Protein AF-A0A7V2DZT6-F1 (afdb_monomer)

Mean predicted aligned error: 17.49 Å

Structure (mmCIF, N/CA/C/O backbone):
data_AF-A0A7V2DZT6-F1
#
_entry.id   AF-A0A7V2DZT6-F1
#
loop_
_atom_site.group_PDB
_atom_site.id
_atom_site.type_symbol
_atom_site.label_atom_id
_atom_site.label_alt_id
_atom_site.label_comp_id
_atom_site.label_asym_id
_atom_site.label_entity_id
_atom_site.label_seq_id
_atom_site.pdbx_PDB_ins_code
_atom_site.Cartn_x
_atom_site.Cartn_y
_atom_site.Cartn_z
_atom_site.occupancy
_atom_site.B_iso_or_equiv
_atom_site.auth_seq_id
_atom_site.auth_comp_id
_atom_site.auth_asym_id
_atom_site.auth_atom_id
_atom_site.pdbx_PDB_model_num
ATOM 1 N N . MET A 1 1 ? -32.098 41.592 30.647 1.00 35.25 1 MET A N 1
ATOM 2 C CA . MET A 1 1 ? -31.919 41.337 29.199 1.00 35.25 1 MET A CA 1
ATOM 3 C C . MET A 1 1 ? -30.893 40.223 29.035 1.00 35.25 1 MET A C 1
ATOM 5 O O . MET A 1 1 ? -29.754 40.396 29.444 1.00 35.25 1 MET A O 1
ATOM 9 N N . ARG A 1 2 ? -31.327 39.039 28.581 1.00 32.22 2 ARG A N 1
ATOM 10 C CA . ARG A 1 2 ? -30.473 37.857 28.376 1.00 32.22 2 ARG A CA 1
ATOM 11 C C . ARG A 1 2 ? -29.749 37.991 27.032 1.00 32.22 2 ARG A C 1
ATOM 13 O O . ARG A 1 2 ? -30.412 38.160 26.015 1.00 32.22 2 ARG A O 1
ATOM 20 N N . ASN A 1 3 ? -28.420 37.895 27.037 1.00 30.06 3 ASN A N 1
ATOM 21 C CA . ASN A 1 3 ? -27.615 37.771 25.822 1.00 30.06 3 ASN A CA 1
ATOM 22 C C . ASN A 1 3 ? -27.869 36.398 25.183 1.00 30.06 3 ASN A C 1
ATOM 24 O O . ASN A 1 3 ? -27.522 35.364 25.753 1.00 30.06 3 ASN A O 1
ATOM 28 N N . LEU A 1 4 ? -28.495 36.400 24.008 1.00 32.88 4 LEU A N 1
ATOM 29 C CA . LEU A 1 4 ? -28.584 35.246 23.115 1.00 32.88 4 LEU A CA 1
ATOM 30 C C . LEU A 1 4 ? -27.186 34.953 22.535 1.00 32.88 4 LEU A C 1
ATOM 32 O O . LEU A 1 4 ? -26.515 35.890 22.099 1.00 32.88 4 LEU A O 1
ATOM 36 N N . PRO A 1 5 ? -26.723 33.690 22.496 1.00 42.56 5 PRO A N 1
ATOM 37 C CA . PRO A 1 5 ? -25.468 33.354 21.837 1.00 42.56 5 PRO A CA 1
ATOM 38 C C . PRO A 1 5 ? -25.594 33.595 20.328 1.00 42.56 5 PRO A C 1
ATOM 40 O O . PRO A 1 5 ? -26.540 33.138 19.684 1.00 42.56 5 PRO A O 1
ATOM 43 N N . GLY A 1 6 ? -24.630 34.340 19.785 1.00 35.12 6 GLY A N 1
ATOM 44 C CA . GLY A 1 6 ? -24.565 34.724 18.381 1.00 35.12 6 GLY A CA 1
ATOM 45 C C . GLY A 1 6 ? -24.689 33.529 17.438 1.00 35.12 6 GLY A C 1
ATOM 46 O O . GLY A 1 6 ? -24.006 32.515 17.589 1.00 35.12 6 GLY A O 1
ATOM 47 N N . ARG A 1 7 ? -25.566 33.677 16.441 1.00 35.94 7 ARG A N 1
ATOM 48 C CA . ARG A 1 7 ? -25.635 32.804 15.268 1.00 35.94 7 ARG A CA 1
ATOM 49 C C . ARG A 1 7 ? -24.252 32.752 14.611 1.00 35.94 7 ARG A C 1
ATOM 51 O O . ARG A 1 7 ? -23.782 33.751 14.076 1.00 35.94 7 ARG A O 1
ATOM 58 N N . VAL A 1 8 ? -23.612 31.586 14.650 1.00 41.28 8 VAL A N 1
ATOM 59 C CA . VAL A 1 8 ? -22.439 31.275 13.828 1.00 41.28 8 VAL A CA 1
ATOM 60 C C . VAL A 1 8 ? -22.921 31.273 12.376 1.00 41.28 8 VAL A C 1
ATOM 62 O O . VAL A 1 8 ? -23.753 30.443 12.014 1.00 41.28 8 VAL A O 1
ATOM 65 N N . GLY A 1 9 ? -22.477 32.239 11.566 1.00 41.50 9 GLY A N 1
ATOM 66 C CA . GLY A 1 9 ? -22.752 32.246 10.124 1.00 41.50 9 GLY A CA 1
ATOM 67 C C . GLY A 1 9 ? -22.253 30.954 9.456 1.00 41.50 9 GLY A C 1
ATOM 68 O O . GLY A 1 9 ? -21.399 30.273 10.031 1.00 41.50 9 GLY A O 1
ATOM 69 N N . PRO A 1 10 ? -22.767 30.578 8.269 1.00 52.12 10 PRO A N 1
ATOM 70 C CA . PRO A 1 10 ? -22.355 29.344 7.607 1.00 52.12 10 PRO A CA 1
ATOM 71 C C . PRO A 1 10 ? -20.834 29.347 7.413 1.00 52.12 10 PRO A C 1
ATOM 73 O O . PRO A 1 10 ? -20.263 30.285 6.856 1.00 52.12 10 PRO A O 1
ATOM 76 N N . ALA A 1 11 ? -20.167 28.323 7.947 1.00 64.69 11 ALA A N 1
ATOM 77 C CA . ALA A 1 11 ? -18.718 28.203 7.880 1.00 64.69 11 ALA A CA 1
ATOM 78 C C . ALA A 1 11 ? -18.260 28.198 6.413 1.00 64.69 11 ALA A C 1
ATOM 80 O O . ALA A 1 11 ? -18.837 27.495 5.586 1.00 64.69 11 ALA A O 1
ATOM 81 N N . ARG A 1 12 ? -17.205 28.960 6.102 1.00 74.50 12 ARG A N 1
ATOM 82 C CA . ARG A 1 12 ? -16.624 29.045 4.754 1.00 74.50 12 ARG A CA 1
ATOM 83 C C . ARG A 1 12 ? -16.331 27.632 4.204 1.00 74.50 12 ARG A C 1
ATOM 85 O O . ARG A 1 12 ? -15.829 26.799 4.978 1.00 74.50 12 ARG A O 1
ATOM 92 N N . PRO A 1 13 ? -16.633 27.349 2.920 1.00 84.31 13 PRO A N 1
ATOM 93 C CA . PRO A 1 13 ? -16.321 26.057 2.315 1.00 84.31 13 PRO A CA 1
ATOM 94 C C . PRO A 1 13 ? -14.814 25.803 2.371 1.00 84.31 13 PRO A C 1
ATOM 96 O O . PRO A 1 13 ? -14.012 26.728 2.218 1.00 84.31 13 PRO A O 1
ATOM 99 N N . LEU A 1 14 ? -14.440 24.555 2.648 1.00 92.69 14 LEU A N 1
ATOM 100 C CA . LEU A 1 14 ? -13.037 24.143 2.676 1.00 92.69 14 LEU A CA 1
ATOM 101 C C . LEU A 1 14 ? -12.533 23.906 1.251 1.00 92.69 14 LEU A C 1
ATOM 103 O O . LEU A 1 14 ? -13.301 23.522 0.373 1.00 92.69 14 LEU A O 1
ATOM 107 N N . SER A 1 15 ? -11.231 24.071 1.041 1.00 94.44 15 SER A N 1
ATOM 108 C CA . SER A 1 15 ? -10.534 23.560 -0.139 1.00 94.44 15 SER A CA 1
ATOM 109 C C . SER A 1 15 ? -9.587 22.429 0.263 1.00 94.44 15 SER A C 1
ATOM 111 O O . SER A 1 15 ? -9.257 22.251 1.436 1.00 94.44 15 SER A O 1
ATOM 113 N N . LEU A 1 16 ? -9.076 21.690 -0.723 1.00 94.62 16 LEU A N 1
ATOM 114 C CA . LEU A 1 16 ? -8.031 20.687 -0.499 1.00 94.62 16 LEU A CA 1
ATOM 115 C C . LEU A 1 16 ? -6.750 21.278 0.118 1.00 94.62 16 LEU A C 1
ATOM 117 O O . LEU A 1 16 ? -6.036 20.575 0.827 1.00 94.62 16 LEU A O 1
ATOM 121 N N . SER A 1 17 ? -6.462 22.559 -0.129 1.00 95.94 17 SER A N 1
ATOM 122 C CA . SER A 1 17 ? -5.308 23.266 0.438 1.00 95.94 17 SER A CA 1
ATOM 123 C C . SER A 1 17 ? -5.577 23.890 1.809 1.00 95.94 17 SER A C 1
ATOM 125 O O . SER A 1 17 ? -4.629 24.349 2.450 1.00 95.94 17 SER A O 1
ATOM 127 N N . SER A 1 18 ? -6.829 23.899 2.287 1.00 95.75 18 SER A N 1
ATOM 128 C CA . SER A 1 18 ? -7.156 24.398 3.624 1.00 95.75 18 SER A CA 1
ATOM 129 C C . SER A 1 18 ? -6.367 23.625 4.689 1.00 95.75 18 SER A C 1
ATOM 131 O O . SER A 1 18 ? -6.291 22.394 4.629 1.00 95.75 18 SER A O 1
ATOM 133 N N . PRO A 1 19 ? -5.777 24.304 5.685 1.00 95.38 1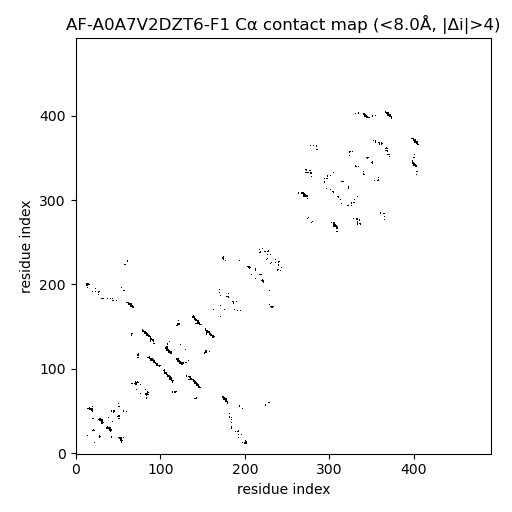9 PRO A N 1
ATOM 134 C CA . PRO A 1 19 ? -5.062 23.638 6.763 1.00 95.38 19 PRO A CA 1
ATOM 135 C C . PRO A 1 19 ? -6.026 22.884 7.688 1.00 95.38 19 PRO A C 1
ATOM 137 O O . PRO A 1 19 ? -7.154 23.317 7.927 1.00 95.38 19 PRO A O 1
ATOM 140 N N . VAL A 1 20 ? -5.559 21.792 8.302 1.00 93.19 20 VAL A N 1
ATOM 141 C CA . VAL A 1 20 ? -6.380 20.930 9.184 1.00 93.19 20 VAL A CA 1
ATOM 142 C C . VAL A 1 20 ? -7.059 21.708 10.320 1.00 93.19 20 VAL A C 1
ATOM 144 O O . VAL A 1 20 ? -8.188 21.403 10.703 1.00 93.19 20 VAL A O 1
ATOM 147 N N . ARG A 1 21 ? -6.406 22.756 10.838 1.00 92.19 21 ARG A N 1
ATOM 148 C CA . ARG A 1 21 ? -6.951 23.619 11.902 1.00 92.19 21 ARG A CA 1
ATOM 149 C C . ARG A 1 21 ? -8.262 24.325 11.532 1.00 92.19 21 ARG A C 1
ATOM 151 O O . ARG A 1 21 ? -9.014 24.696 12.427 1.00 92.19 21 ARG A O 1
ATOM 158 N N . GLU A 1 22 ? -8.539 24.498 10.240 1.00 92.00 22 GLU A N 1
ATOM 159 C CA . GLU A 1 22 ? -9.755 25.152 9.742 1.00 92.00 22 GLU A CA 1
ATOM 160 C C . GLU A 1 22 ? -10.944 24.192 9.611 1.00 92.00 22 GLU A C 1
ATOM 162 O O . GLU A 1 22 ? -12.074 24.659 9.458 1.00 92.00 22 GLU A O 1
ATOM 167 N N . ILE A 1 23 ? -10.730 22.871 9.708 1.00 91.19 23 ILE A N 1
ATOM 168 C CA . ILE A 1 23 ? -11.783 21.848 9.572 1.00 91.19 23 ILE A CA 1
ATOM 169 C C . ILE A 1 23 ? -12.781 21.917 10.727 1.00 91.19 23 ILE A C 1
ATOM 171 O O . ILE A 1 23 ? -13.993 21.914 10.519 1.00 91.19 23 ILE A O 1
ATOM 175 N N . ASP A 1 24 ? -12.275 21.961 11.953 1.00 89.62 24 ASP A N 1
ATOM 176 C CA . ASP A 1 24 ? -13.069 22.201 13.149 1.00 89.62 24 ASP A CA 1
ATOM 177 C C . ASP A 1 24 ? -12.129 22.631 14.283 1.00 89.62 24 ASP A C 1
ATOM 179 O O . ASP A 1 24 ? -11.341 21.806 14.760 1.00 89.62 24 ASP A O 1
ATOM 183 N N . PRO A 1 25 ? -12.210 23.887 14.755 1.00 84.56 25 PRO A N 1
ATOM 184 C CA . PRO A 1 25 ? -11.313 24.388 15.790 1.00 84.56 25 PRO A CA 1
ATOM 185 C C . PRO A 1 25 ? -11.366 23.589 17.095 1.00 84.56 25 PRO A C 1
ATOM 187 O O . PRO A 1 25 ? -10.340 23.454 17.760 1.00 84.56 25 PRO A O 1
ATOM 190 N N . ARG A 1 26 ? -12.529 23.032 17.466 1.00 85.94 26 ARG A N 1
ATOM 191 C CA . ARG A 1 26 ? -12.693 22.275 18.716 1.00 85.94 26 ARG A CA 1
ATOM 192 C C . ARG A 1 26 ? -11.971 20.940 18.643 1.00 85.94 26 ARG A C 1
ATOM 194 O O . ARG A 1 26 ? -11.323 20.563 19.612 1.00 85.94 26 ARG A O 1
ATOM 201 N N . VAL A 1 27 ? -12.069 20.229 17.519 1.00 84.56 27 VAL A N 1
ATOM 202 C CA . VAL A 1 27 ? -11.408 18.921 17.362 1.00 84.56 27 VAL A CA 1
ATOM 203 C C . VAL A 1 27 ? -9.941 19.065 17.010 1.00 84.56 27 VAL A C 1
ATOM 205 O O . VAL A 1 27 ? -9.112 18.390 17.618 1.00 84.56 27 VAL A O 1
ATOM 208 N N . ALA A 1 28 ? -9.604 19.980 16.104 1.00 82.06 28 ALA A N 1
ATOM 209 C CA . ALA A 1 28 ? -8.223 20.233 15.720 1.00 82.06 28 ALA A CA 1
ATOM 210 C C . ALA A 1 28 ? -7.375 20.737 16.901 1.00 82.06 28 ALA A C 1
ATOM 212 O O . ALA A 1 28 ? -6.187 20.430 16.969 1.00 82.06 28 ALA A O 1
ATOM 213 N N . SER A 1 29 ? -7.976 21.467 17.848 1.00 84.19 29 SER A N 1
ATOM 214 C CA . SER A 1 29 ? -7.279 22.001 19.028 1.00 84.19 29 SER A CA 1
ATOM 215 C C . SER A 1 29 ? -7.355 21.103 20.264 1.00 84.19 29 SER A C 1
ATOM 217 O O . SER A 1 29 ? -6.893 21.517 21.330 1.00 84.19 29 SER A O 1
ATOM 219 N N . ARG A 1 30 ? -7.913 19.883 20.163 1.00 83.94 30 ARG A N 1
ATOM 220 C CA . ARG A 1 30 ? -7.866 18.919 21.275 1.00 83.94 30 ARG A CA 1
ATOM 221 C C . ARG A 1 30 ? -6.407 18.686 21.651 1.00 83.94 30 ARG A C 1
ATOM 223 O O . ARG A 1 30 ? -5.610 18.280 20.808 1.00 83.94 30 ARG A O 1
ATOM 230 N N . ARG A 1 31 ? -6.068 18.984 22.905 1.00 76.44 31 ARG A N 1
ATOM 231 C CA . ARG A 1 31 ? -4.710 18.813 23.423 1.00 76.44 31 ARG A CA 1
ATOM 232 C C . ARG A 1 31 ? -4.418 17.343 23.655 1.00 76.44 31 ARG A C 1
ATOM 234 O O . ARG A 1 31 ? -5.279 16.590 24.109 1.00 76.44 31 ARG A O 1
ATOM 241 N N . THR A 1 32 ? -3.193 16.962 23.338 1.00 63.06 32 THR A N 1
ATOM 242 C CA . THR A 1 32 ? -2.763 15.573 23.328 1.00 63.06 32 THR A CA 1
ATOM 243 C C . THR A 1 32 ? -1.981 15.232 24.598 1.00 63.06 32 THR A C 1
ATOM 245 O O . THR A 1 32 ? -0.811 15.569 24.712 1.00 63.06 32 THR A O 1
ATOM 248 N N . GLY A 1 33 ? -2.603 14.589 25.585 1.00 51.94 33 GLY A N 1
ATOM 249 C CA . GLY A 1 33 ? -1.926 14.198 26.830 1.00 51.94 33 GLY A CA 1
ATOM 250 C C . GLY A 1 33 ? -2.912 13.929 27.963 1.00 51.94 33 GLY A C 1
ATOM 251 O O . GLY A 1 33 ? -4.004 14.489 27.971 1.00 51.94 33 GLY A O 1
ATOM 252 N N . LEU A 1 34 ? -2.544 13.048 28.897 1.00 49.88 34 LEU A N 1
ATOM 253 C CA . LEU A 1 34 ? -3.400 12.655 30.025 1.00 49.88 34 LEU A CA 1
ATOM 254 C C . LEU A 1 34 ? -3.397 13.675 31.182 1.00 49.88 34 LEU A C 1
ATOM 256 O O . LEU A 1 34 ? -4.315 13.626 31.991 1.00 49.88 34 LEU A O 1
ATOM 260 N N . GLU A 1 35 ? -2.425 14.596 31.254 1.00 48.50 35 GLU A N 1
ATOM 261 C CA . GLU A 1 35 ? -2.184 15.420 32.460 1.00 48.50 35 GLU A CA 1
ATOM 262 C C . GLU A 1 35 ? -1.777 16.887 32.171 1.00 48.50 35 GLU A C 1
ATOM 264 O O . GLU A 1 35 ? -1.054 17.492 32.941 1.00 48.50 35 GLU A O 1
ATOM 269 N N . GLU A 1 36 ? -2.310 17.493 31.100 1.00 47.28 36 GLU A N 1
ATOM 270 C CA . GLU A 1 36 ? -2.180 18.925 30.722 1.00 47.28 36 GLU A CA 1
ATOM 271 C C . GLU A 1 36 ? -1.036 19.329 29.752 1.00 47.28 36 GLU A C 1
ATOM 273 O O . GLU A 1 36 ? 0.103 18.888 29.823 1.00 47.28 36 GLU A O 1
ATOM 278 N N . LYS A 1 37 ? -1.390 20.243 28.825 1.00 58.94 37 LYS A N 1
ATOM 279 C CA . LYS A 1 37 ? -0.533 21.009 27.881 1.00 58.94 37 LYS A CA 1
ATOM 280 C C . LYS A 1 37 ? 0.272 20.246 26.812 1.00 58.94 37 LYS A C 1
ATOM 282 O O . LYS A 1 37 ? 1.329 20.708 26.395 1.00 58.94 37 LYS A O 1
ATOM 287 N N . GLY A 1 38 ? -0.275 19.174 26.247 1.00 66.56 38 GLY A N 1
ATOM 288 C CA . GLY A 1 38 ? 0.215 18.694 24.950 1.00 66.56 38 GLY A CA 1
ATOM 289 C C . GLY A 1 38 ? -0.107 19.646 23.787 1.00 66.56 38 GLY A C 1
ATOM 290 O O . GLY A 1 38 ? -1.074 20.419 23.892 1.00 66.56 38 GLY A O 1
ATOM 291 N N . PRO A 1 39 ? 0.657 19.589 22.679 1.00 81.62 39 PRO A N 1
ATOM 292 C CA . PRO A 1 39 ? 0.343 20.330 21.461 1.00 81.62 39 PRO A CA 1
ATOM 293 C C . PRO A 1 39 ? -1.077 20.005 20.957 1.00 81.62 39 PRO A C 1
ATOM 295 O O . PRO A 1 39 ? -1.646 18.957 21.281 1.00 81.62 39 PRO A O 1
ATOM 298 N N . PRO A 1 40 ? -1.716 20.915 20.207 1.00 87.50 40 PRO A N 1
ATOM 299 C CA . PRO A 1 40 ? -3.012 20.642 19.602 1.00 87.50 40 PRO A CA 1
ATOM 300 C C . PRO A 1 40 ? -2.902 19.522 18.559 1.00 87.50 40 PRO A C 1
ATOM 302 O O . PRO A 1 40 ? -1.881 19.386 17.884 1.00 87.50 40 PRO A O 1
ATOM 305 N N . ALA A 1 41 ? -3.977 18.751 18.377 1.00 87.44 41 ALA A N 1
ATOM 306 C CA . ALA A 1 41 ? -4.012 17.623 17.448 1.00 87.44 41 ALA A CA 1
ATOM 307 C C . ALA A 1 41 ? -3.528 17.974 16.028 1.00 87.44 41 ALA A C 1
ATOM 309 O O . ALA A 1 41 ? -2.795 17.188 15.439 1.00 87.44 41 ALA A O 1
ATOM 310 N N . TRP A 1 42 ? -3.867 19.150 15.484 1.00 90.50 42 TRP A N 1
ATOM 311 C CA . TRP A 1 42 ? -3.390 19.560 14.151 1.00 90.50 42 TRP A CA 1
ATOM 312 C C . TRP A 1 42 ? -1.861 19.689 14.063 1.00 90.50 42 TRP A C 1
ATOM 314 O O . TRP A 1 42 ? -1.293 19.407 13.013 1.00 90.50 42 TRP A O 1
ATOM 324 N N . GLN A 1 43 ? -1.193 20.085 15.151 1.00 91.88 43 GLN A N 1
ATOM 325 C CA . GLN A 1 43 ? 0.265 20.197 15.195 1.00 91.88 43 GLN A CA 1
ATOM 326 C C . GLN A 1 43 ? 0.905 18.807 15.254 1.00 91.88 43 GLN A C 1
ATOM 328 O O . GLN A 1 43 ? 1.824 18.521 14.494 1.00 91.88 43 GLN A O 1
ATOM 333 N N . VAL A 1 44 ? 0.354 17.911 16.076 1.00 90.75 44 VAL A N 1
ATOM 334 C CA . VAL A 1 44 ? 0.808 16.513 16.148 1.00 90.75 44 VAL A CA 1
ATOM 335 C C . VAL A 1 44 ? 0.613 15.789 14.815 1.00 90.75 44 VAL A C 1
ATOM 337 O O . VAL A 1 44 ? 1.475 15.024 14.397 1.00 90.75 44 VAL A O 1
ATOM 340 N N . LEU A 1 45 ? -0.495 16.047 14.116 1.00 92.19 45 LEU A N 1
ATOM 341 C CA . LEU A 1 45 ? -0.734 15.517 12.773 1.00 92.19 45 LEU A CA 1
ATOM 342 C C . LEU A 1 45 ? 0.306 16.026 11.766 1.00 92.19 45 LEU A C 1
ATOM 344 O O . LEU A 1 45 ? 0.848 15.233 10.996 1.00 92.19 45 LEU A O 1
ATOM 348 N N . ALA A 1 46 ? 0.626 17.319 11.810 1.00 93.00 46 ALA A N 1
ATOM 349 C CA . ALA A 1 46 ? 1.598 17.935 10.915 1.00 93.00 46 ALA A CA 1
ATOM 350 C C . ALA A 1 46 ? 3.035 17.442 11.153 1.00 93.00 46 ALA A C 1
ATOM 352 O O . ALA A 1 46 ? 3.761 17.208 10.188 1.00 93.00 46 ALA A O 1
ATOM 353 N N . GLU A 1 47 ? 3.452 17.304 12.413 1.00 91.25 47 GLU A N 1
ATOM 354 C CA . GLU A 1 47 ? 4.814 16.901 12.793 1.00 91.25 47 GLU A CA 1
ATOM 355 C C . GLU A 1 47 ? 4.997 15.378 12.773 1.00 91.25 47 GLU A C 1
ATOM 357 O O . GLU A 1 47 ? 6.015 14.884 12.296 1.00 91.25 47 GLU A O 1
ATOM 362 N N . GLY A 1 48 ? 4.006 14.630 13.265 1.00 88.50 48 GLY A N 1
ATOM 363 C CA . GLY A 1 48 ? 4.091 13.180 13.437 1.00 88.50 48 GLY A CA 1
ATOM 364 C C . GLY A 1 48 ? 3.677 12.366 12.212 1.00 88.50 48 GLY A C 1
ATOM 365 O O . GLY A 1 48 ? 4.206 11.276 12.015 1.00 88.50 48 GLY A O 1
ATOM 366 N N . LEU A 1 49 ? 2.737 12.863 11.399 1.00 90.56 49 LEU A N 1
ATOM 367 C CA . LEU A 1 49 ? 2.217 12.153 10.218 1.00 90.56 49 LEU A CA 1
ATOM 368 C C . LEU A 1 49 ? 2.383 12.939 8.908 1.00 90.56 49 LEU A C 1
ATOM 370 O O . LEU A 1 49 ? 2.016 12.436 7.852 1.00 90.56 49 LEU A O 1
ATOM 374 N N . GLY A 1 50 ? 2.913 14.166 8.952 1.00 94.62 50 GLY A N 1
ATOM 375 C CA . GLY A 1 50 ? 3.017 15.027 7.770 1.00 94.62 50 GLY A CA 1
ATOM 376 C C . GLY A 1 50 ? 1.675 15.573 7.269 1.00 94.62 50 GLY A C 1
ATOM 377 O O . GLY A 1 50 ? 1.627 16.166 6.196 1.00 94.62 50 GLY A O 1
ATOM 378 N N . ILE A 1 51 ? 0.592 15.414 8.035 1.00 96.69 51 ILE A N 1
ATOM 379 C CA . ILE A 1 51 ? -0.767 15.799 7.639 1.00 96.69 51 ILE A CA 1
ATOM 380 C C . ILE A 1 51 ? -0.990 17.273 7.988 1.00 96.69 51 ILE A C 1
ATOM 382 O O . ILE A 1 51 ? -1.226 17.617 9.149 1.00 96.69 51 ILE A O 1
ATOM 386 N N . ARG A 1 52 ? -0.906 18.159 6.989 1.00 96.31 52 ARG A N 1
ATOM 387 C CA . ARG A 1 52 ? -1.007 19.620 7.179 1.00 96.31 52 ARG A CA 1
ATOM 388 C C . ARG A 1 52 ? -2.294 20.202 6.613 1.00 96.31 52 ARG A C 1
ATOM 390 O O . ARG A 1 52 ? -2.845 21.147 7.185 1.00 96.31 52 ARG A O 1
ATOM 397 N N . THR A 1 53 ? -2.776 19.635 5.516 1.00 97.81 53 THR A N 1
ATOM 398 C CA . THR A 1 53 ? -3.923 20.118 4.743 1.00 97.81 53 THR A CA 1
ATOM 399 C C . THR A 1 53 ? -5.083 19.125 4.746 1.00 97.81 53 THR A C 1
ATOM 401 O O . THR A 1 53 ? -4.936 17.967 5.145 1.00 97.81 53 THR A O 1
ATOM 404 N N . VAL A 1 54 ? -6.255 19.572 4.285 1.00 97.12 54 VAL A N 1
ATOM 405 C CA . VAL A 1 54 ? -7.409 18.697 4.033 1.00 97.12 54 VAL A CA 1
ATOM 406 C C . VAL A 1 54 ? -7.048 17.608 3.023 1.00 97.12 54 VAL A C 1
ATOM 408 O O . VAL A 1 54 ? -7.411 16.458 3.245 1.00 97.12 54 VAL A O 1
ATOM 411 N N . ARG A 1 55 ? -6.284 17.923 1.966 1.00 96.81 55 ARG A N 1
ATOM 412 C CA . ARG A 1 55 ? -5.781 16.922 1.012 1.00 96.81 55 ARG A CA 1
ATOM 413 C C . ARG A 1 55 ? -5.021 15.814 1.727 1.00 96.81 55 ARG A C 1
ATOM 415 O O . ARG A 1 55 ? -5.366 14.653 1.536 1.00 96.81 55 ARG A O 1
ATOM 422 N N . ASP A 1 56 ? -4.041 16.174 2.553 1.00 97.44 56 ASP A N 1
ATOM 423 C CA . ASP A 1 56 ? -3.214 15.194 3.270 1.00 97.44 56 ASP A CA 1
ATOM 424 C C . ASP A 1 56 ? -4.078 14.318 4.183 1.00 97.44 56 ASP A C 1
ATOM 426 O O . ASP A 1 56 ? -3.880 13.111 4.270 1.00 97.44 56 ASP A O 1
ATOM 430 N N . LEU A 1 57 ? -5.079 14.919 4.833 1.00 97.50 57 LEU A N 1
ATOM 431 C CA . LEU A 1 57 ? -5.992 14.206 5.718 1.00 97.50 57 LEU A CA 1
ATOM 432 C C . LEU A 1 57 ? -6.895 13.223 4.954 1.00 97.50 57 LEU A C 1
ATOM 434 O O . LEU A 1 57 ? -7.109 12.114 5.434 1.00 97.50 57 LEU A O 1
ATOM 438 N N . LEU A 1 58 ? -7.414 13.613 3.785 1.00 97.12 58 LEU A N 1
ATOM 439 C CA . LEU A 1 58 ? -8.248 12.750 2.939 1.00 97.12 58 LEU A CA 1
ATOM 440 C C . LEU A 1 58 ? -7.440 11.664 2.208 1.00 97.12 58 LEU A C 1
ATOM 442 O O . LEU A 1 58 ? -8.005 10.667 1.782 1.00 97.12 58 LEU A O 1
ATOM 446 N N . HIS A 1 59 ? -6.123 11.835 2.068 1.00 96.44 59 HIS A N 1
ATOM 447 C CA . HIS A 1 59 ? -5.224 10.798 1.539 1.00 96.44 59 HIS A CA 1
ATOM 448 C C . HIS A 1 59 ? -4.598 9.942 2.651 1.00 96.44 59 HIS A C 1
ATOM 450 O O . HIS A 1 59 ? -3.866 8.991 2.384 1.00 96.44 59 HIS A O 1
ATOM 456 N N . HIS A 1 60 ? -4.917 10.231 3.916 1.00 97.00 60 HIS A N 1
ATOM 457 C CA . HIS A 1 60 ? -4.561 9.388 5.051 1.00 97.00 60 HIS A CA 1
ATOM 458 C C . HIS A 1 60 ? -5.601 8.280 5.220 1.00 97.00 60 HIS A C 1
ATOM 460 O O . HIS A 1 60 ? -6.506 8.364 6.053 1.00 97.00 60 HIS A O 1
ATOM 466 N N . TYR A 1 61 ? -5.520 7.255 4.376 1.00 96.44 61 TYR A N 1
ATOM 467 C CA . TYR A 1 61 ? -6.560 6.231 4.279 1.00 96.44 61 TYR A CA 1
ATOM 468 C C . TYR A 1 61 ? -6.662 5.327 5.525 1.00 96.44 61 TYR A C 1
ATOM 470 O O . TYR A 1 61 ? -5.673 5.106 6.234 1.00 96.44 61 TYR A O 1
ATOM 478 N N . PRO A 1 62 ? -7.851 4.758 5.812 1.00 95.19 62 PRO A N 1
ATOM 479 C CA . PRO A 1 62 ? -8.000 3.757 6.861 1.00 95.19 62 PRO A CA 1
ATOM 480 C C . PRO A 1 62 ? -7.169 2.505 6.560 1.00 95.19 62 PRO A C 1
ATOM 482 O O . PRO A 1 62 ? -7.172 2.001 5.440 1.00 95.19 62 PRO A O 1
ATOM 485 N N . ARG A 1 63 ? -6.496 1.954 7.579 1.00 93.44 63 ARG A N 1
ATOM 486 C CA . ARG A 1 63 ? -5.753 0.683 7.462 1.00 93.44 63 ARG A CA 1
ATOM 487 C C . ARG A 1 63 ? -6.646 -0.549 7.603 1.00 93.44 63 ARG A C 1
ATOM 489 O O . ARG A 1 63 ? -6.257 -1.642 7.206 1.00 93.44 63 ARG A O 1
ATOM 496 N N . ALA A 1 64 ? -7.802 -0.385 8.239 1.00 90.69 64 ALA A N 1
ATOM 497 C CA . ALA A 1 64 ? -8.750 -1.451 8.520 1.00 90.69 64 ALA A CA 1
ATOM 498 C C . ALA A 1 64 ? -10.162 -0.881 8.683 1.00 90.69 64 ALA A C 1
ATOM 500 O O . ALA A 1 64 ? -10.340 0.322 8.883 1.00 90.69 64 ALA A O 1
ATOM 501 N N . TYR A 1 65 ? -11.154 -1.767 8.643 1.00 90.75 65 TYR A N 1
ATOM 502 C CA . TYR A 1 65 ? -12.561 -1.440 8.841 1.00 90.75 65 TYR A CA 1
ATOM 503 C C . TYR A 1 65 ? -13.158 -2.419 9.850 1.00 90.75 65 TYR A C 1
ATOM 505 O O . TYR A 1 65 ? -12.990 -3.632 9.715 1.00 90.75 65 TYR A O 1
ATOM 513 N N . ILE A 1 66 ? -13.836 -1.897 10.868 1.00 89.94 66 ILE A N 1
ATOM 514 C CA . ILE A 1 66 ? -14.615 -2.698 11.814 1.00 89.94 66 ILE A CA 1
ATOM 515 C C . ILE A 1 66 ? -16.048 -2.723 11.295 1.00 89.94 66 ILE A C 1
ATOM 517 O O . ILE A 1 66 ? -16.774 -1.735 11.403 1.00 89.94 66 ILE A O 1
ATOM 521 N N . ASP A 1 67 ? -16.449 -3.850 10.715 1.00 88.62 67 ASP A N 1
ATOM 522 C CA . ASP A 1 67 ? -17.818 -4.048 10.250 1.00 88.62 67 ASP A CA 1
ATOM 523 C C . ASP A 1 67 ? -18.717 -4.498 11.409 1.00 88.62 67 ASP A C 1
ATOM 525 O O . ASP A 1 67 ? -18.564 -5.600 11.941 1.00 88.62 67 ASP A O 1
ATOM 529 N N . ARG A 1 68 ? -19.643 -3.626 11.811 1.00 86.38 68 ARG A N 1
ATOM 530 C CA . ARG A 1 68 ? -20.654 -3.869 12.850 1.00 86.38 68 ARG A CA 1
ATOM 531 C C . ARG A 1 68 ? -22.017 -4.238 12.267 1.00 86.38 68 ARG A C 1
ATOM 533 O O . ARG A 1 68 ? -22.951 -4.453 13.033 1.00 86.38 68 ARG A O 1
ATOM 540 N N . SER A 1 69 ? -22.147 -4.341 10.941 1.00 82.19 69 SER A N 1
ATOM 541 C CA . SER A 1 69 ? -23.351 -4.882 10.299 1.00 82.19 69 SER A CA 1
ATOM 542 C C . SER A 1 69 ? -23.608 -6.339 10.668 1.00 82.19 69 SER A C 1
ATOM 544 O O . SER A 1 69 ? -24.759 -6.766 10.709 1.00 82.19 69 SER A O 1
ATOM 546 N N . GLN A 1 70 ? -22.530 -7.085 10.911 1.00 82.56 70 GLN A N 1
ATOM 547 C CA . GLN A 1 70 ? -22.523 -8.530 11.095 1.00 82.56 70 GLN A CA 1
ATOM 548 C C . GLN A 1 70 ? -21.778 -8.883 12.384 1.00 82.56 70 GLN A C 1
ATOM 550 O O . GLN A 1 70 ? -20.656 -9.394 12.383 1.00 82.56 70 GLN A O 1
ATOM 555 N N . VAL A 1 71 ? -22.411 -8.587 13.520 1.00 89.69 71 VAL A N 1
ATOM 556 C CA . VAL A 1 71 ? -21.880 -8.969 14.833 1.00 89.69 71 VAL A CA 1
ATOM 557 C C . VAL A 1 71 ? -22.097 -10.464 15.046 1.00 89.69 71 VAL A C 1
ATOM 559 O O . VAL A 1 71 ? -23.225 -10.953 15.026 1.00 89.69 71 VAL A O 1
ATOM 562 N N . THR A 1 72 ? -21.012 -11.198 15.275 1.00 93.06 72 THR A N 1
ATOM 563 C CA . THR A 1 72 ? -21.062 -12.632 15.571 1.00 93.06 72 THR A CA 1
ATOM 564 C C . THR A 1 72 ? -21.079 -12.846 17.087 1.00 93.06 72 THR A C 1
ATOM 566 O O . THR A 1 72 ? -20.169 -12.367 17.764 1.00 93.06 72 THR A O 1
ATOM 569 N N . PRO A 1 73 ? -22.052 -13.587 17.649 1.00 95.00 73 PRO A N 1
ATOM 570 C CA . PRO A 1 73 ? -22.017 -13.970 19.059 1.00 95.00 73 PRO A CA 1
ATOM 571 C C . PRO A 1 73 ? -20.760 -14.781 19.386 1.00 95.00 73 PRO A C 1
ATOM 573 O O . PRO A 1 73 ? -20.362 -15.648 18.603 1.00 95.00 73 PRO A O 1
ATOM 576 N N . ILE A 1 74 ? -20.166 -14.567 20.562 1.00 95.06 74 ILE A N 1
ATOM 577 C CA . ILE A 1 74 ? -18.913 -15.217 20.978 1.00 95.06 74 ILE A CA 1
ATOM 578 C C . ILE A 1 74 ? -19.037 -16.746 20.933 1.00 95.06 74 ILE A C 1
ATOM 580 O O . ILE A 1 74 ? -18.119 -17.422 20.468 1.00 95.06 74 ILE A O 1
ATOM 584 N N . ARG A 1 75 ? -20.182 -17.305 21.347 1.00 95.38 75 ARG A N 1
ATOM 585 C CA . ARG A 1 75 ? -20.435 -18.760 21.289 1.00 95.38 75 ARG A CA 1
ATOM 586 C C . ARG A 1 75 ? -20.399 -19.354 19.875 1.00 95.38 75 ARG A C 1
ATOM 588 O O . ARG A 1 75 ? -20.189 -20.552 19.730 1.00 95.38 75 ARG A O 1
ATOM 595 N N . SER A 1 76 ? -20.636 -18.533 18.853 1.00 94.81 76 SER A N 1
ATOM 596 C CA . SER A 1 76 ? -20.745 -18.951 17.450 1.00 94.81 76 SER A CA 1
ATOM 597 C C . SER A 1 76 ? -19.445 -18.739 16.669 1.00 94.81 76 SER A C 1
ATOM 599 O O . SER A 1 76 ? -19.401 -18.984 15.462 1.00 94.81 76 SER A O 1
ATOM 601 N N . LEU A 1 77 ? -18.384 -18.265 17.327 1.00 95.12 77 LEU A N 1
ATOM 602 C CA . LEU A 1 77 ? -17.104 -18.014 16.679 1.00 95.12 77 LEU A CA 1
ATOM 603 C C . LEU A 1 77 ? -16.435 -19.319 16.238 1.00 95.12 77 LEU A C 1
ATOM 605 O O . LEU A 1 77 ? -16.268 -20.252 17.023 1.00 95.12 77 LEU A O 1
ATOM 609 N N . ARG A 1 78 ? -15.973 -19.351 14.986 1.00 94.44 78 ARG A N 1
ATOM 610 C CA . ARG A 1 78 ? -15.197 -20.460 14.417 1.00 94.44 78 ARG A CA 1
ATOM 611 C C . ARG A 1 78 ? -13.744 -20.043 14.246 1.00 94.44 78 ARG A C 1
ATOM 613 O O . ARG A 1 78 ? -13.459 -18.968 13.731 1.00 94.44 78 ARG A O 1
ATOM 620 N N . ILE A 1 79 ? -12.816 -20.895 14.672 1.00 95.19 79 ILE A N 1
ATOM 621 C CA . ILE A 1 79 ? -11.376 -20.630 14.550 1.00 95.19 79 ILE A CA 1
ATOM 622 C C . ILE A 1 79 ? -11.007 -20.453 13.070 1.00 95.19 79 ILE A C 1
ATOM 624 O O . ILE A 1 79 ? -11.449 -21.221 12.222 1.00 95.19 79 ILE A O 1
ATOM 628 N N . GLY A 1 80 ? -10.181 -19.450 12.774 1.00 94.06 80 GLY A N 1
ATOM 629 C CA . GLY A 1 80 ? -9.717 -19.121 11.426 1.00 94.06 80 GLY A CA 1
ATOM 630 C C . GLY A 1 80 ? -10.611 -18.138 10.670 1.00 94.06 80 GLY A C 1
ATOM 631 O O . GLY A 1 80 ? -10.140 -17.529 9.714 1.00 94.06 80 GLY A O 1
ATOM 632 N N . GLN A 1 81 ? -11.855 -17.916 11.108 1.00 93.88 81 GLN A N 1
ATOM 633 C CA . GLN A 1 81 ? -12.740 -16.940 10.470 1.00 93.88 81 GLN A CA 1
ATOM 634 C C . GLN A 1 81 ? -12.419 -15.513 10.932 1.00 93.88 81 GLN A C 1
ATOM 636 O O . GLN A 1 81 ? -11.999 -15.300 12.073 1.00 93.88 81 GLN A O 1
ATOM 641 N N . ARG A 1 82 ? -12.656 -14.518 10.074 1.00 92.94 82 ARG A N 1
ATOM 642 C CA . ARG A 1 82 ? -12.710 -13.116 10.502 1.00 92.94 82 ARG A CA 1
ATOM 643 C C . ARG A 1 82 ? -14.094 -12.838 11.086 1.00 92.94 82 ARG A C 1
ATOM 645 O O . ARG A 1 82 ? -15.090 -13.239 10.496 1.00 92.94 82 ARG A O 1
ATOM 652 N N . ALA A 1 83 ? -14.151 -12.197 12.248 1.00 93.62 83 ALA A N 1
ATOM 653 C CA . ALA A 1 83 ? -15.406 -11.892 12.926 1.00 93.62 83 ALA A CA 1
ATOM 654 C C . ALA A 1 83 ? -15.307 -10.579 13.701 1.00 93.62 83 ALA A C 1
ATOM 656 O O . ALA A 1 83 ? -14.251 -10.261 14.255 1.00 93.62 83 ALA A O 1
ATOM 657 N N . THR A 1 84 ? -16.432 -9.870 13.780 1.00 94.00 84 THR A N 1
ATOM 658 C CA . THR A 1 84 ? -16.632 -8.745 14.693 1.00 94.00 84 THR A CA 1
ATOM 659 C C . THR A 1 84 ? -17.505 -9.190 15.858 1.00 94.00 84 THR A C 1
ATOM 661 O O . THR A 1 84 ? -18.557 -9.795 15.658 1.00 94.00 84 THR A O 1
ATOM 664 N N . VAL A 1 85 ? -17.085 -8.868 17.077 1.00 93.81 85 VAL A N 1
ATOM 665 C CA . VAL A 1 85 ? -17.836 -9.112 18.311 1.00 93.81 85 VAL A CA 1
ATOM 666 C C . VAL A 1 85 ? -18.075 -7.795 19.034 1.00 93.81 85 VAL A C 1
ATOM 668 O O . VAL A 1 85 ? -17.208 -6.921 19.033 1.00 93.81 85 VAL A O 1
ATOM 671 N N . ILE A 1 86 ? -19.230 -7.665 19.679 1.00 93.88 86 ILE A N 1
ATOM 672 C CA . ILE A 1 86 ? -19.506 -6.579 20.620 1.00 93.88 86 ILE A CA 1
ATOM 673 C C . ILE A 1 86 ? -19.677 -7.204 21.997 1.00 93.88 86 ILE A C 1
ATOM 675 O O . ILE A 1 86 ? -20.446 -8.150 22.162 1.00 93.88 86 ILE A O 1
ATOM 679 N N . GLY A 1 87 ? -18.932 -6.708 22.978 1.00 93.19 87 GLY A N 1
ATOM 680 C CA . GLY A 1 87 ? -18.970 -7.256 24.326 1.00 93.19 87 GLY A CA 1
ATOM 681 C C . GLY A 1 87 ? -18.529 -6.260 25.383 1.00 93.19 87 GLY A C 1
ATOM 682 O O . GLY A 1 87 ? -17.821 -5.288 25.114 1.00 93.19 87 GLY A O 1
ATOM 683 N N . ARG A 1 88 ? -18.931 -6.535 26.622 1.00 95.88 88 ARG A N 1
ATOM 684 C CA . ARG A 1 88 ? -18.527 -5.774 27.799 1.00 95.88 88 ARG A CA 1
ATOM 685 C C . ARG A 1 88 ? -17.216 -6.322 28.350 1.00 95.88 88 ARG A C 1
ATOM 687 O O . ARG A 1 88 ? -17.051 -7.533 28.493 1.00 95.88 88 ARG A O 1
ATOM 694 N N . VAL A 1 89 ? -16.297 -5.431 28.699 1.00 96.44 89 VAL A N 1
ATOM 695 C CA . VAL A 1 89 ? -15.059 -5.772 29.399 1.00 96.44 89 VAL A CA 1
ATOM 696 C C . VAL A 1 89 ? -15.411 -6.276 30.790 1.00 96.44 89 VAL A C 1
ATOM 698 O O . VAL A 1 89 ? -15.962 -5.535 31.604 1.00 96.44 89 VAL A O 1
ATOM 701 N N . THR A 1 90 ? -15.074 -7.527 31.076 1.00 96.44 90 THR A N 1
ATOM 702 C CA . THR A 1 90 ? -15.260 -8.120 32.404 1.00 96.44 90 THR A CA 1
ATOM 703 C C . THR A 1 90 ? -14.000 -8.018 33.247 1.00 96.44 90 THR A C 1
ATOM 705 O O . THR A 1 90 ? -14.084 -7.907 34.462 1.00 96.44 90 THR A O 1
ATOM 708 N N . GLU A 1 91 ? -12.823 -8.075 32.619 1.00 95.69 91 GLU A N 1
ATOM 709 C CA . GLU A 1 91 ? -11.551 -8.158 33.336 1.00 95.69 91 GLU A CA 1
ATOM 710 C C . GLU A 1 91 ? -10.400 -7.609 32.483 1.00 95.69 91 GLU A C 1
ATOM 712 O O . GLU A 1 91 ? -10.365 -7.827 31.270 1.00 95.69 91 GLU A O 1
ATOM 717 N N . VAL A 1 92 ? -9.441 -6.932 33.121 1.00 95.69 92 VAL A N 1
ATOM 718 C CA . VAL A 1 92 ? -8.179 -6.497 32.504 1.00 95.69 92 VAL A CA 1
ATOM 719 C C . VAL A 1 92 ? -7.027 -7.024 33.356 1.00 95.69 92 VAL A C 1
ATOM 721 O O . VAL A 1 92 ? -6.948 -6.714 34.541 1.00 95.69 92 VAL A O 1
ATOM 724 N N . LYS A 1 93 ? -6.136 -7.829 32.769 1.00 94.00 93 LYS A N 1
ATOM 725 C CA . LYS A 1 93 ? -4.935 -8.362 33.431 1.00 94.00 93 LYS A CA 1
ATOM 726 C C . LYS A 1 93 ? -3.680 -7.836 32.770 1.00 94.00 93 LYS A C 1
ATOM 728 O O . LYS A 1 93 ? -3.599 -7.774 31.547 1.00 94.00 93 LYS A O 1
ATOM 733 N N . VAL A 1 94 ? -2.674 -7.554 33.584 1.00 92.38 94 VAL A N 1
ATOM 734 C CA . VAL A 1 94 ? -1.312 -7.285 33.127 1.00 92.38 94 VAL A CA 1
ATOM 735 C C . VAL A 1 94 ? -0.433 -8.413 33.637 1.00 92.38 94 VAL A C 1
ATOM 737 O O . VAL A 1 94 ? -0.485 -8.758 34.815 1.00 92.38 94 VAL A O 1
ATOM 740 N N . ARG A 1 95 ? 0.342 -9.019 32.743 1.00 91.06 95 ARG A N 1
ATOM 741 C CA . ARG A 1 95 ? 1.336 -10.036 33.089 1.00 91.06 95 ARG A CA 1
ATOM 742 C C . ARG A 1 95 ? 2.611 -9.799 32.296 1.00 91.06 95 ARG A C 1
ATOM 744 O O . ARG A 1 95 ? 2.570 -9.174 31.241 1.00 91.06 95 ARG A O 1
ATOM 751 N N . GLU A 1 96 ? 3.726 -10.334 32.760 1.00 88.12 96 GLU A N 1
ATOM 752 C CA . GLU A 1 96 ? 4.972 -10.324 31.996 1.00 88.12 96 GLU A CA 1
ATOM 753 C C . GLU A 1 96 ? 5.149 -11.640 31.238 1.00 88.12 96 GLU A C 1
ATOM 755 O O . GLU A 1 96 ? 4.712 -12.708 31.679 1.00 88.12 96 GLU A O 1
ATOM 760 N N . SER A 1 97 ? 5.768 -11.576 30.060 1.00 83.19 97 SER A N 1
ATOM 761 C CA . SER A 1 97 ? 6.162 -12.778 29.332 1.00 83.19 97 SER A CA 1
ATOM 762 C C . SER A 1 97 ? 7.234 -13.545 30.104 1.00 83.19 97 SER A C 1
ATOM 764 O O . SER A 1 97 ? 8.119 -12.930 30.695 1.00 83.19 97 SER A O 1
ATOM 766 N N . LEU A 1 98 ? 7.238 -14.874 29.990 1.00 80.25 98 LEU A N 1
ATOM 767 C CA . LEU A 1 98 ? 8.297 -15.705 30.566 1.00 80.25 98 LEU A CA 1
ATOM 768 C C . LEU A 1 98 ? 9.698 -15.228 30.125 1.00 80.25 98 LEU A C 1
ATOM 770 O O . LEU A 1 98 ? 9.879 -14.914 28.940 1.00 80.25 98 LEU A O 1
ATOM 774 N N . PRO A 1 99 ? 10.694 -15.212 31.031 1.00 73.12 99 PRO A N 1
ATOM 775 C CA . PRO A 1 99 ? 12.066 -14.871 30.682 1.00 73.12 99 PRO A CA 1
ATOM 776 C C . PRO A 1 99 ? 12.582 -15.814 29.590 1.00 73.12 99 PRO A C 1
ATOM 778 O O . PRO A 1 99 ? 12.562 -17.036 29.746 1.00 73.12 99 PRO A O 1
ATOM 781 N N . ARG A 1 100 ? 13.054 -15.263 28.468 1.00 75.81 100 ARG A N 1
ATOM 782 C CA . ARG A 1 100 ? 13.758 -16.026 27.426 1.00 75.81 100 ARG A CA 1
ATOM 783 C C . ARG A 1 100 ? 15.217 -15.600 27.406 1.00 75.81 100 ARG A C 1
ATOM 785 O O . ARG A 1 100 ? 15.517 -14.415 27.520 1.00 75.81 100 ARG A O 1
ATOM 792 N N . ARG A 1 101 ? 16.127 -16.564 27.243 1.00 66.88 101 ARG A N 1
ATOM 793 C CA . ARG A 1 101 ? 17.579 -16.326 27.250 1.00 66.88 101 ARG A CA 1
ATOM 794 C C . ARG A 1 101 ? 17.931 -15.210 26.251 1.00 66.88 101 ARG A C 1
ATOM 796 O O . ARG A 1 101 ? 17.676 -15.350 25.059 1.00 66.88 101 ARG A O 1
ATOM 803 N N . GLY A 1 102 ? 18.458 -14.091 26.755 1.00 74.25 102 GLY A N 1
ATOM 804 C CA . GLY A 1 102 ? 18.854 -12.928 25.950 1.00 74.25 102 GLY A CA 1
ATOM 805 C C . GLY A 1 102 ? 17.743 -11.932 25.577 1.00 74.25 102 GLY A C 1
ATOM 806 O O . GLY A 1 102 ? 18.018 -11.002 24.824 1.00 74.25 102 GLY A O 1
ATOM 807 N N . ARG A 1 103 ? 16.504 -12.074 26.076 1.00 75.88 103 ARG A N 1
ATOM 808 C CA . ARG A 1 103 ? 15.421 -11.091 25.864 1.00 75.88 103 ARG A CA 1
ATOM 809 C C . ARG A 1 103 ? 14.784 -10.666 27.184 1.00 75.88 103 ARG A C 1
ATOM 811 O O . ARG A 1 103 ? 14.453 -11.510 28.012 1.00 75.88 103 ARG A O 1
ATOM 818 N N . ARG A 1 104 ? 14.585 -9.354 27.354 1.00 79.62 104 ARG A N 1
ATOM 819 C CA . ARG A 1 104 ? 13.847 -8.804 28.500 1.00 79.62 104 ARG A CA 1
ATOM 820 C C . ARG A 1 104 ? 12.389 -9.295 28.474 1.00 79.62 104 ARG A C 1
ATOM 822 O O . ARG A 1 104 ? 11.828 -9.403 27.378 1.00 79.62 104 ARG A O 1
ATOM 829 N N . PRO A 1 105 ? 11.781 -9.581 29.640 1.00 82.25 105 PRO A N 1
ATOM 830 C CA . PRO A 1 105 ? 10.344 -9.802 29.742 1.00 82.25 105 PRO A CA 1
ATOM 831 C C . PRO A 1 105 ? 9.584 -8.630 29.118 1.00 82.25 105 PRO A C 1
ATOM 833 O O . PRO A 1 105 ? 9.962 -7.473 29.297 1.00 82.25 105 PRO A O 1
ATOM 836 N N . MET A 1 106 ? 8.539 -8.930 28.354 1.00 87.00 106 MET A N 1
ATOM 837 C CA . MET A 1 106 ? 7.674 -7.917 27.755 1.00 87.00 106 MET A CA 1
ATOM 838 C C . MET A 1 106 ? 6.314 -7.922 28.453 1.00 87.00 106 MET A C 1
ATOM 840 O O . MET A 1 106 ? 5.805 -9.004 28.768 1.00 87.00 106 MET A O 1
ATOM 844 N N . PRO A 1 107 ? 5.689 -6.751 28.653 1.00 89.69 107 PRO A N 1
ATOM 845 C CA . PRO A 1 107 ? 4.353 -6.679 29.219 1.00 89.69 107 PRO A CA 1
ATOM 846 C C . PRO A 1 107 ? 3.328 -7.245 28.230 1.00 89.69 107 PRO A C 1
ATOM 848 O O . PRO A 1 107 ? 3.356 -6.957 27.032 1.00 89.69 107 PRO A O 1
ATOM 851 N N . ILE A 1 108 ? 2.401 -8.043 28.744 1.00 91.94 108 ILE A N 1
ATOM 852 C CA . ILE A 1 108 ? 1.257 -8.600 28.030 1.00 91.94 108 ILE A CA 1
ATOM 853 C C . ILE A 1 108 ? 0.009 -8.133 28.769 1.00 91.94 108 ILE A C 1
ATOM 855 O O . ILE A 1 108 ? -0.235 -8.527 29.913 1.00 91.94 108 ILE A O 1
ATOM 859 N N . VAL A 1 109 ? -0.788 -7.299 28.106 1.00 94.12 109 VAL A N 1
ATOM 860 C CA . VAL A 1 109 ? -2.092 -6.879 28.618 1.00 94.12 109 VAL A CA 1
ATOM 861 C C . VAL A 1 109 ? -3.164 -7.766 28.007 1.00 94.12 109 VAL A C 1
ATOM 863 O O . VAL A 1 109 ? -3.161 -8.063 26.815 1.00 94.12 109 VAL A O 1
ATOM 866 N N . THR A 1 110 ? -4.086 -8.210 28.841 1.00 94.44 110 THR A N 1
ATOM 867 C CA . THR A 1 110 ? -5.172 -9.105 28.487 1.00 94.44 110 THR A CA 1
ATOM 868 C C . THR A 1 110 ? -6.494 -8.449 28.861 1.00 94.44 110 THR A C 1
ATOM 870 O O . THR A 1 110 ? -6.704 -8.151 30.032 1.00 94.44 110 THR A O 1
ATOM 873 N N . VAL A 1 111 ? -7.388 -8.248 27.896 1.00 96.12 111 VAL A N 1
ATOM 874 C CA . VAL A 1 111 ? -8.728 -7.682 28.114 1.00 96.12 111 VAL A CA 1
ATOM 875 C C . VAL A 1 111 ? -9.760 -8.754 27.791 1.00 96.12 111 VAL A C 1
ATOM 877 O O . VAL A 1 111 ? -9.871 -9.189 26.646 1.00 96.12 111 VAL A O 1
ATOM 880 N N . ARG A 1 112 ? -10.510 -9.202 28.797 1.00 96.06 112 ARG A N 1
ATOM 881 C CA . ARG A 1 112 ? -11.554 -10.217 28.640 1.00 96.06 112 ARG A CA 1
ATOM 882 C C . ARG A 1 112 ? -12.894 -9.546 28.362 1.00 96.06 112 ARG A C 1
ATOM 884 O O . ARG A 1 112 ? -13.344 -8.705 29.139 1.00 96.06 112 ARG A O 1
ATOM 891 N N . LEU A 1 113 ? -13.519 -9.947 27.265 1.00 96.19 113 LEU A N 1
ATOM 892 C CA . LEU A 1 113 ? -14.835 -9.525 26.811 1.00 96.19 113 LEU A CA 1
ATOM 893 C C . LEU A 1 113 ? -15.876 -10.609 27.078 1.00 96.19 113 LEU A C 1
ATOM 895 O O . LEU A 1 113 ? -15.583 -11.800 26.969 1.00 96.19 113 LEU A O 1
ATOM 899 N N . SER A 1 114 ? -17.102 -10.185 27.375 1.00 95.62 114 SER A N 1
ATOM 900 C CA . SER A 1 114 ? -18.285 -11.041 27.397 1.00 95.62 114 SER A CA 1
ATOM 901 C C . SER A 1 114 ? -19.461 -10.369 26.702 1.00 95.62 114 SER A C 1
ATOM 903 O O . SER A 1 114 ? -19.737 -9.193 26.927 1.00 95.62 114 SER A O 1
ATOM 905 N N . ASP A 1 115 ? -20.181 -11.134 25.892 1.00 94.12 115 ASP A N 1
ATOM 906 C CA . ASP A 1 115 ? -21.409 -10.728 25.200 1.00 94.12 115 ASP A CA 1
ATOM 907 C C . ASP A 1 115 ? -22.660 -11.410 25.793 1.00 94.12 115 ASP A C 1
ATOM 909 O O . ASP A 1 115 ? -23.719 -11.426 25.168 1.00 94.12 115 ASP A O 1
ATOM 913 N N . ARG A 1 116 ? -22.537 -11.993 26.998 1.00 92.50 116 ARG A N 1
ATOM 914 C CA . ARG A 1 116 ? -23.498 -12.905 27.661 1.00 92.50 116 ARG A CA 1
ATOM 915 C C . ARG A 1 116 ? -23.591 -14.312 27.062 1.00 92.50 116 ARG A C 1
ATOM 917 O O . ARG A 1 116 ? -24.138 -15.191 27.719 1.00 92.50 116 ARG A O 1
ATOM 924 N N . THR A 1 117 ? -23.058 -14.558 25.867 1.00 93.69 117 THR A N 1
ATOM 925 C CA . THR A 1 117 ? -23.053 -15.891 25.240 1.00 93.69 117 THR A CA 1
ATOM 926 C C . THR A 1 117 ? -21.747 -16.646 25.464 1.00 93.69 117 THR A C 1
ATOM 928 O O . THR A 1 117 ? -21.737 -17.875 25.453 1.00 93.69 117 THR A O 1
ATOM 931 N N . GLY A 1 118 ? -20.653 -15.928 25.709 1.00 93.50 118 GLY A N 1
ATOM 932 C CA . GLY A 1 118 ? -19.365 -16.519 26.036 1.00 93.50 118 GLY A CA 1
ATOM 933 C C . GLY A 1 118 ? -18.344 -15.497 26.519 1.00 93.50 118 GLY A C 1
ATOM 934 O O . GLY A 1 118 ? -18.679 -14.374 26.911 1.00 93.50 118 GLY A O 1
ATOM 935 N N . TYR A 1 119 ? -17.079 -15.916 26.488 1.00 95.25 119 TYR A N 1
ATOM 936 C CA . TYR A 1 119 ? -15.933 -15.070 26.794 1.00 95.25 119 TYR A CA 1
ATOM 937 C C . TYR A 1 119 ? -14.904 -15.133 25.671 1.00 95.25 119 TYR A C 1
ATOM 939 O O . TYR A 1 119 ? -14.642 -16.199 25.111 1.00 95.25 119 TYR A O 1
ATOM 947 N N . LEU A 1 120 ? -14.314 -13.983 25.370 1.00 95.75 120 LEU A N 1
ATOM 948 C CA . LEU A 1 120 ? -13.230 -13.837 24.410 1.00 95.75 120 LEU A CA 1
ATOM 949 C C . LEU A 1 120 ? -12.158 -12.927 25.000 1.00 95.75 120 LEU A C 1
ATOM 951 O O . LEU A 1 120 ? -12.452 -12.006 25.756 1.00 95.75 120 LEU A O 1
ATOM 955 N N . GLU A 1 121 ? -10.905 -13.184 24.663 1.00 95.62 121 GLU A N 1
ATOM 956 C CA . GLU A 1 121 ? -9.761 -12.460 25.184 1.00 95.62 121 GLU A CA 1
ATOM 957 C C . GLU A 1 121 ? -9.057 -11.666 24.074 1.00 95.62 121 GLU A C 1
ATOM 959 O O . GLU A 1 121 ? -8.711 -12.194 23.018 1.00 95.62 121 GLU A O 1
ATOM 964 N N . LEU A 1 122 ? -8.831 -10.379 24.318 1.00 95.75 122 LEU A N 1
ATOM 965 C CA . LEU A 1 122 ? -7.990 -9.525 23.488 1.00 95.75 122 LEU A CA 1
ATOM 966 C C . LEU A 1 122 ? -6.614 -9.419 24.143 1.00 95.75 122 LEU A C 1
ATOM 968 O O . LEU A 1 122 ? -6.501 -9.019 25.305 1.00 95.75 122 LEU A O 1
ATOM 972 N N . THR A 1 123 ? -5.565 -9.773 23.405 1.00 92.94 123 THR A N 1
ATOM 973 C CA . THR A 1 123 ? -4.196 -9.819 23.932 1.00 92.94 123 THR A CA 1
ATOM 974 C C . THR A 1 123 ? -3.322 -8.772 23.251 1.00 92.94 123 THR A C 1
ATOM 976 O O . THR A 1 123 ? -3.129 -8.798 22.038 1.00 92.94 123 THR A O 1
ATOM 979 N N . PHE A 1 124 ? -2.756 -7.867 24.043 1.00 92.00 124 PHE A N 1
ATOM 980 C CA . PHE A 1 124 ? -1.918 -6.759 23.599 1.00 92.00 124 PHE A CA 1
ATOM 981 C C . PHE A 1 124 ? -0.477 -7.007 24.061 1.00 92.00 124 PHE A C 1
ATOM 983 O O . PHE A 1 124 ? -0.161 -6.931 25.253 1.00 92.00 124 PHE A O 1
ATOM 990 N N . PHE A 1 125 ? 0.404 -7.351 23.121 1.00 89.44 125 PHE A N 1
ATOM 991 C CA . PHE A 1 125 ? 1.811 -7.645 23.399 1.00 89.44 125 PHE A CA 1
ATOM 992 C C . PHE A 1 125 ? 2.649 -6.370 23.341 1.00 89.44 125 PHE A C 1
ATOM 994 O O . PHE A 1 125 ? 2.562 -5.622 22.372 1.00 89.44 125 PHE A O 1
ATOM 1001 N N . ASN A 1 126 ? 3.488 -6.144 24.353 1.00 87.94 126 ASN A N 1
ATOM 1002 C CA . ASN A 1 126 ? 4.353 -4.967 24.467 1.00 87.94 126 ASN A CA 1
ATOM 1003 C C . ASN A 1 126 ? 3.590 -3.627 24.367 1.00 87.94 126 ASN A C 1
ATOM 1005 O O . ASN A 1 126 ? 4.097 -2.633 23.856 1.00 87.94 126 ASN A O 1
ATOM 1009 N N . GLN A 1 127 ? 2.340 -3.613 24.832 1.00 85.75 127 GLN A N 1
ATOM 1010 C CA . GLN A 1 127 ? 1.415 -2.482 24.722 1.00 85.75 127 GLN A CA 1
ATOM 1011 C C . GLN A 1 127 ? 0.810 -2.162 26.099 1.00 85.75 127 GLN A C 1
ATOM 1013 O O . GLN A 1 127 ? -0.377 -2.391 26.339 1.00 85.75 127 GLN A O 1
ATOM 1018 N N . PRO A 1 128 ? 1.618 -1.641 27.042 1.00 85.06 128 PRO A N 1
ATOM 1019 C CA . PRO A 1 128 ? 1.175 -1.393 28.417 1.00 85.06 128 PRO A CA 1
ATOM 1020 C C . PRO A 1 128 ? 0.076 -0.323 28.514 1.00 85.06 128 PRO A C 1
ATOM 1022 O O . PRO A 1 128 ? -0.702 -0.324 29.467 1.00 85.06 128 PRO A O 1
ATOM 1025 N N . TRP A 1 129 ? -0.035 0.564 27.517 1.00 83.38 129 TRP A N 1
ATOM 1026 C CA . TRP A 1 129 ? -1.089 1.579 27.439 1.00 83.38 129 TRP A CA 1
ATOM 1027 C C . TRP A 1 129 ? -2.499 0.969 27.441 1.00 83.38 129 TRP A C 1
ATOM 1029 O O . TRP A 1 129 ? -3.412 1.577 27.996 1.00 83.38 129 TRP A O 1
ATOM 1039 N N . ALA A 1 130 ? -2.677 -0.251 26.914 1.00 86.12 130 ALA A N 1
ATOM 1040 C CA . ALA A 1 130 ? -3.981 -0.910 26.836 1.00 86.12 130 ALA A CA 1
ATOM 1041 C C . ALA A 1 130 ? -4.620 -1.091 28.224 1.00 86.12 130 ALA A C 1
ATOM 1043 O O . ALA A 1 130 ? -5.832 -0.950 28.371 1.00 86.12 130 ALA A O 1
ATOM 1044 N N . ALA A 1 131 ? -3.805 -1.310 29.261 1.00 87.56 131 ALA A N 1
ATOM 1045 C CA . ALA A 1 131 ? -4.283 -1.447 30.636 1.00 87.56 131 ALA A CA 1
ATOM 1046 C C . ALA A 1 131 ? -4.826 -0.130 31.215 1.00 87.56 131 ALA A C 1
ATOM 1048 O O . ALA A 1 131 ? -5.651 -0.145 32.123 1.00 87.56 131 ALA A O 1
ATOM 1049 N N . ARG A 1 132 ? -4.370 1.016 30.693 1.00 85.44 132 ARG A N 1
ATOM 1050 C CA . ARG A 1 132 ? -4.850 2.351 31.086 1.00 85.44 132 ARG A CA 1
ATOM 1051 C C . ARG A 1 132 ? -6.090 2.758 30.288 1.00 85.44 132 ARG A C 1
ATOM 1053 O O . ARG A 1 132 ? -6.937 3.487 30.805 1.00 85.44 132 ARG A O 1
ATOM 1060 N N . THR A 1 133 ? -6.187 2.290 29.043 1.00 85.06 133 THR A N 1
ATOM 1061 C CA . THR A 1 133 ? -7.274 2.607 28.108 1.00 85.06 133 THR A CA 1
ATOM 1062 C C . THR A 1 133 ? -8.550 1.821 28.394 1.00 85.06 133 THR A C 1
ATOM 1064 O O . THR A 1 133 ? -9.629 2.413 28.406 1.00 85.06 133 THR A O 1
ATOM 1067 N N . TYR A 1 134 ? -8.448 0.510 28.625 1.00 90.12 134 TYR A N 1
ATOM 1068 C CA . TYR A 1 134 ? -9.607 -0.360 28.832 1.00 90.12 134 TYR A CA 1
ATOM 1069 C C . TYR A 1 134 ? -9.872 -0.578 30.321 1.00 90.12 134 TYR A C 1
ATOM 1071 O O . TYR A 1 134 ? -8.949 -0.815 31.097 1.00 90.12 134 TYR A O 1
ATOM 1079 N N . ARG A 1 135 ? -11.144 -0.523 30.726 1.00 90.69 135 ARG A N 1
ATOM 1080 C CA . ARG A 1 135 ? -11.584 -0.761 32.108 1.00 90.69 135 ARG A CA 1
ATOM 1081 C C . ARG A 1 135 ? -12.799 -1.678 32.128 1.00 90.69 135 ARG A C 1
ATOM 1083 O O . ARG A 1 135 ? -13.583 -1.685 31.178 1.00 90.69 135 ARG A O 1
ATOM 1090 N N . ALA A 1 136 ? -12.958 -2.426 33.218 1.00 92.94 136 ALA A N 1
ATOM 1091 C CA . ALA A 1 136 ? -14.142 -3.249 33.434 1.00 92.94 136 ALA A CA 1
ATOM 1092 C C . ALA A 1 136 ? -15.424 -2.406 33.319 1.00 92.94 136 ALA A C 1
ATOM 1094 O O . ALA A 1 136 ? -15.459 -1.242 33.719 1.00 92.94 136 ALA A O 1
ATOM 1095 N N . GLY A 1 137 ? -16.458 -2.990 32.722 1.00 91.31 137 GLY A N 1
ATOM 1096 C CA . GLY A 1 137 ? -17.733 -2.331 32.459 1.00 91.31 137 GLY A CA 1
ATOM 1097 C C . GLY A 1 137 ? -17.820 -1.597 31.118 1.00 91.31 137 GLY A C 1
ATOM 1098 O O . GLY A 1 137 ? -18.941 -1.364 30.671 1.00 91.31 137 GLY A O 1
ATOM 1099 N N . MET A 1 138 ? -16.701 -1.285 30.450 1.00 92.00 138 MET A N 1
ATOM 1100 C CA . MET A 1 138 ? -16.712 -0.666 29.114 1.00 92.00 138 MET A CA 1
ATOM 1101 C C . MET A 1 138 ? -17.264 -1.620 28.055 1.00 92.00 138 MET A C 1
ATOM 1103 O O . MET A 1 138 ? -17.043 -2.824 28.138 1.00 92.00 138 MET A O 1
ATOM 1107 N N . GLU A 1 139 ? -17.933 -1.089 27.038 1.00 92.12 139 GLU A N 1
ATOM 1108 C CA . GLU A 1 139 ? -18.411 -1.864 25.893 1.00 92.12 139 GLU A CA 1
ATOM 1109 C C . GLU A 1 139 ? -17.494 -1.635 24.690 1.00 92.12 139 GLU A C 1
ATOM 1111 O O . GLU A 1 139 ? -17.182 -0.493 24.349 1.00 92.12 139 GLU A O 1
ATOM 1116 N N . LEU A 1 140 ? -17.010 -2.718 24.081 1.00 92.12 140 LEU A N 1
ATOM 1117 C CA . LEU A 1 140 ? -16.065 -2.675 22.968 1.00 92.12 140 LEU A CA 1
ATOM 1118 C C . LEU A 1 140 ? -16.633 -3.422 21.761 1.00 92.12 140 LEU A C 1
ATOM 1120 O O . LEU A 1 140 ? -17.183 -4.513 21.912 1.00 92.12 140 LEU A O 1
ATOM 1124 N N . ALA A 1 141 ? -16.411 -2.872 20.570 1.00 92.06 141 ALA A N 1
ATOM 1125 C CA . ALA A 1 141 ? -16.453 -3.618 19.321 1.00 92.06 141 ALA A CA 1
ATOM 1126 C C . ALA A 1 141 ? -15.029 -4.066 18.979 1.00 92.06 141 ALA A C 1
ATOM 1128 O O . ALA A 1 141 ? -14.116 -3.242 18.914 1.00 92.06 141 ALA A O 1
ATOM 1129 N N . ALA A 1 142 ? -14.825 -5.362 18.772 1.00 93.25 142 ALA A N 1
ATOM 1130 C CA . ALA A 1 142 ? -13.533 -5.914 18.393 1.00 93.25 142 ALA A CA 1
ATOM 1131 C C . ALA A 1 142 ? -13.678 -6.760 17.132 1.00 93.25 142 ALA A C 1
ATOM 1133 O O . ALA A 1 142 ? -14.550 -7.624 17.065 1.00 93.25 142 ALA A O 1
ATOM 1134 N N . SER A 1 143 ? -12.817 -6.527 16.146 1.00 93.44 143 SER A N 1
ATOM 1135 C CA . SER A 1 143 ? -12.799 -7.287 14.896 1.00 93.44 143 SER A CA 1
ATOM 1136 C C . SER A 1 143 ? -11.416 -7.858 14.637 1.00 93.44 143 SER A C 1
ATOM 1138 O O . SER A 1 143 ? -10.408 -7.200 14.885 1.00 93.44 143 SER A O 1
ATOM 1140 N N . GLY A 1 144 ? -11.348 -9.098 14.167 1.00 93.25 144 GLY A N 1
ATOM 1141 C CA . GLY A 1 144 ? -10.081 -9.774 13.903 1.00 93.25 144 GLY A CA 1
ATOM 1142 C C . GLY A 1 144 ? -10.278 -11.213 13.451 1.00 93.25 144 GLY A C 1
ATOM 1143 O O . GLY A 1 144 ? -11.401 -11.654 13.206 1.00 93.25 144 GLY A O 1
ATOM 1144 N N . VAL A 1 145 ? -9.179 -11.956 13.329 1.00 95.25 145 VAL A N 1
ATOM 1145 C CA . VAL A 1 145 ? -9.233 -13.386 12.987 1.00 95.25 145 VAL A CA 1
ATOM 1146 C C . VAL A 1 145 ? -9.338 -14.202 14.267 1.00 95.25 145 VAL A C 1
ATOM 1148 O O . VAL A 1 145 ? -8.471 -14.105 15.139 1.00 95.25 145 VAL A O 1
ATOM 1151 N N . VAL A 1 146 ? -10.380 -15.022 14.376 1.00 96.00 146 VAL A N 1
ATOM 1152 C CA . VAL A 1 146 ? -10.624 -15.867 15.545 1.00 96.00 146 VAL A CA 1
ATOM 1153 C C . VAL A 1 146 ? -9.498 -16.886 15.680 1.00 96.00 146 VAL A C 1
ATOM 1155 O O . VAL A 1 146 ? -9.256 -17.720 14.808 1.00 96.00 146 VAL A O 1
ATOM 1158 N N . GLY A 1 147 ? -8.813 -16.831 16.810 1.00 94.94 147 GLY A N 1
ATOM 1159 C CA . GLY A 1 147 ? -7.829 -17.804 17.242 1.00 94.94 147 GLY A CA 1
ATOM 1160 C C . GLY A 1 147 ? -8.231 -18.436 18.568 1.00 94.94 147 GLY A C 1
ATOM 1161 O O . GLY A 1 147 ? -9.252 -18.111 19.174 1.00 94.94 147 GLY A O 1
ATOM 1162 N N . ARG A 1 148 ? -7.380 -19.341 19.042 1.00 92.88 148 ARG A N 1
ATOM 1163 C CA . ARG A 1 148 ? -7.511 -19.955 20.360 1.00 92.88 148 ARG A CA 1
ATOM 1164 C C . ARG A 1 148 ? -6.139 -20.044 21.013 1.00 92.88 148 ARG A C 1
ATOM 1166 O O . ARG A 1 148 ? -5.175 -20.437 20.353 1.00 92.88 148 ARG A O 1
ATOM 1173 N N . TYR A 1 149 ? -6.064 -19.706 22.294 1.00 87.81 149 TYR A N 1
ATOM 1174 C CA . TYR A 1 149 ? -4.882 -19.914 23.124 1.00 87.81 149 TYR A CA 1
ATOM 1175 C C . TYR A 1 149 ? -5.292 -20.674 24.386 1.00 87.81 149 TYR A C 1
ATOM 1177 O O . TYR A 1 149 ? -6.113 -20.209 25.179 1.00 87.81 149 TYR A O 1
ATOM 1185 N N . GLY A 1 150 ? -4.768 -21.891 24.545 1.00 86.50 150 GLY A N 1
ATOM 1186 C CA . GLY A 1 150 ? -5.273 -22.825 25.551 1.00 86.50 150 GLY A CA 1
ATOM 1187 C C . GLY A 1 150 ? -6.771 -23.090 25.355 1.00 86.50 150 GLY A C 1
ATOM 1188 O O . GLY A 1 150 ? -7.189 -23.557 24.295 1.00 86.50 150 GLY A O 1
ATOM 1189 N N . ARG A 1 151 ? -7.578 -22.772 26.374 1.00 85.69 151 ARG A N 1
ATOM 1190 C CA . ARG A 1 151 ? -9.047 -22.914 26.348 1.00 85.69 151 ARG A CA 1
ATOM 1191 C C . ARG A 1 151 ? -9.797 -21.626 25.982 1.00 85.69 151 ARG A C 1
ATOM 1193 O O . ARG A 1 151 ? -11.015 -21.670 25.868 1.00 85.69 151 ARG A O 1
ATOM 1200 N N . MET A 1 152 ? -9.102 -20.501 25.806 1.00 89.81 152 MET A N 1
ATOM 1201 C CA . MET A 1 152 ? -9.731 -19.194 25.592 1.00 89.81 152 MET A CA 1
ATOM 1202 C C . MET A 1 152 ? -9.731 -18.812 24.108 1.00 89.81 152 MET A C 1
ATOM 1204 O O . MET A 1 152 ? -8.714 -18.963 23.421 1.00 89.81 152 MET A O 1
ATOM 1208 N N . LEU A 1 153 ? -10.867 -18.312 23.615 1.00 95.31 153 LEU A N 1
ATOM 1209 C CA . LEU A 1 153 ? -10.958 -17.701 22.288 1.00 95.31 153 LEU A CA 1
ATOM 1210 C C . LEU A 1 153 ? -10.272 -16.338 22.293 1.00 95.31 153 LEU A C 1
ATOM 1212 O O . LEU A 1 153 ? -10.348 -15.603 23.276 1.00 95.31 153 LEU A O 1
ATOM 1216 N N . GLN A 1 154 ? -9.617 -16.000 21.189 1.00 95.06 154 GLN A N 1
ATOM 1217 C CA . GLN A 1 154 ? -8.926 -14.726 21.013 1.00 95.06 154 GLN A CA 1
ATOM 1218 C C . GLN A 1 154 ? -9.179 -14.166 19.618 1.00 95.06 154 GLN A C 1
ATOM 1220 O O . GLN A 1 154 ? -9.518 -14.910 18.700 1.00 95.06 154 GLN A O 1
ATOM 1225 N N . LEU A 1 155 ? -8.957 -12.867 19.438 1.00 94.56 155 LEU A N 1
ATOM 1226 C CA . LEU A 1 155 ? -8.843 -12.261 18.113 1.00 94.56 155 LEU A CA 1
ATOM 1227 C C . LEU A 1 155 ? -7.374 -11.935 17.849 1.00 94.56 155 LEU A C 1
ATOM 1229 O O . LEU A 1 155 ? -6.739 -11.244 18.640 1.00 94.56 155 LEU A O 1
ATOM 1233 N N . ARG A 1 156 ? -6.832 -12.458 16.748 1.00 90.06 156 ARG A N 1
ATOM 1234 C CA . ARG A 1 156 ? -5.512 -12.086 16.223 1.00 90.06 156 ARG A CA 1
ATOM 1235 C C . ARG A 1 156 ? -5.654 -10.890 15.293 1.00 90.06 156 ARG A C 1
ATOM 1237 O O . ARG A 1 156 ? -6.654 -10.797 14.577 1.00 90.06 156 ARG A O 1
ATOM 1244 N N . ASN A 1 157 ? -4.619 -10.048 15.252 1.00 84.31 157 ASN A N 1
ATOM 1245 C CA . ASN A 1 157 ? -4.599 -8.804 14.474 1.00 84.31 157 ASN A CA 1
ATOM 1246 C C . ASN A 1 157 ? -5.865 -7.979 14.735 1.00 84.31 157 ASN A C 1
ATOM 1248 O O . ASN A 1 157 ? -6.545 -7.554 13.804 1.00 84.31 157 ASN A O 1
ATOM 1252 N N . GLN A 1 158 ? -6.224 -7.877 16.014 1.00 88.38 158 GLN A N 1
ATOM 1253 C CA . GLN A 1 158 ? -7.479 -7.293 16.433 1.00 88.38 158 GLN A CA 1
ATOM 1254 C C . GLN A 1 158 ? -7.459 -5.772 16.287 1.00 88.38 158 GLN A C 1
ATOM 1256 O O . GLN A 1 158 ? -6.512 -5.111 16.711 1.00 88.38 158 GLN A O 1
ATOM 1261 N N . GLU A 1 159 ? -8.546 -5.229 15.755 1.00 90.50 159 GLU A N 1
ATOM 1262 C CA . GLU A 1 159 ? -8.881 -3.811 15.827 1.00 90.50 159 GLU A CA 1
ATOM 1263 C C . GLU A 1 159 ? -10.008 -3.637 16.841 1.00 90.50 159 GLU A C 1
ATOM 1265 O O . GLU A 1 159 ? -10.943 -4.440 16.892 1.00 90.50 159 GLU A O 1
ATOM 1270 N N . VAL A 1 160 ? -9.893 -2.615 17.687 1.00 89.19 160 VAL A N 1
ATOM 1271 C CA . VAL A 1 160 ? -10.770 -2.438 18.848 1.00 89.19 160 VAL A CA 1
ATOM 1272 C C . VAL A 1 160 ? -11.275 -1.009 18.895 1.00 89.19 160 VAL A C 1
ATOM 1274 O O . VAL A 1 160 ? -10.496 -0.057 18.931 1.00 89.19 160 VAL A O 1
ATOM 1277 N N . GLU A 1 161 ? -12.590 -0.868 18.963 1.00 88.00 161 GLU A N 1
ATOM 1278 C CA . GLU A 1 161 ? -13.289 0.397 19.114 1.00 88.00 161 GLU A CA 1
ATOM 1279 C C . GLU A 1 161 ? -14.065 0.412 20.433 1.00 88.00 161 GLU A C 1
ATOM 1281 O O . GLU A 1 161 ? -14.775 -0.534 20.770 1.00 88.00 161 GLU A O 1
ATOM 1286 N N . ILE A 1 162 ? -13.924 1.499 21.194 1.00 87.62 162 ILE A N 1
ATOM 1287 C CA . ILE A 1 162 ? -14.697 1.714 22.420 1.00 87.62 162 ILE A CA 1
ATOM 1288 C C . ILE A 1 162 ? -16.060 2.276 22.023 1.00 87.62 162 ILE A C 1
ATOM 1290 O O . ILE A 1 162 ? -16.131 3.364 21.448 1.00 87.62 162 ILE A O 1
ATOM 1294 N N . LEU A 1 163 ? -17.129 1.573 22.385 1.00 83.88 163 LEU A N 1
ATOM 1295 C CA . LEU A 1 163 ? -18.496 2.041 22.213 1.00 83.88 163 LEU A CA 1
ATOM 1296 C C . LEU A 1 163 ? -18.852 2.921 23.421 1.00 83.88 163 LEU A C 1
ATOM 1298 O O . LEU A 1 163 ? -18.881 2.468 24.565 1.00 83.88 163 LEU A O 1
ATOM 1302 N N . ARG A 1 164 ? -19.046 4.219 23.180 1.00 70.81 164 ARG A N 1
ATOM 1303 C CA . ARG A 1 164 ? -19.619 5.166 24.151 1.00 70.81 164 ARG A CA 1
ATOM 1304 C C . ARG A 1 164 ? -21.031 5.500 23.670 1.00 70.81 164 ARG A C 1
ATOM 1306 O O . ARG A 1 164 ? -21.236 5.494 22.462 1.00 70.81 164 ARG A O 1
ATOM 1313 N N . GLY A 1 165 ? -21.968 5.717 24.601 1.00 54.91 165 GLY A N 1
ATOM 1314 C CA . GLY A 1 165 ? -23.412 5.844 24.334 1.00 54.91 165 GLY A CA 1
ATOM 1315 C C . GLY A 1 165 ? -23.795 6.766 23.164 1.00 54.91 165 GLY A C 1
ATOM 1316 O O . GLY A 1 165 ? -22.984 7.570 22.719 1.00 54.91 165 GLY A O 1
ATOM 1317 N N . GLU A 1 166 ? -25.047 6.638 22.712 1.00 43.19 166 GLU A N 1
ATOM 1318 C CA . GLU A 1 166 ? -25.671 7.044 21.427 1.00 43.19 166 GLU A CA 1
ATOM 1319 C C . GLU A 1 166 ? -25.367 8.442 20.825 1.00 43.19 166 GLU A C 1
ATOM 1321 O O . GLU A 1 166 ? -25.793 8.729 19.711 1.00 43.19 166 GLU A O 1
ATOM 1326 N N . ALA A 1 167 ? -24.602 9.316 21.477 1.00 41.66 167 ALA A N 1
ATOM 1327 C CA . ALA A 1 167 ? -24.394 10.709 21.073 1.00 41.66 167 ALA A CA 1
ATOM 1328 C C . ALA A 1 167 ? -23.370 10.945 19.935 1.00 41.66 167 ALA A C 1
ATOM 1330 O O . ALA A 1 167 ? -23.052 12.095 19.640 1.00 41.66 167 ALA A O 1
ATOM 1331 N N . ASP A 1 168 ? -22.843 9.907 19.277 1.00 50.47 168 ASP A N 1
ATOM 1332 C CA . ASP A 1 168 ? -21.793 10.049 18.258 1.00 50.47 168 ASP A CA 1
ATOM 1333 C C . ASP A 1 168 ? -22.092 9.274 16.961 1.00 50.47 168 ASP A C 1
ATOM 1335 O O . ASP A 1 168 ? -21.611 8.158 16.741 1.00 50.47 168 ASP A O 1
ATOM 1339 N N . ALA A 1 169 ? -22.834 9.906 16.047 1.00 53.62 169 ALA A N 1
ATOM 1340 C CA . ALA A 1 169 ? -23.184 9.365 14.724 1.00 53.62 169 ALA A CA 1
ATOM 1341 C C . ALA A 1 169 ? -21.958 8.908 13.891 1.00 53.62 169 ALA A C 1
ATOM 1343 O O . ALA A 1 169 ? -21.996 7.901 13.190 1.00 53.62 169 ALA A O 1
ATOM 1344 N N . VAL A 1 170 ? -20.822 9.609 14.011 1.00 56.56 170 VAL A N 1
ATOM 1345 C CA . VAL A 1 170 ? -19.586 9.329 13.242 1.00 56.56 170 VAL A CA 1
ATOM 1346 C C . VAL A 1 170 ? -18.865 8.062 13.719 1.00 56.56 170 VAL A C 1
ATOM 1348 O O . VAL A 1 170 ? -18.108 7.446 12.972 1.00 56.56 170 VAL A O 1
ATOM 1351 N N . HIS A 1 171 ? -19.102 7.657 14.969 1.00 56.84 171 HIS A N 1
ATOM 1352 C CA . HIS A 1 171 ? -18.505 6.465 15.591 1.00 56.84 171 HIS A CA 1
ATOM 1353 C C . HIS A 1 171 ? -19.507 5.321 15.715 1.00 56.84 171 HIS A C 1
ATOM 1355 O O . HIS A 1 171 ? -19.188 4.268 16.262 1.00 56.84 171 HIS A O 1
ATOM 1361 N N . THR A 1 172 ? -20.713 5.503 15.180 1.00 57.12 172 THR A N 1
ATOM 1362 C CA . THR A 1 172 ? -21.803 4.518 15.118 1.00 57.12 172 THR A CA 1
ATOM 1363 C C . THR A 1 172 ? -22.100 4.071 13.678 1.00 57.12 172 THR A C 1
ATOM 1365 O O . THR A 1 172 ? -23.051 3.329 13.454 1.00 57.12 172 THR A O 1
ATOM 1368 N N . THR A 1 173 ? -21.246 4.426 12.704 1.00 64.88 173 THR A N 1
ATOM 1369 C CA . THR A 1 173 ? -21.359 3.919 11.331 1.00 64.88 173 THR A CA 1
ATOM 1370 C C . THR A 1 173 ? -21.307 2.396 11.274 1.00 64.88 173 THR A C 1
ATOM 1372 O O . THR A 1 173 ? -20.512 1.741 11.949 1.00 64.88 173 THR A O 1
ATOM 1375 N N . ARG A 1 174 ? -22.147 1.813 10.417 1.00 79.06 174 ARG A N 1
ATOM 1376 C CA . ARG A 1 174 ? -22.237 0.360 10.218 1.00 79.06 174 ARG A CA 1
ATOM 1377 C C . ARG A 1 174 ? -20.868 -0.265 9.922 1.00 79.06 174 ARG A C 1
ATOM 1379 O O . ARG A 1 174 ? -20.558 -1.328 10.450 1.00 79.06 174 ARG A O 1
ATOM 1386 N N . ILE A 1 175 ? -20.036 0.454 9.172 1.00 87.62 175 ILE A N 1
ATOM 1387 C CA . ILE A 1 175 ? -18.629 0.142 8.946 1.00 87.62 175 ILE A CA 1
ATOM 1388 C C . ILE A 1 175 ? -17.795 1.282 9.518 1.00 87.62 175 ILE A C 1
ATOM 1390 O O . ILE A 1 175 ? -17.907 2.435 9.095 1.00 87.62 175 ILE A O 1
ATOM 1394 N N . THR A 1 176 ? -16.967 0.974 10.508 1.00 89.75 176 THR A N 1
ATOM 1395 C CA . THR A 1 176 ? -16.118 1.964 11.158 1.00 89.75 176 THR A CA 1
ATOM 1396 C C . THR A 1 176 ? -14.709 1.947 10.552 1.00 89.75 176 THR A C 1
ATOM 1398 O O . THR A 1 176 ? -14.001 0.949 10.713 1.00 89.75 176 THR A O 1
ATOM 1401 N N . PRO A 1 177 ? -14.225 3.044 9.941 1.00 92.12 177 PRO A N 1
ATOM 1402 C CA . PRO A 1 177 ? -12.845 3.132 9.468 1.00 92.12 177 PRO A CA 1
ATOM 1403 C C . PRO A 1 177 ? -11.848 3.241 10.631 1.00 92.12 177 PRO A C 1
ATOM 1405 O O . PRO A 1 177 ? -12.051 3.989 11.596 1.00 92.12 177 PRO A O 1
ATOM 1408 N N . VAL A 1 178 ? -10.726 2.539 10.524 1.00 91.69 178 VAL A N 1
ATOM 1409 C CA . VAL A 1 178 ? -9.610 2.601 11.471 1.00 91.69 178 VAL A CA 1
ATOM 1410 C C . VAL A 1 178 ? -8.412 3.251 10.790 1.00 91.69 178 VAL A C 1
ATOM 1412 O O . VAL A 1 178 ? -7.649 2.605 10.076 1.00 91.69 178 VAL A O 1
ATOM 1415 N N . HIS A 1 179 ? -8.238 4.550 11.011 1.00 93.50 179 HIS A N 1
ATOM 1416 C CA . HIS A 1 179 ? -7.088 5.317 10.532 1.00 93.50 179 HIS A CA 1
ATOM 1417 C C . HIS A 1 179 ? -5.819 5.020 11.342 1.00 93.50 179 HIS A C 1
ATOM 1419 O O . HIS A 1 179 ? -5.903 4.908 12.576 1.00 93.50 179 HIS A O 1
ATOM 1425 N N . PRO A 1 180 ? -4.640 4.948 10.691 1.00 91.06 180 PRO A N 1
ATOM 1426 C CA . PRO A 1 180 ? -3.364 4.938 11.393 1.00 91.06 180 PRO A CA 1
ATOM 1427 C C . PRO A 1 180 ? -3.251 6.158 12.312 1.00 91.06 180 PRO A C 1
ATOM 1429 O O . PRO A 1 180 ? -3.435 7.292 11.882 1.00 91.06 180 PRO A O 1
ATOM 1432 N N . ALA A 1 181 ? -2.975 5.922 13.587 1.00 88.56 181 ALA A N 1
ATOM 1433 C CA . ALA A 1 181 ? -2.847 6.956 14.606 1.00 88.56 181 ALA A CA 1
ATOM 1434 C C . ALA A 1 181 ? -1.379 7.128 15.015 1.00 88.56 181 ALA A C 1
ATOM 1436 O O . ALA A 1 181 ? -0.568 6.223 14.819 1.00 88.56 181 ALA A O 1
ATOM 1437 N N . THR A 1 182 ? -1.063 8.268 15.623 1.00 85.50 182 THR A N 1
ATOM 1438 C CA . THR A 1 182 ? 0.245 8.547 16.230 1.00 85.50 182 THR A CA 1
ATOM 1439 C C . THR A 1 182 ? 0.064 8.935 17.696 1.00 85.50 182 THR A C 1
ATOM 1441 O O . THR A 1 182 ? -1.056 9.223 18.131 1.00 85.50 182 THR A O 1
ATOM 1444 N N . GLU A 1 183 ? 1.142 8.917 18.478 1.00 79.44 183 GLU A N 1
ATOM 1445 C CA . GLU A 1 183 ? 1.089 9.339 19.875 1.00 79.44 183 GLU A CA 1
ATOM 1446 C C . GLU A 1 183 ? 0.487 10.743 19.978 1.00 79.44 183 GLU A C 1
ATOM 1448 O O . GLU A 1 183 ? 0.837 11.657 19.239 1.00 79.44 183 GLU A O 1
ATOM 1453 N N . GLY A 1 184 ? -0.495 10.888 20.863 1.00 77.94 184 GLY A N 1
ATOM 1454 C CA . GLY A 1 184 ? -1.225 12.130 21.049 1.00 77.94 184 GLY A CA 1
ATOM 1455 C C . GLY A 1 184 ? -2.488 12.291 20.197 1.00 77.94 184 GLY A C 1
ATOM 1456 O O . GLY A 1 184 ? -3.438 12.909 20.672 1.00 77.94 184 GLY A O 1
ATOM 1457 N N . VAL A 1 185 ? -2.599 11.678 19.015 1.00 85.56 185 VAL A N 1
ATOM 1458 C CA . VAL A 1 185 ? -3.813 11.780 18.180 1.00 85.56 185 VAL A CA 1
ATOM 1459 C C . VAL A 1 185 ? -4.460 10.420 17.983 1.00 85.56 185 VAL A C 1
ATOM 1461 O O . VAL A 1 185 ? -3.932 9.541 17.314 1.00 85.56 185 VAL A O 1
ATOM 1464 N N . THR A 1 186 ? -5.660 10.261 18.540 1.00 86.12 186 THR A N 1
ATOM 1465 C CA . THR A 1 186 ? -6.419 9.010 18.427 1.00 86.12 186 THR A CA 1
ATOM 1466 C C . THR A 1 186 ? -7.022 8.823 17.032 1.00 86.12 186 THR A C 1
ATOM 1468 O O . THR A 1 186 ? -7.403 9.795 16.374 1.00 86.12 186 THR A O 1
ATOM 1471 N N . THR A 1 187 ? -7.227 7.565 16.622 1.00 88.56 187 THR A N 1
ATOM 1472 C CA . THR A 1 187 ? -8.000 7.208 15.416 1.00 88.56 187 THR A CA 1
ATOM 1473 C C . THR A 1 187 ? -9.379 7.871 15.398 1.00 88.56 187 THR A C 1
ATOM 1475 O O . THR A 1 187 ? -9.856 8.301 14.353 1.00 88.56 187 THR A O 1
ATOM 1478 N N . ARG A 1 188 ? -10.002 8.023 16.572 1.00 86.31 188 ARG A N 1
ATOM 1479 C CA . ARG A 1 188 ? -11.290 8.697 16.733 1.00 86.31 188 ARG A CA 1
ATOM 1480 C C . ARG A 1 188 ? -11.219 10.175 16.327 1.00 86.31 188 ARG A C 1
ATOM 1482 O O . ARG A 1 188 ? -12.076 10.647 15.589 1.00 86.31 188 ARG A O 1
ATOM 1489 N N . THR A 1 189 ? -10.191 10.892 16.786 1.00 88.94 189 THR A N 1
ATOM 1490 C CA . THR A 1 189 ? -9.952 12.298 16.418 1.00 88.94 189 THR A CA 1
ATOM 1491 C C . THR A 1 189 ? -9.734 12.443 14.913 1.00 88.94 189 THR A C 1
ATOM 1493 O O . THR A 1 189 ? -10.350 13.310 14.300 1.00 88.94 189 THR A O 1
ATOM 1496 N N . LEU A 1 190 ? -8.910 11.576 14.311 1.00 92.75 190 LEU A N 1
ATOM 1497 C CA . LEU A 1 190 ? -8.690 11.544 12.860 1.00 92.75 190 LEU A CA 1
ATOM 1498 C C . LEU A 1 190 ? -10.002 11.353 12.097 1.00 92.75 190 LEU A C 1
ATOM 1500 O O . LEU A 1 190 ? -10.326 12.151 11.225 1.00 92.75 190 LEU A O 1
ATOM 1504 N N . ARG A 1 191 ? -10.798 10.352 12.479 1.00 92.06 191 ARG A N 1
ATOM 1505 C CA . ARG A 1 191 ? -12.094 10.071 11.855 1.00 92.06 191 ARG A CA 1
ATOM 1506 C C . ARG A 1 191 ? -13.064 11.249 11.949 1.00 92.06 191 ARG A C 1
ATOM 1508 O O . ARG A 1 191 ? -13.719 11.570 10.965 1.00 92.06 191 ARG A O 1
ATOM 1515 N N . GLU A 1 192 ? -13.143 11.916 13.103 1.00 91.69 192 GLU A N 1
ATOM 1516 C CA . GLU A 1 192 ? -13.977 13.117 13.267 1.00 91.69 192 GLU A CA 1
ATOM 1517 C C . GLU A 1 192 ? -13.528 14.261 12.353 1.00 91.69 192 GLU A C 1
ATOM 1519 O O . GLU A 1 192 ? -14.373 14.936 11.765 1.00 91.69 192 GLU A O 1
ATOM 1524 N N . LEU A 1 193 ? -12.215 14.477 12.219 1.00 94.31 193 LEU A N 1
ATOM 1525 C CA . LEU A 1 193 ? -11.675 15.482 11.304 1.00 94.31 193 LEU A CA 1
ATOM 1526 C C . LEU A 1 193 ? -12.004 15.133 9.850 1.00 94.31 193 LEU A C 1
ATOM 1528 O O . LEU A 1 193 ? -12.500 15.993 9.132 1.00 94.31 193 LEU A O 1
ATOM 1532 N N . VAL A 1 194 ? -11.800 13.881 9.432 1.00 96.19 194 VAL A N 1
ATOM 1533 C CA . VAL A 1 194 ? -12.115 13.423 8.067 1.00 96.19 194 VAL A CA 1
ATOM 1534 C C . VAL A 1 194 ? -13.604 13.604 7.773 1.00 96.19 194 VAL A C 1
ATOM 1536 O O . VAL A 1 194 ? -13.959 14.190 6.755 1.00 96.19 194 VAL A O 1
ATOM 1539 N N . HIS A 1 195 ? -14.485 13.174 8.681 1.00 94.31 195 HIS A N 1
ATOM 1540 C CA . HIS A 1 195 ? -15.933 13.323 8.516 1.00 94.31 195 HIS A CA 1
ATOM 1541 C C . HIS A 1 195 ? -16.337 14.788 8.317 1.00 94.31 195 HIS A C 1
ATOM 1543 O O . HIS A 1 195 ? -17.083 15.119 7.398 1.00 94.31 195 HIS A O 1
ATOM 1549 N N . ARG A 1 196 ? -15.809 15.688 9.154 1.00 94.00 196 ARG A N 1
ATOM 1550 C CA . ARG A 1 196 ? -16.119 17.122 9.073 1.00 94.00 196 ARG A CA 1
ATOM 1551 C C . ARG A 1 196 ? -15.498 17.799 7.863 1.00 94.00 196 ARG A C 1
ATOM 1553 O O . ARG A 1 196 ? -16.087 18.743 7.346 1.00 94.00 196 ARG A O 1
ATOM 1560 N N . ALA A 1 197 ? -14.341 17.325 7.409 1.00 95.31 197 ALA A N 1
ATOM 1561 C CA . ALA A 1 197 ? -13.739 17.781 6.167 1.00 95.31 197 ALA A CA 1
ATOM 1562 C C . ALA A 1 197 ? -14.627 17.407 4.975 1.00 95.31 197 ALA A C 1
ATOM 1564 O O . ALA A 1 197 ? -15.020 18.294 4.224 1.00 95.31 197 ALA A O 1
ATOM 1565 N N . LEU A 1 198 ? -15.024 16.134 4.861 1.00 94.81 198 LEU A N 1
ATOM 1566 C CA . LEU A 1 198 ? -15.896 15.643 3.786 1.00 94.81 198 LEU A CA 1
ATOM 1567 C C . LEU A 1 198 ? -17.280 16.308 3.779 1.00 94.81 198 LEU A C 1
ATOM 1569 O O . LEU A 1 198 ? -17.860 16.493 2.713 1.00 94.81 198 LEU A O 1
ATOM 1573 N N . ALA A 1 199 ? -17.804 16.688 4.946 1.00 93.00 199 ALA A N 1
ATOM 1574 C CA . ALA A 1 199 ? -19.078 17.398 5.058 1.00 93.00 199 ALA A CA 1
ATOM 1575 C C . ALA A 1 199 ? -19.014 18.872 4.606 1.00 93.00 199 ALA A C 1
ATOM 1577 O O . ALA A 1 199 ? -20.052 19.474 4.346 1.00 93.00 199 ALA A O 1
ATOM 1578 N N . ARG A 1 200 ? -17.819 19.476 4.562 1.00 94.12 200 ARG A N 1
ATOM 1579 C CA . ARG A 1 200 ? -17.620 20.911 4.274 1.00 94.12 200 ARG A CA 1
ATOM 1580 C C . ARG A 1 200 ? -16.876 21.195 2.974 1.00 94.12 200 ARG A C 1
ATOM 1582 O O . ARG A 1 200 ? -16.872 22.345 2.530 1.00 94.12 200 ARG A O 1
ATOM 1589 N N . ILE A 1 201 ? -16.181 20.205 2.425 1.00 94.94 201 ILE A N 1
ATOM 1590 C CA . ILE A 1 201 ? -15.517 20.321 1.132 1.00 94.94 201 ILE A CA 1
ATOM 1591 C C . ILE A 1 201 ? -16.564 20.140 0.019 1.00 94.94 201 ILE A C 1
ATOM 1593 O O . ILE A 1 201 ? -17.395 19.230 0.126 1.00 94.94 201 ILE A O 1
ATOM 1597 N N . PRO A 1 202 ? -16.571 20.999 -1.018 1.00 94.56 202 PRO A N 1
ATOM 1598 C CA . PRO A 1 202 ? -17.389 20.766 -2.203 1.00 94.56 202 PRO A CA 1
ATOM 1599 C C . PRO A 1 202 ? -16.927 19.500 -2.936 1.00 94.56 202 PRO A C 1
ATOM 1601 O O . PRO A 1 202 ? -15.936 18.874 -2.553 1.00 94.56 202 PRO A O 1
ATOM 1604 N N . GLU A 1 203 ? -17.648 19.140 -3.995 1.00 95.12 203 GLU A N 1
ATOM 1605 C CA . GLU A 1 203 ? -17.256 18.049 -4.883 1.00 95.12 203 GLU A CA 1
ATOM 1606 C C . GLU A 1 203 ? -15.808 18.226 -5.359 1.00 95.12 203 GLU A C 1
ATOM 1608 O O . GLU A 1 203 ? -15.400 19.307 -5.796 1.00 95.12 203 GLU A O 1
ATOM 1613 N N . ILE A 1 204 ? -15.018 17.164 -5.207 1.00 95.56 204 ILE A N 1
ATOM 1614 C CA . ILE A 1 204 ? -13.613 17.141 -5.602 1.00 95.56 204 ILE A CA 1
ATOM 1615 C C . ILE A 1 204 ? -13.532 16.803 -7.098 1.00 95.56 204 ILE A C 1
ATOM 1617 O O . ILE A 1 204 ? -13.916 15.695 -7.474 1.00 95.56 204 ILE A O 1
ATOM 1621 N N . PRO A 1 205 ? -13.000 17.706 -7.947 1.00 93.75 205 PRO A N 1
ATOM 1622 C CA . PRO A 1 205 ? -12.869 17.439 -9.373 1.00 93.75 205 PRO A CA 1
ATOM 1623 C C . PRO A 1 205 ? -11.984 16.228 -9.642 1.00 93.75 205 PRO A C 1
ATOM 1625 O O . PRO A 1 205 ? -10.955 16.038 -8.984 1.00 93.75 205 PRO A O 1
ATOM 1628 N N . ASP A 1 206 ? -12.372 15.446 -10.641 1.00 94.94 206 ASP A N 1
ATOM 1629 C CA . ASP A 1 206 ? -11.589 14.308 -11.087 1.00 94.94 206 ASP A CA 1
ATOM 1630 C C . ASP A 1 206 ? -10.363 14.787 -11.889 1.00 94.94 206 ASP A C 1
ATOM 1632 O O . ASP A 1 206 ? -10.522 15.571 -12.829 1.00 94.94 206 ASP A O 1
ATOM 1636 N N . PRO A 1 207 ? -9.131 14.391 -11.518 1.00 92.75 207 PRO A N 1
ATOM 1637 C CA . PRO A 1 207 ? -7.941 14.732 -12.289 1.00 92.75 207 PRO A CA 1
ATOM 1638 C C . PRO A 1 207 ? -7.803 13.899 -13.569 1.00 92.75 207 PRO A C 1
ATOM 1640 O O . PRO A 1 207 ? -7.012 14.274 -14.436 1.00 92.75 207 PRO A O 1
ATOM 1643 N N . LEU A 1 208 ? -8.507 12.767 -13.677 1.00 93.94 208 LEU A N 1
ATOM 1644 C CA . LEU A 1 208 ? -8.482 11.930 -14.868 1.00 93.94 208 LEU A CA 1
ATOM 1645 C C . LEU A 1 208 ? -9.470 12.464 -15.915 1.00 93.94 208 LEU A C 1
ATOM 1647 O O . LEU A 1 208 ? -10.562 12.912 -15.555 1.00 93.94 208 LEU A O 1
ATOM 1651 N N . PRO A 1 209 ? -9.124 12.391 -17.213 1.00 94.44 209 PRO A N 1
ATOM 1652 C CA . PRO A 1 209 ? -10.076 12.676 -18.278 1.00 94.44 209 PRO A CA 1
ATOM 1653 C C . PRO A 1 209 ? -11.315 11.769 -18.167 1.00 94.44 209 PRO A C 1
ATOM 1655 O O . PRO A 1 209 ? -11.153 10.580 -17.862 1.00 94.44 209 PRO A O 1
ATOM 1658 N N . PRO A 1 210 ? -12.532 12.282 -18.435 1.00 94.44 210 PRO A N 1
ATOM 1659 C CA . PRO A 1 210 ? -13.761 11.491 -18.355 1.00 94.44 210 PRO A CA 1
ATOM 1660 C C . PRO A 1 210 ? -13.711 10.205 -19.186 1.00 94.44 210 PRO A C 1
ATOM 1662 O O . PRO A 1 210 ? -14.224 9.178 -18.754 1.00 94.44 210 PRO A O 1
ATOM 1665 N N . GLU A 1 211 ? -13.026 10.236 -20.330 1.00 96.19 211 GLU A N 1
ATOM 1666 C CA . GLU A 1 211 ? -12.891 9.093 -21.234 1.00 96.19 211 GLU A CA 1
ATOM 1667 C C . GLU A 1 211 ? -12.102 7.943 -20.593 1.00 96.19 211 GLU A C 1
ATOM 1669 O O . GLU A 1 211 ? -12.415 6.778 -20.820 1.00 96.19 211 GLU A O 1
ATOM 1674 N N . VAL A 1 212 ? -11.095 8.254 -19.765 1.00 94.31 212 VAL A N 1
ATOM 1675 C CA . VAL A 1 212 ? -10.316 7.244 -19.027 1.00 94.31 212 VAL A CA 1
ATOM 1676 C C . VAL A 1 212 ? -11.158 6.647 -17.906 1.00 94.31 212 VAL A C 1
ATOM 1678 O O . VAL A 1 212 ? -11.150 5.436 -17.709 1.00 94.31 212 VAL A O 1
ATOM 1681 N N . VAL A 1 213 ? -11.904 7.491 -17.186 1.00 95.62 213 VAL A N 1
ATOM 1682 C CA . VAL A 1 213 ? -12.794 7.044 -16.106 1.00 95.62 213 VAL A CA 1
ATOM 1683 C C . VAL A 1 213 ? -13.861 6.093 -16.652 1.00 95.62 213 VAL A C 1
ATOM 1685 O O . VAL A 1 213 ? -14.099 5.045 -16.056 1.00 95.62 213 VAL A O 1
ATOM 1688 N N . GLU A 1 214 ? -14.467 6.425 -17.794 1.00 95.31 214 GLU A N 1
ATOM 1689 C CA . GLU A 1 214 ? -15.494 5.602 -18.436 1.00 95.31 214 GLU A CA 1
ATOM 1690 C C . GLU A 1 214 ? -14.925 4.300 -19.016 1.00 95.31 214 GLU A C 1
ATOM 1692 O O . GLU A 1 214 ? -15.465 3.228 -18.739 1.00 95.31 214 GLU A O 1
ATOM 1697 N N . ALA A 1 215 ? -13.818 4.367 -19.766 1.00 96.06 215 ALA A N 1
ATOM 1698 C CA . ALA A 1 215 ? -13.215 3.193 -20.403 1.00 96.06 215 ALA A CA 1
ATOM 1699 C C . ALA A 1 215 ? -12.762 2.128 -19.391 1.00 96.06 215 ALA A C 1
ATOM 1701 O O . ALA A 1 215 ? -12.892 0.933 -19.654 1.00 96.06 215 ALA A O 1
ATOM 1702 N N . GLU A 1 216 ? -12.268 2.561 -18.230 1.00 95.62 216 GLU A N 1
ATOM 1703 C CA . GLU A 1 216 ? -11.787 1.682 -17.159 1.00 95.62 216 GLU A CA 1
ATOM 1704 C C . GLU A 1 216 ? -12.878 1.366 -16.112 1.00 95.62 216 GLU A C 1
ATOM 1706 O O . GLU A 1 216 ? -12.613 0.676 -15.128 1.00 95.62 216 GLU A O 1
ATOM 1711 N N . GLY A 1 217 ? -14.112 1.861 -16.290 1.00 95.75 217 GLY A N 1
ATOM 1712 C CA . GLY A 1 217 ? -15.232 1.604 -15.374 1.00 95.75 217 GLY A CA 1
ATOM 1713 C C . GLY A 1 217 ? -15.006 2.137 -13.953 1.00 95.75 217 GLY A C 1
ATOM 1714 O O . GLY A 1 217 ? -15.472 1.547 -12.974 1.00 95.75 217 GLY A O 1
ATOM 1715 N N . LEU A 1 218 ? -14.261 3.234 -13.825 1.00 96.81 218 LEU A N 1
ATOM 1716 C CA . LEU A 1 218 ? -13.791 3.757 -12.551 1.00 96.81 218 LEU A CA 1
ATOM 1717 C C . LEU A 1 218 ? -14.841 4.627 -11.853 1.00 96.81 218 LEU A C 1
ATOM 1719 O O . LEU A 1 218 ? -15.602 5.379 -12.455 1.00 96.81 218 LEU A O 1
ATOM 1723 N N . LEU A 1 219 ? -14.827 4.582 -10.524 1.00 96.88 219 LEU A N 1
ATOM 1724 C CA . LEU A 1 219 ? -15.618 5.481 -9.689 1.00 96.88 219 LEU A CA 1
ATOM 1725 C C . LEU A 1 219 ? -15.035 6.908 -9.732 1.00 96.88 219 LEU A C 1
ATOM 1727 O O . LEU A 1 219 ? -13.816 7.008 -9.631 1.00 96.88 219 LEU A O 1
ATOM 1731 N N . PRO A 1 220 ? -15.826 8.001 -9.778 1.00 96.75 220 PRO A N 1
ATOM 1732 C CA . PRO A 1 220 ? -15.292 9.365 -9.670 1.00 96.75 220 PRO A CA 1
ATOM 1733 C C . PRO A 1 220 ? -14.477 9.586 -8.386 1.00 96.75 220 PRO A C 1
ATOM 1735 O O . PRO A 1 220 ? -14.830 9.043 -7.329 1.00 96.75 220 PRO A O 1
ATOM 1738 N N . LEU A 1 221 ? -13.421 10.408 -8.448 1.00 97.12 221 LEU A N 1
ATOM 1739 C CA . LEU A 1 221 ? -12.491 10.607 -7.323 1.00 97.12 221 LEU A CA 1
ATOM 1740 C C . LEU A 1 221 ? -13.188 11.039 -6.021 1.00 97.12 221 LEU A C 1
ATOM 1742 O O . LEU A 1 221 ? -12.903 10.477 -4.961 1.00 97.12 221 LEU A O 1
ATOM 1746 N N . ASP A 1 222 ? -14.100 12.016 -6.077 1.00 97.25 222 ASP A N 1
ATOM 1747 C CA . ASP A 1 222 ? -14.837 12.494 -4.895 1.00 97.25 222 ASP A CA 1
ATOM 1748 C C . ASP A 1 222 ? -15.550 11.341 -4.173 1.00 97.25 222 ASP A C 1
ATOM 1750 O O . ASP A 1 222 ? -15.417 11.162 -2.958 1.00 97.25 222 ASP A O 1
ATOM 1754 N N . LEU A 1 223 ? -16.236 10.491 -4.938 1.00 96.94 223 LEU A N 1
ATOM 1755 C CA . LEU A 1 223 ? -16.986 9.366 -4.400 1.00 96.94 223 LEU A CA 1
ATOM 1756 C C . LEU A 1 223 ? -16.057 8.268 -3.865 1.00 96.94 223 LEU A C 1
ATOM 1758 O O . LEU A 1 223 ? -16.356 7.675 -2.826 1.00 96.94 223 LEU A O 1
ATOM 1762 N N . ALA A 1 224 ? -14.909 8.038 -4.509 1.00 97.75 224 ALA A N 1
ATOM 1763 C CA . ALA A 1 224 ? -13.882 7.129 -4.006 1.00 97.75 224 ALA A CA 1
ATOM 1764 C C . ALA A 1 224 ? -13.305 7.603 -2.662 1.00 97.75 224 ALA A C 1
ATOM 1766 O O . ALA A 1 224 ? -13.233 6.814 -1.719 1.00 97.75 224 ALA A O 1
ATOM 1767 N N . LEU A 1 225 ? -12.984 8.895 -2.521 1.00 97.44 225 LEU A N 1
ATOM 1768 C CA . LEU A 1 225 ? -12.496 9.483 -1.266 1.00 97.44 225 LEU A CA 1
ATOM 1769 C C . LEU A 1 225 ? -13.554 9.459 -0.151 1.00 97.44 225 LEU A C 1
ATOM 1771 O O . LEU A 1 225 ? -13.231 9.253 1.022 1.00 97.44 225 LEU A O 1
ATOM 1775 N N . ARG A 1 226 ? -14.836 9.627 -0.484 1.00 96.81 226 ARG A N 1
ATOM 1776 C CA . ARG A 1 226 ? -15.920 9.491 0.501 1.00 96.81 226 ARG A CA 1
ATOM 1777 C C . ARG A 1 226 ? -16.083 8.044 0.957 1.00 96.81 226 ARG A C 1
ATOM 1779 O O . ARG A 1 226 ? -16.130 7.797 2.162 1.00 96.81 226 ARG A O 1
ATOM 1786 N N . ARG A 1 227 ? -16.119 7.090 0.022 1.00 96.44 227 ARG A N 1
ATOM 1787 C CA . ARG A 1 227 ? -16.349 5.661 0.304 1.00 96.44 227 ARG A CA 1
ATOM 1788 C C . ARG A 1 227 ? -15.154 4.958 0.934 1.00 96.44 227 ARG A C 1
ATOM 1790 O O . ARG A 1 227 ? -15.365 4.075 1.754 1.00 96.44 227 ARG A O 1
ATOM 1797 N N . ILE A 1 228 ? -13.917 5.359 0.632 1.00 96.75 228 ILE A N 1
ATOM 1798 C CA . ILE A 1 228 ? -12.747 4.821 1.342 1.00 96.75 228 ILE A CA 1
ATOM 1799 C C . ILE A 1 228 ? -12.794 5.206 2.823 1.00 96.75 228 ILE A C 1
ATOM 1801 O O . ILE A 1 228 ? -12.385 4.440 3.681 1.00 96.75 228 ILE A O 1
ATOM 1805 N N . HIS A 1 229 ? -13.318 6.380 3.171 1.00 95.94 229 HIS A N 1
ATOM 1806 C CA . HIS A 1 229 ? -13.404 6.782 4.570 1.00 95.94 229 HIS A CA 1
ATOM 1807 C C . HIS A 1 229 ? -14.676 6.295 5.255 1.00 95.94 229 HIS A C 1
ATOM 1809 O O . HIS A 1 229 ? -14.603 5.838 6.391 1.00 95.94 229 HIS A O 1
ATOM 1815 N N . PHE A 1 230 ? -15.826 6.382 4.598 1.00 94.00 230 PHE A N 1
ATOM 1816 C CA . PHE A 1 230 ? -17.123 6.056 5.186 1.00 94.00 230 PHE A CA 1
ATOM 1817 C C . PHE A 1 230 ? -17.979 5.261 4.194 1.00 94.00 230 PHE A C 1
ATOM 1819 O O . PHE A 1 230 ? -18.942 5.803 3.652 1.00 94.00 230 PHE A O 1
ATOM 1826 N N . PRO A 1 231 ? -17.642 3.986 3.937 1.00 92.88 231 PRO A N 1
ATOM 1827 C CA . PRO A 1 231 ? -18.451 3.148 3.061 1.00 92.88 231 PRO A CA 1
ATOM 1828 C C . PRO A 1 231 ? -19.793 2.822 3.730 1.00 92.88 231 PRO A C 1
ATOM 1830 O O . PRO A 1 231 ? -19.837 2.524 4.930 1.00 92.88 231 PRO A O 1
ATOM 1833 N N . GLY A 1 232 ? -20.887 2.842 2.964 1.00 88.12 232 GLY A N 1
ATOM 1834 C CA . GLY A 1 232 ? -22.197 2.389 3.445 1.00 88.12 232 GLY A CA 1
ATOM 1835 C C . GLY A 1 232 ? -22.273 0.867 3.607 1.00 88.12 232 GLY A C 1
ATOM 1836 O O . GLY A 1 232 ? -23.003 0.356 4.463 1.00 88.12 232 GLY A O 1
ATOM 1837 N N . SER A 1 233 ? -21.477 0.149 2.815 1.00 88.50 233 SER A N 1
ATOM 1838 C CA . SER A 1 233 ? -21.459 -1.309 2.703 1.00 88.50 233 SER A CA 1
ATOM 1839 C C . SER A 1 233 ? -20.072 -1.820 2.269 1.00 88.50 233 SER A C 1
ATOM 1841 O O . SER A 1 233 ? -19.282 -1.047 1.716 1.00 88.50 233 SER A O 1
ATOM 1843 N N . PRO A 1 234 ? -19.723 -3.100 2.510 1.00 85.94 234 PRO A N 1
ATOM 1844 C CA . PRO A 1 234 ? -18.468 -3.663 2.005 1.00 85.94 234 PRO A CA 1
ATOM 1845 C C . PRO A 1 234 ? -18.369 -3.621 0.471 1.00 85.94 234 PRO A C 1
ATOM 1847 O O . PRO A 1 234 ? -17.275 -3.462 -0.070 1.00 85.94 234 PRO A O 1
ATOM 1850 N N . GLU A 1 235 ? -19.503 -3.709 -0.225 1.00 90.69 235 GLU A N 1
ATOM 1851 C CA . GLU A 1 235 ? -19.599 -3.674 -1.686 1.00 90.69 235 GLU A CA 1
ATOM 1852 C C . GLU A 1 235 ? -19.255 -2.289 -2.257 1.00 90.69 235 GLU A C 1
ATOM 1854 O O . GLU A 1 235 ? -18.668 -2.192 -3.331 1.00 90.69 235 GLU A O 1
ATOM 1859 N N . GLU A 1 236 ? -19.537 -1.207 -1.525 1.00 91.94 236 GLU A N 1
ATOM 1860 C CA . GLU A 1 236 ? -19.131 0.156 -1.902 1.00 91.94 236 GLU A CA 1
ATOM 1861 C C . GLU A 1 236 ? -17.630 0.416 -1.725 1.00 91.94 236 GLU A C 1
ATOM 1863 O O . GLU A 1 236 ? -17.065 1.279 -2.404 1.00 91.94 236 GLU A O 1
ATOM 1868 N N . LEU A 1 237 ? -16.983 -0.301 -0.802 1.00 91.88 237 LEU A N 1
ATOM 1869 C CA . LEU A 1 237 ? -15.575 -0.099 -0.469 1.00 91.88 237 LEU A CA 1
ATOM 1870 C C . LEU A 1 237 ? -14.642 -0.628 -1.566 1.00 91.88 237 LEU A C 1
ATOM 1872 O O . LEU A 1 237 ? -13.605 -0.018 -1.832 1.00 91.88 237 LEU A O 1
ATOM 1876 N N . ALA A 1 238 ? -14.985 -1.756 -2.193 1.00 92.44 238 ALA A N 1
ATOM 1877 C CA . ALA A 1 238 ? -14.115 -2.396 -3.178 1.00 92.44 238 ALA A CA 1
ATOM 1878 C C . ALA A 1 238 ? -13.835 -1.506 -4.413 1.00 92.44 238 ALA A C 1
ATOM 1880 O O . ALA A 1 238 ? -12.654 -1.280 -4.687 1.00 92.44 238 ALA A O 1
ATOM 1881 N N . PRO A 1 239 ? -14.840 -0.895 -5.077 1.00 96.38 239 PRO A N 1
ATOM 1882 C CA . PRO A 1 239 ? -14.599 0.021 -6.196 1.00 96.38 239 PRO A CA 1
ATOM 1883 C C . PRO A 1 239 ? -13.825 1.284 -5.798 1.00 96.38 239 PRO A C 1
ATOM 1885 O O . PRO A 1 239 ? -13.030 1.803 -6.575 1.00 96.38 239 PRO A O 1
ATOM 1888 N N . ALA A 1 240 ? -14.018 1.785 -4.572 1.00 97.00 240 ALA A N 1
ATOM 1889 C CA . ALA A 1 240 ? -13.266 2.935 -4.071 1.00 97.00 240 ALA A CA 1
ATOM 1890 C C . ALA A 1 240 ? -11.774 2.607 -3.896 1.00 97.00 240 ALA A C 1
ATOM 1892 O O . ALA A 1 240 ? -10.912 3.398 -4.270 1.00 97.00 240 ALA A O 1
ATOM 1893 N N . LEU A 1 241 ? -11.462 1.421 -3.362 1.00 95.75 241 LEU A N 1
ATOM 1894 C CA . LEU A 1 241 ? -10.087 0.927 -3.259 1.00 95.75 241 LEU A CA 1
ATOM 1895 C C . LEU A 1 241 ? -9.449 0.720 -4.632 1.00 95.75 241 LEU A C 1
ATOM 1897 O O . LEU A 1 241 ? -8.277 1.040 -4.806 1.00 95.75 241 LEU A O 1
ATOM 1901 N N . GLU A 1 242 ? -10.190 0.150 -5.578 1.00 96.44 242 GLU A N 1
ATOM 1902 C CA . GLU A 1 242 ? -9.724 -0.064 -6.947 1.00 96.44 242 GLU A CA 1
ATOM 1903 C C . GLU A 1 242 ? -9.397 1.259 -7.637 1.00 96.44 242 GLU A C 1
ATOM 1905 O O . GLU A 1 242 ? -8.281 1.422 -8.127 1.00 96.44 242 GLU A O 1
ATOM 1910 N N . ARG A 1 243 ? -10.299 2.244 -7.543 1.00 97.12 243 ARG A N 1
ATOM 1911 C CA . ARG A 1 243 ? -10.066 3.593 -8.061 1.00 97.12 243 ARG A CA 1
ATOM 1912 C C . ARG A 1 243 ? -8.788 4.223 -7.506 1.00 97.12 243 ARG A C 1
ATOM 1914 O O . ARG A 1 243 ? -7.972 4.729 -8.266 1.00 97.12 243 ARG A O 1
ATOM 1921 N N . LEU A 1 244 ? -8.590 4.188 -6.189 1.00 97.00 244 LEU A N 1
ATOM 1922 C CA . LEU A 1 244 ? -7.425 4.830 -5.568 1.00 97.00 244 LEU A CA 1
ATOM 1923 C C . LEU A 1 244 ? -6.108 4.101 -5.886 1.00 97.00 244 LEU A C 1
ATOM 1925 O O . LEU A 1 244 ? -5.067 4.743 -6.003 1.00 97.00 244 LEU A O 1
ATOM 1929 N N . LYS A 1 245 ? -6.145 2.774 -6.071 1.00 96.88 245 LYS A N 1
ATOM 1930 C CA . LYS A 1 245 ? -4.991 2.008 -6.575 1.00 96.88 245 LYS A CA 1
ATOM 1931 C C . LYS A 1 245 ? -4.673 2.357 -8.025 1.00 96.88 245 LYS A C 1
ATOM 1933 O O . LYS A 1 245 ? -3.498 2.459 -8.372 1.00 96.88 245 LYS A O 1
ATOM 1938 N N . PHE A 1 246 ? -5.705 2.522 -8.854 1.00 97.38 246 PHE A N 1
ATOM 1939 C CA . PHE A 1 246 ? -5.544 2.961 -10.233 1.00 97.38 246 PHE A CA 1
ATOM 1940 C C . PHE A 1 246 ? -4.871 4.332 -10.276 1.00 97.38 246 PHE A C 1
ATOM 1942 O O . PHE A 1 246 ? -3.859 4.470 -10.951 1.00 97.38 246 PHE A O 1
ATOM 1949 N N . ASP A 1 247 ? -5.356 5.308 -9.502 1.00 95.19 247 ASP A N 1
ATOM 1950 C CA . ASP A 1 247 ? -4.769 6.653 -9.441 1.00 95.19 247 ASP A CA 1
ATOM 1951 C C . ASP A 1 247 ? -3.273 6.613 -9.077 1.00 95.19 247 ASP A C 1
ATOM 1953 O O . ASP A 1 247 ? -2.460 7.304 -9.699 1.00 95.19 247 ASP A O 1
ATOM 1957 N N . GLU A 1 248 ? -2.887 5.785 -8.098 1.00 94.81 248 GLU A N 1
ATOM 1958 C CA . GLU A 1 248 ? -1.487 5.619 -7.691 1.00 94.81 248 GLU A CA 1
ATOM 1959 C C . GLU A 1 248 ? -0.633 5.026 -8.820 1.00 94.81 248 GLU A C 1
ATOM 1961 O O . GLU A 1 248 ? 0.402 5.596 -9.179 1.00 94.81 248 GLU A O 1
ATOM 1966 N N . LEU A 1 249 ? -1.076 3.916 -9.420 1.00 96.12 249 LEU A N 1
ATOM 1967 C CA . LEU A 1 249 ? -0.348 3.262 -10.508 1.00 96.12 249 LEU A CA 1
ATOM 1968 C C . LEU A 1 249 ? -0.265 4.159 -11.746 1.00 96.12 249 LEU A C 1
ATOM 1970 O O . LEU A 1 249 ? 0.814 4.338 -12.305 1.00 96.12 249 LEU A O 1
ATOM 1974 N N . PHE A 1 250 ? -1.377 4.773 -12.141 1.00 94.88 250 PHE A N 1
ATOM 1975 C CA . PHE A 1 250 ? -1.449 5.676 -13.282 1.00 94.88 250 PHE A CA 1
ATOM 1976 C C . PHE A 1 250 ? -0.516 6.873 -13.102 1.00 94.88 250 PHE A C 1
ATOM 1978 O O . PHE A 1 250 ? 0.215 7.227 -14.024 1.00 94.88 250 PHE A O 1
ATOM 1985 N N . THR A 1 251 ? -0.465 7.463 -11.904 1.00 92.88 251 THR A N 1
ATOM 1986 C CA . THR A 1 251 ? 0.455 8.572 -11.605 1.00 92.88 251 THR A CA 1
ATOM 1987 C C . THR A 1 251 ? 1.920 8.145 -11.734 1.00 92.88 251 THR A C 1
ATOM 1989 O O . THR A 1 251 ? 2.737 8.894 -12.282 1.00 92.88 251 THR A O 1
ATOM 1992 N N . LEU A 1 252 ? 2.269 6.943 -11.261 1.00 94.38 252 LEU A N 1
ATOM 1993 C CA . LEU A 1 252 ? 3.619 6.391 -11.399 1.00 94.38 252 LEU A CA 1
ATOM 1994 C C . LEU A 1 252 ? 3.981 6.150 -12.871 1.00 94.38 252 LEU A C 1
ATOM 1996 O O . LEU A 1 252 ? 5.035 6.608 -13.323 1.00 94.38 252 LEU A O 1
ATOM 2000 N N . GLU A 1 253 ? 3.099 5.496 -13.626 1.00 94.00 253 GLU A N 1
ATOM 2001 C CA . GLU A 1 253 ? 3.295 5.205 -15.050 1.00 94.00 253 GLU A CA 1
ATOM 2002 C C . GLU A 1 253 ? 3.371 6.482 -15.889 1.00 94.00 253 GLU A C 1
ATOM 2004 O O . GLU A 1 253 ? 4.246 6.617 -16.747 1.00 94.00 253 GLU A O 1
ATOM 2009 N N . LEU A 1 254 ? 2.539 7.480 -15.589 1.00 92.75 254 LEU A N 1
ATOM 2010 C CA . LEU A 1 254 ? 2.584 8.784 -16.239 1.00 92.75 254 LEU A CA 1
ATOM 2011 C C . LEU A 1 254 ? 3.934 9.474 -15.996 1.00 92.75 254 LEU A C 1
ATOM 2013 O O . LEU A 1 254 ? 4.526 10.031 -16.923 1.00 92.75 254 LEU A O 1
ATOM 2017 N N . GLY A 1 255 ? 4.477 9.380 -14.778 1.00 92.81 255 GLY A N 1
ATOM 2018 C CA . GLY A 1 255 ? 5.825 9.853 -14.463 1.00 92.81 255 GLY A CA 1
ATOM 2019 C C . GLY A 1 255 ? 6.914 9.164 -15.295 1.00 92.81 255 GLY A C 1
ATOM 2020 O O . GLY A 1 255 ? 7.824 9.830 -15.804 1.00 92.81 255 GLY A O 1
ATOM 2021 N N . VAL A 1 256 ? 6.816 7.844 -15.483 1.00 91.50 256 VAL A N 1
ATOM 2022 C CA . VAL A 1 256 ? 7.728 7.063 -16.340 1.00 91.50 256 VAL A CA 1
ATOM 2023 C C . VAL A 1 256 ? 7.576 7.459 -17.811 1.00 91.50 256 VAL A C 1
ATOM 2025 O O . VAL A 1 256 ? 8.584 7.678 -18.490 1.00 91.50 256 VAL A O 1
ATOM 2028 N N . ALA A 1 257 ? 6.347 7.621 -18.296 1.00 90.19 257 ALA A N 1
ATOM 2029 C CA . ALA A 1 257 ? 6.043 8.011 -19.667 1.00 90.19 257 ALA A CA 1
ATOM 2030 C C . ALA A 1 257 ? 6.573 9.414 -19.995 1.00 90.19 257 ALA A C 1
ATOM 2032 O O . ALA A 1 257 ? 7.303 9.574 -20.976 1.00 90.19 257 ALA A O 1
ATOM 2033 N N . PHE A 1 258 ? 6.313 10.415 -19.144 1.00 89.69 258 PHE A N 1
ATOM 2034 C CA . PHE A 1 258 ? 6.862 11.768 -19.303 1.00 89.69 258 PHE A CA 1
ATOM 2035 C C . PHE A 1 258 ? 8.384 11.759 -19.328 1.00 89.69 258 PHE A C 1
ATOM 2037 O O . PHE A 1 258 ? 9.019 12.448 -20.130 1.00 89.69 258 PHE A O 1
ATOM 2044 N N . ARG A 1 259 ? 8.992 10.960 -18.453 1.00 84.69 259 ARG A N 1
ATOM 2045 C CA . ARG A 1 259 ? 10.439 10.822 -18.396 1.00 84.69 259 ARG A CA 1
ATOM 2046 C C . ARG A 1 259 ? 11.001 10.199 -19.672 1.00 84.69 259 ARG A C 1
ATOM 2048 O O . ARG A 1 259 ? 11.991 10.716 -20.191 1.00 84.69 259 ARG A O 1
ATOM 2055 N N . LYS A 1 260 ? 10.391 9.118 -20.165 1.00 83.38 260 LYS A N 1
ATOM 2056 C CA . LYS A 1 260 ? 10.760 8.460 -21.424 1.00 83.38 260 LYS A CA 1
ATOM 2057 C C . LYS A 1 260 ? 10.642 9.438 -22.588 1.00 83.38 260 LYS A C 1
ATOM 2059 O O . LYS A 1 260 ? 11.615 9.630 -23.311 1.00 83.38 260 LYS A O 1
ATOM 2064 N N . HIS A 1 261 ? 9.506 10.126 -22.692 1.00 83.56 261 HIS A N 1
ATOM 2065 C CA . HIS A 1 261 ? 9.266 11.129 -23.722 1.00 83.56 261 HIS A CA 1
ATOM 2066 C C . HIS A 1 261 ? 10.317 12.243 -23.690 1.00 83.56 261 HIS A C 1
ATOM 2068 O O . HIS A 1 261 ? 10.882 12.580 -24.722 1.00 83.56 261 HIS A O 1
ATOM 2074 N N . ARG A 1 262 ? 10.660 12.763 -22.505 1.00 83.19 262 ARG A N 1
ATOM 2075 C CA . ARG A 1 262 ? 11.690 13.801 -22.368 1.00 83.19 262 ARG A CA 1
ATOM 2076 C C . ARG A 1 262 ? 13.071 13.329 -22.828 1.00 83.19 262 ARG A C 1
ATOM 2078 O O . ARG A 1 262 ? 13.796 14.111 -23.430 1.00 83.19 262 ARG A O 1
ATOM 2085 N N . VAL A 1 263 ? 13.449 12.081 -22.539 1.00 77.25 263 VAL A N 1
ATOM 2086 C CA . VAL A 1 263 ? 14.722 11.510 -23.013 1.00 77.25 263 VAL A CA 1
ATOM 2087 C C . VAL A 1 263 ? 14.704 11.343 -24.531 1.00 77.25 263 VAL A C 1
ATOM 2089 O O . VAL A 1 263 ? 15.657 11.748 -25.187 1.00 77.25 263 VAL A O 1
ATOM 2092 N N . GLU A 1 264 ? 13.625 10.796 -25.091 1.00 76.06 264 GLU A N 1
ATOM 2093 C CA . GLU A 1 264 ? 13.493 10.589 -26.538 1.00 76.06 264 GLU A CA 1
ATOM 2094 C C . GLU A 1 264 ? 13.409 11.902 -27.330 1.00 76.06 264 GLU A C 1
ATOM 2096 O O . GLU A 1 264 ? 13.929 11.968 -28.438 1.00 76.06 264 GLU A O 1
ATOM 2101 N N . ALA A 1 265 ? 12.775 12.939 -26.777 1.00 77.06 265 ALA A N 1
ATOM 2102 C CA . ALA A 1 265 ? 12.613 14.233 -27.436 1.00 77.06 265 ALA A CA 1
ATOM 2103 C C . ALA A 1 265 ? 13.873 15.112 -27.360 1.00 77.06 265 ALA A C 1
ATOM 2105 O O . ALA A 1 265 ? 14.123 15.899 -28.267 1.00 77.06 265 ALA A O 1
ATOM 2106 N N . ALA A 1 266 ? 14.659 15.006 -26.282 1.00 73.56 266 ALA A N 1
ATOM 2107 C CA . ALA A 1 266 ? 15.830 15.860 -26.068 1.00 73.56 266 ALA A CA 1
ATOM 2108 C C . ALA A 1 266 ? 17.134 15.289 -26.648 1.00 73.56 266 ALA A C 1
ATOM 2110 O O . ALA A 1 266 ? 18.089 16.039 -26.844 1.00 73.56 266 ALA A O 1
ATOM 2111 N N . ALA A 1 267 ? 17.212 13.977 -26.879 1.00 68.44 267 ALA A N 1
ATOM 2112 C CA . ALA A 1 267 ? 18.435 13.321 -27.322 1.00 68.44 267 ALA A CA 1
ATOM 2113 C C . ALA A 1 267 ? 18.331 12.865 -28.780 1.00 68.44 267 ALA A C 1
ATOM 2115 O O . ALA A 1 267 ? 17.472 12.061 -29.138 1.00 68.44 267 ALA A O 1
ATOM 2116 N N . VAL A 1 268 ? 19.266 13.331 -29.608 1.00 75.94 268 VAL A N 1
ATOM 2117 C CA . VAL A 1 268 ? 19.479 12.784 -30.951 1.00 75.94 268 VAL A CA 1
ATOM 2118 C C . VAL A 1 268 ? 20.104 11.398 -30.792 1.00 75.94 268 VAL A C 1
ATOM 2120 O O . VAL A 1 268 ? 21.199 11.265 -30.244 1.00 75.94 268 VAL A O 1
ATOM 2123 N N . GLY A 1 269 ? 19.378 10.358 -31.204 1.00 81.50 269 GLY A N 1
ATOM 2124 C CA . GLY A 1 269 ? 19.890 8.992 -31.219 1.00 81.50 269 GLY A CA 1
ATOM 2125 C C . GLY A 1 269 ? 20.756 8.720 -32.446 1.00 81.50 269 GLY A C 1
ATOM 2126 O O . GLY A 1 269 ? 20.722 9.457 -33.428 1.00 81.50 269 GLY A O 1
ATOM 2127 N N . VAL A 1 270 ? 21.506 7.623 -32.395 1.00 88.56 270 VAL A N 1
ATOM 2128 C CA . VAL A 1 270 ? 22.234 7.080 -33.544 1.00 88.56 270 VAL A CA 1
ATOM 2129 C C . VAL A 1 270 ? 21.524 5.807 -33.979 1.00 88.56 270 VAL A C 1
ATOM 2131 O O . VAL A 1 270 ? 21.326 4.914 -33.160 1.00 88.56 270 VAL A O 1
ATOM 2134 N N . ALA A 1 271 ? 21.156 5.731 -35.256 1.00 93.75 271 ALA A N 1
ATOM 2135 C CA . ALA A 1 271 ? 20.672 4.496 -35.855 1.00 93.75 271 ALA A CA 1
ATOM 2136 C C . ALA A 1 271 ? 21.868 3.595 -36.193 1.00 93.75 271 ALA A C 1
ATOM 2138 O O . ALA A 1 271 ? 22.795 4.017 -36.887 1.00 93.75 271 ALA A O 1
ATOM 2139 N N . HIS A 1 272 ? 21.852 2.368 -35.685 1.00 95.06 272 HIS A N 1
ATOM 2140 C CA . HIS A 1 272 ? 22.863 1.353 -35.959 1.00 95.06 272 HIS A CA 1
ATOM 2141 C C . HIS A 1 272 ? 22.373 0.356 -37.014 1.00 95.06 272 HIS A C 1
ATOM 2143 O O . HIS A 1 272 ? 21.181 0.079 -37.102 1.00 95.06 272 HIS A O 1
ATOM 2149 N N . ASP A 1 273 ? 23.298 -0.226 -37.775 1.00 93.19 273 ASP A N 1
ATOM 2150 C CA . ASP A 1 273 ? 23.016 -1.343 -38.676 1.00 93.19 273 ASP A CA 1
ATOM 2151 C C . ASP A 1 273 ? 23.201 -2.673 -37.917 1.00 93.19 273 ASP A C 1
ATOM 2153 O O . ASP A 1 273 ? 24.334 -3.006 -37.539 1.00 93.19 273 ASP A O 1
ATOM 2157 N N . PRO A 1 274 ? 22.128 -3.440 -37.648 1.00 91.44 274 PRO A N 1
ATOM 2158 C CA . PRO A 1 274 ? 22.233 -4.721 -36.957 1.00 91.44 274 PRO A CA 1
ATOM 2159 C C . PRO A 1 274 ? 22.777 -5.865 -37.835 1.00 91.44 274 PRO A C 1
ATOM 2161 O O . PRO A 1 274 ? 23.363 -6.815 -37.296 1.00 91.44 274 PRO A O 1
ATOM 2164 N N . ASP A 1 275 ? 22.685 -5.756 -39.164 1.00 88.62 275 ASP A N 1
ATOM 2165 C CA . ASP A 1 275 ? 22.900 -6.853 -40.124 1.00 88.62 275 ASP A CA 1
ATOM 2166 C C . ASP A 1 275 ? 24.315 -6.887 -40.737 1.00 88.62 275 ASP A C 1
ATOM 2168 O O . ASP A 1 275 ? 24.569 -7.355 -41.852 1.00 88.62 275 ASP A O 1
ATOM 2172 N N . GLY A 1 276 ? 25.299 -6.442 -39.965 1.00 87.81 276 GLY A N 1
ATOM 2173 C CA . GLY A 1 276 ? 26.697 -6.407 -40.368 1.00 87.81 276 GLY A CA 1
ATOM 2174 C C . GLY A 1 276 ? 27.467 -7.736 -40.264 1.00 87.81 276 GLY A C 1
ATOM 2175 O O . GLY A 1 276 ? 26.962 -8.797 -39.878 1.00 87.81 276 GLY A O 1
ATOM 2176 N N . PRO A 1 277 ? 28.748 -7.719 -40.670 1.00 88.31 277 PRO A N 1
ATOM 2177 C CA . PRO A 1 277 ? 29.588 -8.913 -40.719 1.00 88.31 277 PRO A CA 1
ATOM 2178 C C . PRO A 1 277 ? 30.019 -9.422 -39.335 1.00 88.31 277 PRO A C 1
ATOM 2180 O O . PRO A 1 277 ? 30.301 -10.612 -39.196 1.00 88.31 277 PRO A O 1
ATOM 2183 N N . LEU A 1 278 ? 30.090 -8.563 -38.309 1.00 88.81 278 LEU A N 1
ATOM 2184 C CA . LEU A 1 278 ? 30.555 -8.967 -36.977 1.00 88.81 278 LEU A CA 1
ATOM 2185 C C . LEU A 1 278 ? 29.496 -9.779 -36.229 1.00 88.81 278 LEU A C 1
ATOM 2187 O O . LEU A 1 278 ? 29.829 -10.811 -35.645 1.00 88.81 278 LEU A O 1
ATOM 2191 N N . THR A 1 279 ? 28.231 -9.359 -36.284 1.00 90.62 279 THR A N 1
ATOM 2192 C CA . THR A 1 279 ? 27.111 -10.100 -35.683 1.00 90.62 279 THR A CA 1
ATOM 2193 C C . THR A 1 279 ? 26.938 -11.470 -36.338 1.00 90.62 279 THR A C 1
ATOM 2195 O O . THR A 1 279 ? 26.869 -12.477 -35.635 1.00 90.62 279 THR A O 1
ATOM 2198 N N . ARG A 1 280 ? 26.995 -11.552 -37.676 1.00 90.25 280 ARG A N 1
ATOM 2199 C CA . ARG A 1 280 ? 26.950 -12.835 -38.407 1.00 90.25 280 ARG A CA 1
ATOM 2200 C C . ARG A 1 280 ? 28.074 -13.789 -38.007 1.00 90.25 280 ARG A C 1
ATOM 2202 O O . ARG A 1 280 ? 27.811 -14.960 -37.739 1.00 90.25 280 ARG A O 1
ATOM 2209 N N . ARG A 1 281 ? 29.312 -13.292 -37.918 1.00 89.25 281 ARG A N 1
ATOM 2210 C CA . ARG A 1 281 ? 30.459 -14.103 -37.478 1.00 89.25 281 ARG A CA 1
ATOM 2211 C C . ARG A 1 281 ? 30.309 -14.580 -36.038 1.00 89.25 281 ARG A C 1
ATOM 2213 O O . ARG A 1 281 ? 30.635 -15.729 -35.771 1.00 89.25 281 ARG A O 1
ATOM 2220 N N . LEU A 1 282 ? 29.804 -13.739 -35.129 1.00 89.62 282 LEU A N 1
ATOM 2221 C CA . LEU A 1 282 ? 29.520 -14.154 -33.752 1.00 89.62 282 LEU A CA 1
ATOM 2222 C C . LEU A 1 282 ? 28.550 -15.333 -33.739 1.00 89.62 282 LEU A C 1
ATOM 2224 O O . LEU A 1 282 ? 28.862 -16.345 -33.126 1.00 89.62 282 LEU A O 1
ATOM 2228 N N . LEU A 1 283 ? 27.415 -15.216 -34.434 1.00 90.56 283 LEU A N 1
ATOM 2229 C CA . LEU A 1 283 ? 26.377 -16.249 -34.462 1.00 90.56 283 LEU A CA 1
ATOM 2230 C C . LEU A 1 283 ? 26.886 -17.584 -35.026 1.00 90.56 283 LEU A C 1
ATOM 2232 O O . LEU A 1 283 ? 26.533 -18.632 -34.497 1.00 90.56 283 LEU A O 1
ATOM 2236 N N . GLN A 1 284 ? 27.744 -17.549 -36.050 1.00 89.88 284 GLN A N 1
ATOM 2237 C CA . GLN A 1 284 ? 28.378 -18.743 -36.629 1.00 89.88 284 GLN A CA 1
ATOM 2238 C C . GLN A 1 284 ? 29.453 -19.364 -35.723 1.00 89.88 284 GLN A C 1
ATOM 2240 O O . GLN A 1 284 ? 29.743 -20.551 -35.835 1.00 89.88 284 GLN A O 1
ATOM 2245 N N . ALA A 1 285 ? 30.059 -18.563 -34.846 1.00 88.12 285 ALA A N 1
ATOM 2246 C CA . ALA A 1 285 ? 31.149 -18.966 -33.964 1.00 88.12 285 ALA A CA 1
ATOM 2247 C C . ALA A 1 285 ? 30.694 -19.484 -32.590 1.00 88.12 285 ALA A C 1
ATOM 2249 O O . ALA A 1 285 ? 31.537 -19.921 -31.800 1.00 88.12 285 ALA A O 1
ATOM 2250 N N . LEU A 1 286 ? 29.402 -19.387 -32.257 1.00 90.62 286 LEU A N 1
ATOM 2251 C CA . LEU A 1 286 ? 28.920 -19.779 -30.936 1.00 90.62 286 LEU A CA 1
ATOM 2252 C C . LEU A 1 286 ? 29.118 -21.288 -30.713 1.00 90.62 286 LEU A C 1
ATOM 2254 O O . LEU A 1 286 ? 28.705 -22.090 -31.546 1.00 90.62 286 LEU A O 1
ATOM 2258 N N . PRO A 1 287 ? 29.674 -21.708 -29.561 1.00 88.69 287 PRO A N 1
ATOM 2259 C CA . PRO A 1 287 ? 29.863 -23.125 -29.245 1.00 88.69 287 PRO A CA 1
ATOM 2260 C C . PRO A 1 287 ? 28.567 -23.813 -28.771 1.00 88.69 287 PRO A C 1
ATOM 2262 O O . PRO A 1 287 ? 28.614 -24.898 -28.196 1.00 88.69 287 PRO A O 1
ATOM 2265 N N . PHE A 1 288 ? 27.420 -23.155 -28.930 1.00 90.56 288 PHE A N 1
ATOM 2266 C CA . PHE A 1 288 ? 26.104 -23.611 -28.502 1.00 90.56 288 PHE A CA 1
ATOM 2267 C C . PHE A 1 288 ? 25.025 -22.968 -29.371 1.00 90.56 288 PHE A C 1
ATOM 2269 O O . PHE A 1 288 ? 25.196 -21.853 -29.870 1.00 90.56 288 PHE A O 1
ATOM 2276 N N . ASP A 1 289 ? 23.873 -23.626 -29.456 1.00 93.31 289 ASP A N 1
ATOM 2277 C CA . ASP A 1 289 ? 22.692 -23.038 -30.074 1.00 93.31 289 ASP A CA 1
ATOM 2278 C C . ASP A 1 289 ? 22.055 -21.996 -29.158 1.00 93.31 289 ASP A C 1
ATOM 2280 O O . ASP A 1 289 ? 21.880 -22.200 -27.952 1.00 93.31 289 ASP A O 1
ATOM 2284 N N . LEU A 1 290 ? 21.651 -20.871 -29.744 1.00 94.88 290 LEU A N 1
ATOM 2285 C CA . LEU A 1 290 ? 20.868 -19.883 -29.015 1.00 94.88 290 LEU A CA 1
ATOM 2286 C C . LEU A 1 290 ? 19.510 -20.464 -28.613 1.00 94.88 290 LEU A C 1
ATOM 2288 O O . LEU A 1 290 ? 18.868 -21.212 -29.357 1.00 94.88 290 LEU A O 1
ATOM 2292 N N . THR A 1 291 ? 19.012 -20.052 -27.455 1.00 95.44 291 THR A N 1
ATOM 2293 C CA . THR A 1 291 ? 17.629 -20.340 -27.071 1.00 95.44 291 THR A CA 1
ATOM 2294 C C . THR A 1 291 ? 16.660 -19.437 -27.839 1.00 95.44 291 THR A C 1
ATOM 2296 O O . THR A 1 291 ? 17.023 -18.362 -28.324 1.00 95.44 291 THR A O 1
ATOM 2299 N N . GLY A 1 292 ? 15.382 -19.828 -27.912 1.00 96.12 292 GLY A N 1
ATOM 2300 C CA . GLY A 1 292 ? 14.344 -18.970 -28.495 1.00 96.12 292 GLY A CA 1
ATOM 2301 C C . GLY A 1 292 ? 14.215 -17.619 -27.778 1.00 96.12 292 GLY A C 1
ATOM 2302 O O . GLY A 1 292 ? 13.990 -16.602 -28.426 1.00 96.12 292 GLY A O 1
ATOM 2303 N N . ALA A 1 293 ? 14.425 -17.590 -26.457 1.00 94.69 293 ALA A N 1
ATOM 2304 C CA . ALA A 1 293 ? 14.420 -16.355 -25.673 1.00 94.69 293 ALA A CA 1
ATOM 2305 C C . ALA A 1 293 ? 15.607 -15.442 -26.016 1.00 94.69 293 ALA A C 1
ATOM 2307 O O . ALA A 1 293 ? 15.422 -14.239 -26.167 1.00 94.69 293 ALA A O 1
ATOM 2308 N N . GLN A 1 294 ? 16.806 -16.006 -26.197 1.00 95.75 294 GLN A N 1
ATOM 2309 C CA . GLN A 1 294 ? 17.985 -15.237 -26.605 1.00 95.75 294 GLN A CA 1
ATOM 2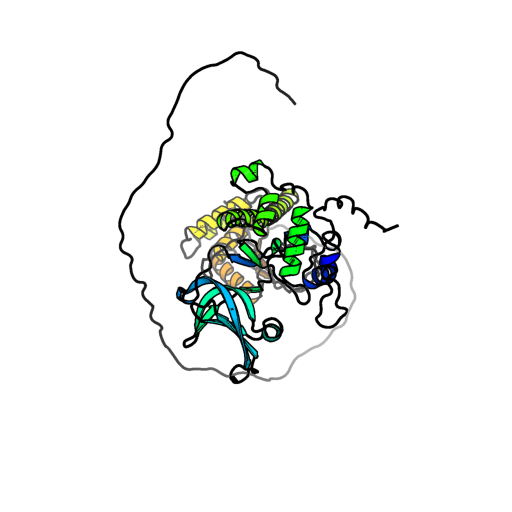310 C C . GLN A 1 294 ? 17.820 -14.651 -28.010 1.00 95.75 294 GLN A C 1
ATOM 2312 O O . GLN A 1 294 ? 18.133 -13.482 -28.204 1.00 95.75 294 GLN A O 1
ATOM 2317 N N . ARG A 1 295 ? 17.277 -15.424 -28.964 1.00 95.81 295 ARG A N 1
ATOM 2318 C CA . ARG A 1 295 ? 16.984 -14.928 -30.320 1.00 95.81 295 ARG A CA 1
ATOM 2319 C C . ARG A 1 295 ? 15.997 -13.761 -30.310 1.00 95.81 295 ARG A C 1
ATOM 2321 O O . ARG A 1 295 ? 16.278 -12.744 -30.933 1.00 95.81 295 ARG A O 1
ATOM 2328 N N . ARG A 1 296 ? 14.882 -13.879 -29.576 1.00 96.38 296 ARG A N 1
ATOM 2329 C CA . ARG A 1 296 ? 13.911 -12.778 -29.432 1.00 96.38 296 ARG A CA 1
ATOM 2330 C C . ARG A 1 296 ? 14.546 -11.540 -28.804 1.00 96.38 296 ARG A C 1
ATOM 2332 O O . ARG A 1 296 ? 14.445 -10.464 -29.372 1.00 96.38 296 ARG A O 1
ATOM 2339 N N . ALA A 1 297 ? 15.283 -11.709 -27.706 1.00 96.69 297 ALA A N 1
ATOM 2340 C CA . ALA A 1 297 ? 15.959 -10.598 -27.043 1.00 96.69 297 ALA A CA 1
ATOM 2341 C C . ALA A 1 297 ? 16.994 -9.909 -27.952 1.00 96.69 297 ALA A C 1
ATOM 2343 O O . ALA A 1 297 ? 17.090 -8.686 -27.954 1.00 96.69 297 ALA A O 1
ATOM 2344 N N . MET A 1 298 ? 17.758 -10.669 -28.746 1.00 96.38 298 MET A N 1
ATOM 2345 C CA . MET A 1 298 ? 18.679 -10.100 -29.737 1.00 96.38 298 MET A CA 1
ATOM 2346 C C . MET A 1 298 ? 17.939 -9.326 -30.829 1.00 96.38 298 MET A C 1
ATOM 2348 O O . MET A 1 298 ? 18.405 -8.254 -31.207 1.00 96.38 298 MET A O 1
ATOM 2352 N N . ALA A 1 299 ? 16.808 -9.840 -31.316 1.00 95.81 299 ALA A N 1
ATOM 2353 C CA . ALA A 1 299 ? 15.992 -9.167 -32.323 1.00 95.81 299 ALA A CA 1
ATOM 2354 C C . ALA A 1 299 ? 15.406 -7.850 -31.787 1.00 95.81 299 ALA A C 1
ATOM 2356 O O . ALA A 1 299 ? 15.598 -6.814 -32.412 1.00 95.81 299 ALA A O 1
ATOM 2357 N N . GLU A 1 300 ? 14.801 -7.862 -30.595 1.00 96.75 300 GLU A N 1
ATOM 2358 C CA . GLU A 1 300 ? 14.245 -6.662 -29.946 1.00 96.75 300 GLU A CA 1
ATOM 2359 C C . GLU A 1 300 ? 15.317 -5.590 -29.699 1.00 96.75 300 GLU A C 1
ATOM 2361 O O . GLU A 1 300 ? 15.101 -4.408 -29.966 1.00 96.75 300 GLU A O 1
ATOM 2366 N N . VAL A 1 301 ? 16.504 -5.995 -29.229 1.00 96.50 301 VAL A N 1
ATOM 2367 C CA . VAL A 1 301 ? 17.640 -5.079 -29.047 1.00 96.50 301 VAL A CA 1
ATOM 2368 C C . VAL A 1 301 ? 18.121 -4.527 -30.389 1.00 96.50 301 VAL A C 1
ATOM 2370 O O . VAL A 1 301 ? 18.378 -3.332 -30.494 1.00 96.50 301 VAL A O 1
ATOM 2373 N N . SER A 1 302 ? 18.216 -5.365 -31.420 1.00 96.06 302 SER A N 1
ATOM 2374 C CA . SER A 1 302 ? 18.646 -4.943 -32.760 1.00 96.06 302 SER A CA 1
ATOM 2375 C C . SER A 1 302 ? 17.668 -3.940 -33.372 1.00 96.06 302 SER A C 1
ATOM 2377 O O . SER A 1 302 ? 18.089 -2.896 -33.864 1.00 96.06 302 SER A O 1
ATOM 2379 N N . GLU A 1 303 ? 16.363 -4.206 -33.268 1.00 95.50 303 GLU A N 1
ATOM 2380 C CA . GLU A 1 303 ? 15.310 -3.301 -33.730 1.00 95.50 303 GLU A CA 1
ATOM 2381 C C . GLU A 1 303 ? 15.352 -1.965 -32.978 1.00 95.50 303 GLU A C 1
ATOM 2383 O O . GLU A 1 303 ? 15.221 -0.900 -33.581 1.00 95.50 303 GLU A O 1
ATOM 2388 N N . ALA A 1 304 ? 15.577 -1.996 -31.663 1.00 93.62 304 ALA A N 1
ATOM 2389 C CA . ALA A 1 304 ? 15.686 -0.783 -30.867 1.00 93.62 304 ALA A CA 1
ATOM 2390 C C . ALA A 1 304 ? 16.946 0.034 -31.211 1.00 93.62 304 ALA A C 1
ATOM 2392 O O . ALA A 1 304 ? 16.865 1.260 -31.269 1.00 93.62 304 ALA A O 1
ATOM 2393 N N . MET A 1 305 ? 18.084 -0.620 -31.477 1.00 95.12 305 MET A N 1
ATOM 2394 C CA . MET A 1 305 ? 19.331 0.036 -31.897 1.00 95.12 305 MET A CA 1
ATOM 2395 C C . MET A 1 305 ? 19.271 0.611 -33.319 1.00 95.12 305 MET A C 1
ATOM 2397 O O . MET A 1 305 ? 20.006 1.549 -33.617 1.00 95.12 305 MET A O 1
ATOM 2401 N N . ALA A 1 306 ? 18.406 0.088 -34.190 1.00 95.00 306 ALA A N 1
ATOM 2402 C CA . ALA A 1 306 ? 18.235 0.588 -35.555 1.00 95.00 306 ALA A CA 1
ATOM 2403 C C . ALA A 1 306 ? 17.435 1.902 -35.639 1.00 95.00 306 ALA A C 1
ATOM 2405 O O . ALA A 1 306 ? 17.392 2.549 -36.685 1.00 95.00 306 ALA A O 1
ATOM 2406 N N . ARG A 1 307 ? 16.785 2.326 -34.548 1.00 91.38 307 ARG A N 1
ATOM 2407 C CA . ARG A 1 307 ? 15.967 3.546 -34.518 1.00 91.38 307 ARG A CA 1
ATOM 2408 C C . ARG A 1 307 ? 16.846 4.791 -34.322 1.00 91.38 307 ARG A C 1
ATOM 2410 O O . ARG A 1 307 ? 17.805 4.744 -33.559 1.00 91.38 307 ARG A O 1
ATOM 2417 N N . PRO A 1 308 ? 16.476 5.960 -34.881 1.00 88.94 308 PRO A N 1
ATOM 2418 C CA . PRO A 1 308 ? 17.210 7.220 -34.696 1.00 88.94 308 PRO A CA 1
ATOM 2419 C C . PRO A 1 308 ? 16.962 7.869 -33.315 1.00 88.94 308 PRO A C 1
ATOM 2421 O O . PRO A 1 308 ? 16.959 9.091 -33.174 1.00 88.94 308 PRO A O 1
ATOM 2424 N N . ARG A 1 309 ? 16.696 7.064 -32.280 1.00 85.75 309 ARG A N 1
ATOM 2425 C CA . ARG A 1 309 ? 16.401 7.500 -30.906 1.00 85.75 309 ARG A CA 1
ATOM 2426 C C . ARG A 1 309 ? 17.202 6.648 -29.919 1.00 85.75 309 ARG A C 1
ATOM 2428 O O . ARG A 1 309 ? 17.439 5.479 -30.211 1.00 85.75 309 ARG A O 1
ATOM 2435 N N . PRO A 1 310 ? 17.607 7.181 -28.754 1.00 87.25 310 PRO A N 1
ATOM 2436 C CA . PRO A 1 310 ? 18.356 6.397 -27.777 1.00 87.25 310 PRO A CA 1
ATOM 2437 C C . PRO A 1 310 ? 17.604 5.136 -27.331 1.00 87.25 310 PRO A C 1
ATOM 2439 O O . PRO A 1 310 ? 16.441 5.201 -26.930 1.00 87.25 310 PRO A O 1
ATOM 2442 N N . MET A 1 311 ? 18.294 3.996 -27.332 1.00 89.06 311 MET A N 1
ATOM 2443 C CA . MET A 1 311 ? 17.766 2.742 -26.799 1.00 89.06 311 MET A CA 1
ATOM 2444 C C . MET A 1 311 ? 17.898 2.696 -25.267 1.00 89.06 311 MET A C 1
ATOM 2446 O O . MET A 1 311 ? 19.003 2.778 -24.737 1.00 89.06 311 MET A O 1
ATOM 2450 N N . ASN A 1 312 ? 16.785 2.460 -24.563 1.00 86.44 312 ASN A N 1
ATOM 2451 C CA . ASN A 1 312 ? 16.745 2.154 -23.127 1.00 86.44 312 ASN A CA 1
ATOM 2452 C C . ASN A 1 312 ? 16.027 0.815 -22.896 1.00 86.44 312 ASN A C 1
ATOM 2454 O O . ASN A 1 312 ? 14.835 0.785 -22.597 1.00 86.44 312 ASN A O 1
ATOM 2458 N N . VAL A 1 313 ? 16.752 -0.292 -23.065 1.00 90.06 313 VAL A N 1
ATOM 2459 C CA . VAL A 1 313 ? 16.217 -1.658 -22.932 1.00 90.06 313 VAL A CA 1
ATOM 2460 C C . VAL A 1 313 ? 16.792 -2.330 -21.687 1.00 90.06 313 VAL A C 1
ATOM 2462 O O . VAL A 1 313 ? 18.000 -2.294 -21.451 1.00 90.06 313 VAL A O 1
ATOM 2465 N N . LEU A 1 314 ? 15.926 -2.975 -20.900 1.00 92.94 314 LEU A N 1
ATOM 2466 C CA . LEU A 1 314 ? 16.317 -3.804 -19.761 1.00 92.94 314 LEU A CA 1
ATOM 2467 C C . LEU A 1 314 ? 16.284 -5.283 -20.158 1.00 92.94 314 LEU A C 1
ATOM 2469 O O . LEU A 1 314 ? 15.219 -5.880 -20.284 1.00 92.94 314 LEU A O 1
ATOM 2473 N N . LEU A 1 315 ? 17.459 -5.897 -20.302 1.00 93.88 315 LEU A N 1
ATOM 2474 C CA . LEU A 1 315 ? 17.568 -7.338 -20.521 1.00 93.88 315 LEU A CA 1
ATOM 2475 C C . LEU A 1 315 ? 17.453 -8.096 -19.189 1.00 93.88 315 LEU A C 1
ATOM 2477 O O . LEU A 1 315 ? 18.423 -8.192 -18.431 1.00 93.88 315 LEU A O 1
ATOM 2481 N N . GLN A 1 316 ? 16.282 -8.670 -18.919 1.00 94.56 316 GLN A N 1
ATOM 2482 C CA . GLN A 1 316 ? 16.019 -9.440 -17.702 1.00 94.56 316 GLN A CA 1
ATOM 2483 C C . GLN A 1 316 ? 16.140 -10.952 -17.941 1.00 94.56 316 GLN A C 1
ATOM 2485 O O . GLN A 1 316 ? 15.722 -11.479 -18.967 1.00 94.56 316 GLN A O 1
ATOM 2490 N N . GLY A 1 317 ? 16.712 -11.669 -16.974 1.00 91.81 317 GLY A N 1
ATOM 2491 C CA . GLY A 1 317 ? 16.776 -13.129 -17.001 1.00 91.81 317 GLY A CA 1
ATOM 2492 C C . GLY A 1 317 ? 17.576 -13.698 -15.836 1.00 91.81 317 GLY A C 1
ATOM 2493 O O . GLY A 1 317 ? 18.385 -12.989 -15.228 1.00 91.81 317 GLY A O 1
ATOM 2494 N N . ASP A 1 318 ? 17.395 -14.985 -15.558 1.00 91.06 318 ASP A N 1
ATOM 2495 C CA . ASP A 1 318 ? 18.044 -15.676 -14.441 1.00 91.06 318 ASP A CA 1
ATOM 2496 C C . ASP A 1 318 ? 19.569 -15.792 -14.605 1.00 91.06 318 ASP A C 1
ATOM 2498 O O . ASP A 1 318 ? 20.155 -15.548 -15.674 1.00 91.06 318 ASP A O 1
ATOM 2502 N N . VAL A 1 319 ? 20.256 -16.129 -13.510 1.00 85.12 319 VAL A N 1
ATOM 2503 C CA . VAL A 1 319 ? 21.690 -16.448 -13.544 1.00 85.12 319 VAL A CA 1
ATOM 2504 C C . VAL A 1 319 ? 21.893 -17.667 -14.445 1.00 85.12 319 VAL A C 1
ATOM 2506 O O . VAL A 1 319 ? 21.218 -18.675 -14.295 1.00 85.12 319 VAL A O 1
ATOM 2509 N N . GLY A 1 320 ? 22.809 -17.560 -15.409 1.00 82.31 320 GLY A N 1
ATOM 2510 C CA . GLY A 1 320 ? 23.058 -18.626 -16.385 1.00 82.31 320 GLY A CA 1
ATOM 2511 C C . GLY A 1 320 ? 22.174 -18.593 -17.639 1.00 82.31 320 GLY A C 1
ATOM 2512 O O . GLY A 1 320 ? 22.493 -19.293 -18.590 1.00 82.31 320 GLY A O 1
ATOM 2513 N N . ALA A 1 321 ? 21.164 -17.717 -17.738 1.00 87.81 321 ALA A N 1
ATOM 2514 C CA . ALA A 1 321 ? 20.298 -17.606 -18.929 1.00 87.81 321 ALA A CA 1
ATOM 2515 C C . ALA A 1 321 ? 21.005 -17.080 -20.207 1.00 87.81 321 ALA A C 1
ATOM 2517 O O . ALA A 1 321 ? 20.381 -16.879 -21.249 1.00 87.81 321 ALA A O 1
ATOM 2518 N N . GLY A 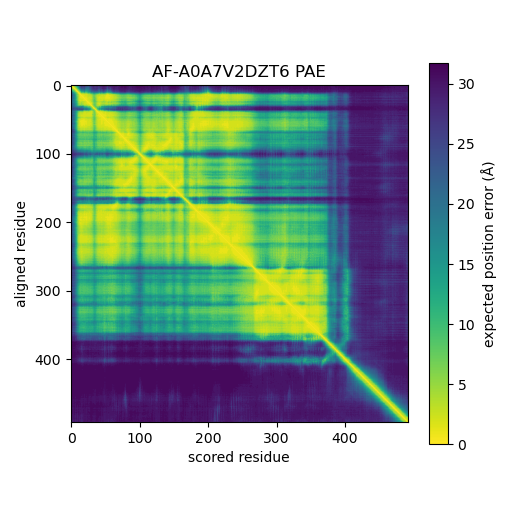1 322 ? 22.314 -16.818 -20.140 1.00 87.81 322 GLY A N 1
ATOM 2519 C CA . GLY A 1 322 ? 23.116 -16.370 -21.279 1.00 87.81 322 GLY A CA 1
ATOM 2520 C C . GLY A 1 322 ? 22.976 -14.888 -21.635 1.00 87.81 322 GLY A C 1
ATOM 2521 O O . GLY A 1 322 ? 23.299 -14.513 -22.751 1.00 87.81 322 GLY A O 1
ATOM 2522 N N . LYS A 1 323 ? 22.569 -14.013 -20.701 1.00 93.25 323 LYS A N 1
ATOM 2523 C CA . LYS A 1 323 ? 22.463 -12.550 -20.932 1.00 93.25 323 LYS A CA 1
ATOM 2524 C C . LYS A 1 323 ? 23.712 -11.930 -21.581 1.00 93.25 323 LYS A C 1
ATOM 2526 O O . LYS A 1 323 ? 23.606 -11.008 -22.382 1.00 93.25 323 LYS A O 1
ATOM 2531 N N . THR A 1 324 ? 24.891 -12.466 -21.264 1.00 91.75 324 THR A N 1
ATOM 2532 C CA . THR A 1 324 ? 26.179 -12.016 -21.806 1.00 91.75 324 THR A CA 1
ATOM 2533 C C . THR A 1 324 ? 26.252 -12.106 -23.331 1.00 91.75 324 THR A C 1
ATOM 2535 O O . THR A 1 324 ? 26.839 -11.218 -23.939 1.00 91.75 324 THR A O 1
ATOM 2538 N N . VAL A 1 325 ? 25.657 -13.128 -23.962 1.00 93.19 325 VAL A N 1
ATOM 2539 C CA . VAL A 1 325 ? 25.720 -13.280 -25.429 1.00 93.19 325 VAL A CA 1
ATOM 2540 C C . VAL A 1 325 ? 24.857 -12.235 -26.138 1.00 93.19 325 VAL A C 1
ATOM 2542 O O . VAL A 1 325 ? 25.282 -11.667 -27.136 1.00 93.19 325 VAL A O 1
ATOM 2545 N N . VAL A 1 326 ? 23.695 -11.900 -25.567 1.00 95.25 326 VAL A N 1
ATOM 2546 C CA . VAL A 1 326 ? 22.810 -10.835 -26.070 1.00 95.25 326 VAL A CA 1
ATOM 2547 C C . VAL A 1 326 ? 23.473 -9.463 -25.908 1.00 95.25 326 VAL A C 1
ATOM 2549 O O . VAL A 1 326 ? 23.474 -8.662 -26.837 1.00 95.25 326 VAL A O 1
ATOM 2552 N N . ALA A 1 327 ? 24.101 -9.205 -24.755 1.00 94.31 327 ALA A N 1
ATOM 2553 C CA . ALA A 1 327 ? 24.852 -7.969 -24.531 1.00 94.31 327 ALA A CA 1
ATOM 2554 C C . ALA A 1 327 ? 26.042 -7.834 -25.498 1.00 94.31 327 ALA A C 1
ATOM 2556 O O . ALA A 1 327 ? 26.276 -6.759 -26.041 1.00 94.31 327 ALA A O 1
ATOM 2557 N N . LEU A 1 328 ? 26.771 -8.928 -25.746 1.00 93.50 328 LEU A N 1
ATOM 2558 C CA . LEU A 1 328 ? 27.883 -8.942 -26.695 1.00 93.50 328 LEU A CA 1
ATOM 2559 C C . LEU A 1 328 ? 27.416 -8.684 -28.134 1.00 93.50 328 LEU A C 1
ATOM 2561 O O . LEU A 1 328 ? 28.063 -7.918 -28.844 1.00 93.50 328 LEU A O 1
ATOM 2565 N N . HIS A 1 329 ? 26.290 -9.276 -28.544 1.00 94.62 329 HIS A N 1
ATOM 2566 C CA . HIS A 1 329 ? 25.654 -8.988 -29.833 1.00 94.62 329 HIS A CA 1
ATOM 2567 C C . HIS A 1 329 ? 25.383 -7.488 -29.993 1.00 94.62 329 HIS A C 1
ATOM 2569 O O . HIS A 1 329 ? 25.840 -6.893 -30.964 1.00 94.62 329 HIS A O 1
ATOM 2575 N N . ALA A 1 330 ? 24.767 -6.849 -28.994 1.00 95.81 330 ALA A N 1
ATOM 2576 C CA . ALA A 1 330 ? 24.522 -5.404 -28.997 1.00 95.81 330 ALA A CA 1
ATOM 2577 C C . ALA A 1 330 ? 25.819 -4.579 -29.116 1.00 95.81 330 ALA A C 1
ATOM 2579 O O . ALA A 1 330 ? 25.882 -3.606 -29.867 1.00 95.81 330 ALA A O 1
ATOM 2580 N N . CYS A 1 331 ? 26.890 -4.984 -28.421 1.00 94.69 331 CYS A N 1
ATOM 2581 C CA . CYS A 1 331 ? 28.195 -4.337 -28.565 1.00 94.69 331 CYS A CA 1
ATOM 2582 C C . CYS A 1 331 ? 28.725 -4.422 -30.003 1.00 94.69 331 CYS A C 1
ATOM 2584 O O . CYS A 1 331 ? 29.249 -3.435 -30.514 1.00 94.69 331 CYS A O 1
ATOM 2586 N N . LEU A 1 332 ? 28.590 -5.577 -30.662 1.00 92.94 33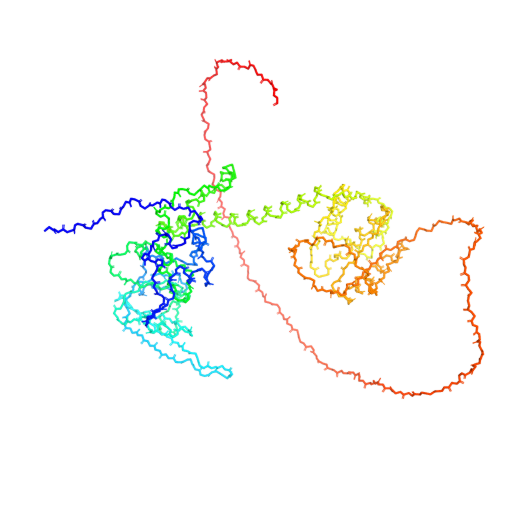2 LEU A N 1
ATOM 2587 C CA . LEU A 1 332 ? 29.046 -5.752 -32.042 1.00 92.94 332 LEU A CA 1
ATOM 2588 C C . LEU A 1 332 ? 28.204 -4.961 -33.047 1.00 92.94 332 LEU A C 1
ATOM 2590 O O . LEU A 1 332 ? 28.787 -4.416 -33.981 1.00 92.94 332 LEU A O 1
ATOM 2594 N N . VAL A 1 333 ? 26.890 -4.828 -32.827 1.00 95.06 333 VAL A N 1
ATOM 2595 C CA . VAL A 1 333 ? 26.011 -3.947 -33.622 1.00 95.06 333 VAL A CA 1
ATOM 2596 C C . VAL A 1 333 ? 26.512 -2.498 -33.583 1.00 95.06 333 VAL A C 1
ATOM 2598 O O . VAL A 1 333 ? 26.660 -1.859 -34.626 1.00 95.06 333 VAL A O 1
ATOM 2601 N N . ALA A 1 334 ? 26.856 -1.982 -32.398 1.00 94.31 334 ALA A N 1
ATOM 2602 C CA . ALA A 1 334 ? 27.428 -0.639 -32.277 1.00 94.31 334 ALA A CA 1
ATOM 2603 C C . ALA A 1 334 ? 28.792 -0.524 -32.986 1.00 94.31 334 ALA A C 1
ATOM 2605 O O . ALA A 1 334 ? 29.033 0.437 -33.717 1.00 94.31 334 ALA A O 1
ATOM 2606 N N . ILE A 1 335 ? 29.670 -1.519 -32.807 1.00 91.44 335 ILE A N 1
ATOM 2607 C CA . ILE A 1 335 ? 31.039 -1.511 -33.350 1.00 91.44 335 ILE A CA 1
ATOM 2608 C C . ILE A 1 335 ? 31.067 -1.578 -34.868 1.00 91.44 335 ILE A C 1
ATOM 2610 O O . ILE A 1 335 ? 31.781 -0.798 -35.495 1.00 91.44 335 ILE A O 1
ATOM 2614 N N . GLN A 1 336 ? 30.292 -2.476 -35.474 1.00 90.94 336 GLN A N 1
ATOM 2615 C CA . GLN A 1 336 ? 30.226 -2.566 -36.935 1.00 90.94 336 GLN A CA 1
ATOM 2616 C C . GLN A 1 336 ? 29.596 -1.312 -37.554 1.00 90.94 336 GLN A C 1
ATOM 2618 O O . GLN A 1 336 ? 29.940 -0.952 -38.672 1.00 90.94 336 GLN A O 1
ATOM 2623 N N . SER A 1 337 ? 28.756 -0.602 -36.794 1.00 92.25 337 SER A N 1
ATOM 2624 C CA . SER A 1 337 ? 28.205 0.702 -37.174 1.00 92.25 337 SER A CA 1
ATOM 2625 C C . SER A 1 337 ? 29.184 1.866 -36.947 1.00 92.25 337 SER A C 1
ATOM 2627 O O . SER A 1 337 ? 28.764 3.018 -36.940 1.00 92.25 337 SER A O 1
ATOM 2629 N N . GLY A 1 338 ? 30.470 1.604 -36.683 1.00 89.75 338 GLY A N 1
ATOM 2630 C CA . GLY A 1 338 ? 31.509 2.630 -36.527 1.00 89.75 338 GLY A CA 1
ATOM 2631 C C . GLY A 1 338 ? 31.597 3.281 -35.142 1.00 89.75 338 GLY A C 1
ATOM 2632 O O . GLY A 1 338 ? 32.288 4.286 -34.990 1.00 89.75 338 GLY A O 1
ATOM 2633 N N . HIS A 1 339 ? 30.928 2.730 -34.126 1.00 92.31 339 HIS A N 1
ATOM 2634 C CA . HIS A 1 339 ? 30.883 3.304 -32.777 1.00 92.31 339 HIS A CA 1
ATOM 2635 C C . HIS A 1 339 ? 31.638 2.447 -31.753 1.00 92.31 339 HIS A C 1
ATOM 2637 O O . HIS A 1 339 ? 32.040 1.317 -32.011 1.00 92.31 339 HIS A O 1
ATOM 2643 N N . GLN A 1 340 ? 31.851 2.981 -30.552 1.00 90.38 340 GLN A N 1
ATOM 2644 C CA . GLN A 1 340 ? 32.427 2.215 -29.447 1.00 90.38 340 GLN A CA 1
ATOM 2645 C C . GLN A 1 340 ? 31.325 1.626 -28.568 1.00 90.38 340 GLN A C 1
ATOM 2647 O O . GLN A 1 340 ? 30.301 2.262 -28.331 1.00 90.38 340 GLN A O 1
ATOM 2652 N N . ALA A 1 341 ? 31.575 0.437 -28.022 1.00 90.44 341 ALA A N 1
ATOM 2653 C CA . ALA A 1 341 ? 30.733 -0.167 -26.999 1.00 90.44 341 ALA A C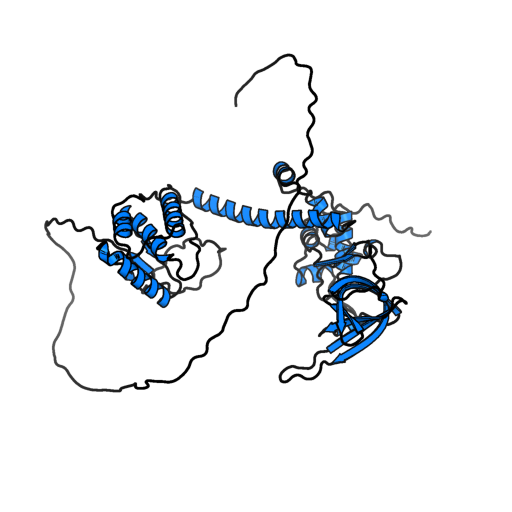A 1
ATOM 2654 C C . ALA A 1 341 ? 31.486 -0.247 -25.666 1.00 90.44 341 ALA A C 1
ATOM 2656 O O . ALA A 1 341 ? 32.671 -0.597 -25.627 1.00 90.44 341 ALA A O 1
ATOM 2657 N N . ALA A 1 342 ? 30.782 0.056 -24.577 1.00 90.31 342 ALA A N 1
ATOM 2658 C CA . ALA A 1 342 ? 31.289 -0.075 -23.219 1.00 90.31 342 ALA A CA 1
ATOM 2659 C C . ALA A 1 342 ? 30.380 -1.003 -22.413 1.00 90.31 342 ALA A C 1
ATOM 2661 O O . ALA A 1 342 ? 29.165 -0.814 -22.371 1.00 90.31 342 ALA A O 1
ATOM 2662 N N . VAL A 1 343 ? 30.980 -1.983 -21.739 1.00 88.81 343 VAL A N 1
ATOM 2663 C CA . VAL A 1 343 ? 30.279 -2.854 -20.789 1.00 88.81 343 VAL A CA 1
ATOM 2664 C C . VAL A 1 343 ? 30.701 -2.447 -19.384 1.00 88.81 343 VAL A C 1
ATOM 2666 O O . VAL A 1 343 ? 31.889 -2.450 -19.055 1.00 88.81 343 VAL A O 1
ATOM 2669 N N . MET A 1 344 ? 29.725 -2.072 -18.560 1.00 88.25 344 MET A N 1
ATOM 2670 C CA . MET A 1 344 ? 29.944 -1.618 -17.188 1.00 88.25 344 MET A CA 1
ATOM 2671 C C . MET A 1 344 ? 29.470 -2.678 -16.197 1.00 88.25 344 MET A C 1
ATOM 2673 O O . MET A 1 344 ? 28.424 -3.294 -16.387 1.00 88.25 344 MET A O 1
ATOM 2677 N N . ALA A 1 345 ? 30.229 -2.869 -15.120 1.00 86.38 345 ALA A N 1
ATOM 2678 C CA . ALA A 1 345 ? 29.885 -3.786 -14.040 1.00 86.38 345 ALA A CA 1
ATOM 2679 C C . ALA A 1 345 ? 30.124 -3.114 -12.674 1.00 86.38 345 ALA A C 1
ATOM 2681 O O . ALA A 1 345 ? 31.029 -2.286 -12.554 1.00 86.38 345 ALA A O 1
ATOM 2682 N N . PRO A 1 346 ? 29.349 -3.465 -11.630 1.00 85.50 346 PRO A N 1
ATOM 2683 C CA . PRO A 1 346 ? 29.426 -2.818 -10.320 1.00 85.50 346 PRO A CA 1
ATOM 2684 C C . PRO A 1 346 ? 30.700 -3.159 -9.534 1.00 85.50 346 PRO A C 1
ATOM 2686 O O . PRO A 1 346 ? 31.024 -2.462 -8.577 1.00 85.50 346 PRO A O 1
ATOM 2689 N N . THR A 1 347 ? 31.411 -4.233 -9.892 1.00 86.06 347 THR A N 1
ATOM 2690 C CA . THR A 1 347 ? 32.637 -4.668 -9.209 1.00 86.06 347 THR A CA 1
ATOM 2691 C C . THR A 1 347 ? 33.681 -5.159 -10.204 1.00 86.06 347 THR A C 1
ATOM 2693 O O . THR A 1 347 ? 33.348 -5.681 -11.270 1.00 86.06 347 THR A O 1
ATOM 2696 N N . GLU A 1 348 ? 34.956 -5.053 -9.828 1.00 83.88 348 GLU A N 1
ATOM 2697 C CA . GLU A 1 348 ? 36.087 -5.574 -10.609 1.00 83.88 348 GLU A CA 1
ATOM 2698 C C . GLU A 1 348 ? 35.982 -7.082 -10.851 1.00 83.88 348 GLU A C 1
ATOM 2700 O O . GLU A 1 348 ? 36.294 -7.566 -11.937 1.00 83.88 348 GLU A O 1
ATOM 2705 N N . VAL A 1 349 ? 35.472 -7.831 -9.866 1.00 85.12 349 VAL A N 1
ATOM 2706 C CA . VAL A 1 349 ? 35.256 -9.276 -9.997 1.00 85.12 349 VAL A CA 1
ATOM 2707 C C . VAL A 1 349 ? 34.257 -9.574 -11.116 1.00 85.12 349 VAL A C 1
ATOM 2709 O O . VAL A 1 349 ? 34.536 -10.429 -11.959 1.00 85.12 349 VAL A O 1
ATOM 2712 N N . LEU A 1 350 ? 33.124 -8.861 -11.166 1.00 83.75 350 LEU A N 1
ATOM 2713 C CA . LEU A 1 350 ? 32.114 -9.071 -12.207 1.00 83.75 350 LEU A CA 1
ATOM 2714 C C . LEU A 1 350 ? 32.591 -8.549 -13.570 1.00 83.75 350 LEU A C 1
ATOM 2716 O O . LEU A 1 350 ? 32.391 -9.219 -14.582 1.00 83.75 350 LEU A O 1
ATOM 2720 N N . ALA A 1 351 ? 33.302 -7.418 -13.601 1.00 86.31 351 ALA A N 1
ATOM 2721 C CA . ALA A 1 351 ? 33.953 -6.920 -14.814 1.00 86.31 351 ALA A CA 1
ATOM 2722 C C . ALA A 1 351 ? 34.933 -7.957 -15.386 1.00 86.31 351 ALA A C 1
ATOM 2724 O O . ALA A 1 351 ? 34.884 -8.274 -16.573 1.00 86.31 351 ALA A O 1
ATOM 2725 N N . GLY A 1 352 ? 35.763 -8.566 -14.533 1.00 85.00 352 GLY A N 1
ATOM 2726 C CA . GLY A 1 352 ? 36.682 -9.635 -14.919 1.00 85.00 352 GLY A CA 1
ATOM 2727 C C . GLY A 1 352 ? 35.969 -10.903 -15.403 1.00 85.00 352 GLY A C 1
ATOM 2728 O O . GLY A 1 352 ? 36.460 -11.572 -16.312 1.00 85.00 352 GLY A O 1
ATOM 2729 N N . GLN A 1 353 ? 34.804 -11.239 -14.839 1.00 88.00 353 GLN A N 1
ATOM 2730 C CA . GLN A 1 353 ? 33.971 -12.346 -15.326 1.00 88.00 353 GLN A CA 1
ATOM 2731 C C . GLN A 1 353 ? 33.398 -12.066 -16.722 1.00 88.00 353 GLN A C 1
ATOM 2733 O O . GLN A 1 353 ? 33.499 -12.930 -17.599 1.00 88.00 353 GLN A O 1
ATOM 2738 N N . HIS A 1 354 ? 32.843 -10.870 -16.949 1.00 88.62 354 HIS A N 1
ATOM 2739 C CA . HIS A 1 354 ? 32.363 -10.457 -18.270 1.00 88.62 354 HIS A CA 1
ATOM 2740 C C . HIS A 1 354 ? 33.496 -10.440 -19.292 1.00 88.62 354 HIS A C 1
ATOM 2742 O O . HIS A 1 354 ? 33.339 -11.025 -20.360 1.00 88.62 354 HIS A O 1
ATOM 2748 N N . PHE A 1 355 ? 34.649 -9.870 -18.934 1.00 87.69 355 PHE A N 1
ATOM 2749 C CA . PHE A 1 355 ? 35.831 -9.831 -19.788 1.00 87.69 355 PHE A CA 1
ATOM 2750 C C . PHE A 1 355 ? 36.239 -11.230 -20.255 1.00 87.69 355 PHE A C 1
ATOM 2752 O O . PHE A 1 355 ? 36.282 -11.477 -21.454 1.00 87.69 355 PHE A O 1
ATOM 2759 N N . ARG A 1 356 ? 36.452 -12.182 -19.333 1.00 88.62 356 ARG A N 1
ATOM 2760 C CA . ARG A 1 356 ? 36.825 -13.563 -19.695 1.00 88.62 356 ARG A CA 1
ATOM 2761 C C . ARG A 1 356 ? 35.786 -14.231 -20.597 1.00 88.62 356 ARG A C 1
ATOM 2763 O O . ARG A 1 356 ? 36.157 -14.859 -21.584 1.00 88.62 356 ARG A O 1
ATOM 2770 N N . SER A 1 357 ? 34.504 -14.073 -20.267 1.00 88.62 357 SER A N 1
ATOM 2771 C CA . SER A 1 357 ? 33.406 -14.680 -21.029 1.00 88.62 357 SER A CA 1
ATOM 2772 C C . SER A 1 357 ? 33.322 -14.111 -22.449 1.00 88.62 357 SER A C 1
ATOM 2774 O O . SER A 1 357 ? 33.202 -14.862 -23.410 1.00 88.62 357 SER A O 1
ATOM 2776 N N . MET A 1 358 ? 33.429 -12.788 -22.596 1.00 90.62 358 MET A N 1
ATOM 2777 C CA . MET A 1 358 ? 33.390 -12.119 -23.898 1.00 90.62 358 MET A CA 1
ATOM 2778 C C . MET A 1 358 ? 34.653 -12.394 -24.722 1.00 90.62 358 MET A C 1
ATOM 2780 O O . MET A 1 358 ? 34.536 -12.599 -25.924 1.00 90.62 358 MET A O 1
ATOM 2784 N N . THR A 1 359 ? 35.841 -12.479 -24.107 1.00 87.94 359 THR A N 1
ATOM 2785 C CA . THR A 1 359 ? 37.083 -12.869 -24.804 1.00 87.94 359 THR A CA 1
ATOM 2786 C C . THR A 1 359 ? 36.962 -14.255 -25.419 1.00 87.94 359 THR A C 1
ATOM 2788 O O . THR A 1 359 ? 37.347 -14.444 -26.570 1.00 87.94 359 THR A O 1
ATOM 2791 N N . ALA A 1 360 ? 36.409 -15.215 -24.672 1.00 87.44 360 ALA A N 1
ATOM 2792 C CA . ALA A 1 360 ? 36.211 -16.572 -25.168 1.00 87.44 360 ALA A CA 1
ATOM 2793 C C . ALA A 1 360 ? 35.264 -16.605 -26.381 1.00 87.44 360 ALA A C 1
ATOM 2795 O O . ALA A 1 360 ? 35.560 -17.280 -27.361 1.00 87.44 360 ALA A O 1
ATOM 2796 N N . LEU A 1 361 ? 34.170 -15.833 -26.343 1.00 87.25 361 LEU A N 1
ATOM 2797 C CA . LEU A 1 361 ? 33.197 -15.752 -27.440 1.00 87.25 361 LEU A CA 1
ATOM 2798 C C . LEU A 1 361 ? 33.712 -14.973 -28.664 1.00 87.25 361 LEU A C 1
ATOM 2800 O O . LEU A 1 361 ? 33.325 -15.278 -29.786 1.00 87.25 361 LEU A O 1
ATOM 2804 N N . LEU A 1 362 ? 34.579 -13.974 -28.469 1.00 85.75 362 LEU A N 1
ATOM 2805 C CA . LEU A 1 362 ? 35.134 -13.154 -29.555 1.00 85.75 362 LEU A CA 1
ATOM 2806 C C . LEU A 1 362 ? 36.357 -13.777 -30.241 1.00 85.75 362 LEU A C 1
ATOM 2808 O O . LEU A 1 362 ? 36.671 -13.394 -31.370 1.00 85.75 362 LEU A O 1
ATOM 2812 N N . GLY A 1 363 ? 37.026 -14.736 -29.592 1.00 78.12 363 GLY A N 1
ATOM 2813 C CA . GLY A 1 363 ? 38.220 -15.408 -30.112 1.00 78.12 363 GLY A CA 1
ATOM 2814 C C . GLY A 1 363 ? 38.074 -15.911 -31.557 1.00 78.12 363 GLY A C 1
ATOM 2815 O O . GLY A 1 363 ? 38.892 -15.523 -32.393 1.00 78.12 363 GLY A O 1
ATOM 2816 N N . PRO A 1 364 ? 37.027 -16.690 -31.896 1.00 76.69 364 PRO A N 1
ATOM 2817 C CA . PRO A 1 364 ? 36.820 -17.184 -33.262 1.00 76.69 364 PRO A CA 1
ATOM 2818 C C . PRO A 1 364 ? 36.444 -16.093 -34.280 1.00 76.69 364 PRO A C 1
ATOM 2820 O O . PRO A 1 364 ? 36.586 -16.291 -35.482 1.00 76.69 364 PRO A O 1
ATOM 2823 N N . VAL A 1 365 ? 35.986 -14.926 -33.815 1.00 71.12 365 VAL A N 1
ATOM 2824 C CA . VAL A 1 365 ? 35.599 -13.778 -34.657 1.00 71.12 365 VAL A CA 1
ATOM 2825 C C . VAL A 1 365 ? 36.801 -12.863 -34.954 1.00 71.12 365 VAL A C 1
ATOM 2827 O O . VAL A 1 365 ? 36.683 -11.892 -35.702 1.00 71.12 365 VAL A O 1
ATOM 2830 N N . GLY A 1 366 ? 37.980 -13.168 -34.394 1.00 68.56 366 GLY A N 1
ATOM 2831 C CA . GLY A 1 366 ? 39.212 -12.396 -34.587 1.00 68.56 366 GLY A CA 1
ATOM 2832 C C . GLY A 1 366 ? 39.259 -11.090 -33.790 1.00 68.56 366 GLY A C 1
ATOM 2833 O O . GLY A 1 366 ? 40.123 -10.249 -34.032 1.00 68.56 366 GLY A O 1
ATOM 2834 N N . ALA A 1 367 ? 38.347 -10.909 -32.832 1.00 69.75 367 ALA A N 1
ATOM 2835 C CA . ALA A 1 367 ? 38.284 -9.733 -31.973 1.00 69.75 367 ALA A CA 1
ATOM 2836 C C . ALA A 1 367 ? 38.763 -10.066 -30.553 1.00 69.75 367 ALA A C 1
ATOM 2838 O O . ALA A 1 367 ? 38.628 -11.192 -30.073 1.00 69.75 367 ALA A O 1
ATOM 2839 N N . ARG A 1 368 ? 39.319 -9.073 -29.852 1.00 62.31 368 ARG A N 1
ATOM 2840 C CA . ARG A 1 368 ? 39.695 -9.200 -28.438 1.00 62.31 368 ARG A CA 1
ATOM 2841 C C . ARG A 1 368 ? 39.118 -8.024 -27.654 1.00 62.31 368 ARG A C 1
ATOM 2843 O O . ARG A 1 368 ? 39.338 -6.880 -28.054 1.00 62.31 368 ARG A O 1
ATOM 2850 N N . PRO A 1 369 ? 38.385 -8.262 -26.555 1.00 65.31 369 PRO A N 1
ATOM 2851 C CA . PRO A 1 369 ? 37.995 -7.176 -25.674 1.00 65.31 369 PRO A CA 1
ATOM 2852 C C . PRO A 1 369 ? 39.231 -6.674 -24.916 1.00 65.31 369 PRO A C 1
ATOM 2854 O O . PRO A 1 369 ? 40.206 -7.403 -24.720 1.00 65.31 369 PRO A O 1
ATOM 2857 N N . PHE A 1 370 ? 39.175 -5.430 -24.458 1.00 59.62 370 PHE A N 1
ATOM 2858 C CA . PHE A 1 370 ? 40.169 -4.798 -23.602 1.00 59.62 370 PHE A CA 1
ATOM 2859 C C . PHE A 1 370 ? 39.498 -4.369 -22.292 1.00 59.62 370 PHE A C 1
ATOM 2861 O O . PHE A 1 370 ? 38.396 -3.820 -22.298 1.00 59.62 370 PHE A O 1
ATOM 2868 N N . LEU A 1 371 ? 40.136 -4.647 -21.155 1.00 57.25 371 LEU A N 1
ATOM 2869 C CA . LEU A 1 371 ? 39.657 -4.201 -19.850 1.00 57.25 371 LEU A CA 1
ATOM 2870 C C . LEU A 1 371 ? 40.503 -3.014 -19.407 1.00 57.25 371 LEU A C 1
ATOM 2872 O O . LEU A 1 371 ? 41.697 -3.174 -19.163 1.00 57.25 371 LEU A O 1
ATOM 2876 N N . GLU A 1 372 ? 39.876 -1.852 -19.264 1.00 56.72 372 GLU A N 1
ATOM 2877 C CA . GLU A 1 372 ? 40.518 -0.676 -18.698 1.00 56.72 372 GLU A CA 1
ATOM 2878 C C . GLU A 1 372 ? 40.065 -0.508 -17.244 1.00 56.72 372 GLU A C 1
ATOM 2880 O O . GLU A 1 372 ? 38.895 -0.250 -16.932 1.00 56.72 372 GLU A O 1
ATOM 2885 N N . VAL A 1 373 ? 41.002 -0.689 -16.315 1.00 52.28 373 VAL A N 1
ATOM 2886 C CA . VAL A 1 373 ? 40.780 -0.317 -14.918 1.00 52.28 373 VAL A CA 1
ATOM 2887 C C . VAL A 1 373 ? 41.060 1.175 -14.835 1.00 52.28 373 VAL A C 1
ATOM 2889 O O . VAL A 1 373 ? 42.206 1.584 -14.987 1.00 52.28 373 VAL A O 1
ATOM 2892 N N . ALA A 1 374 ? 40.017 1.985 -14.651 1.00 45.75 374 ALA A N 1
ATOM 2893 C CA . ALA A 1 374 ? 40.159 3.435 -14.599 1.00 45.75 374 ALA A CA 1
ATOM 2894 C C . ALA A 1 374 ? 41.193 3.844 -13.530 1.00 45.75 374 ALA A C 1
ATOM 2896 O O . ALA A 1 374 ? 40.932 3.723 -12.330 1.00 45.75 374 ALA A O 1
ATOM 2897 N N . ALA A 1 375 ? 42.349 4.345 -13.969 1.00 43.81 375 ALA A N 1
ATOM 2898 C CA . ALA A 1 375 ? 43.187 5.225 -13.168 1.00 43.81 375 ALA A CA 1
ATOM 2899 C C . ALA A 1 375 ? 42.616 6.639 -13.338 1.00 43.81 375 ALA A C 1
ATOM 2901 O O . ALA A 1 375 ? 42.494 7.102 -14.464 1.00 43.81 375 ALA A O 1
ATOM 2902 N N . ASP A 1 376 ? 42.162 7.225 -12.227 1.00 39.81 376 ASP A N 1
ATOM 2903 C CA . ASP A 1 376 ? 41.481 8.524 -12.077 1.00 39.81 376 ASP A CA 1
ATOM 2904 C C . ASP A 1 376 ? 40.802 9.133 -13.325 1.00 39.81 376 ASP A C 1
ATOM 2906 O O . ASP A 1 376 ? 41.464 9.719 -14.183 1.00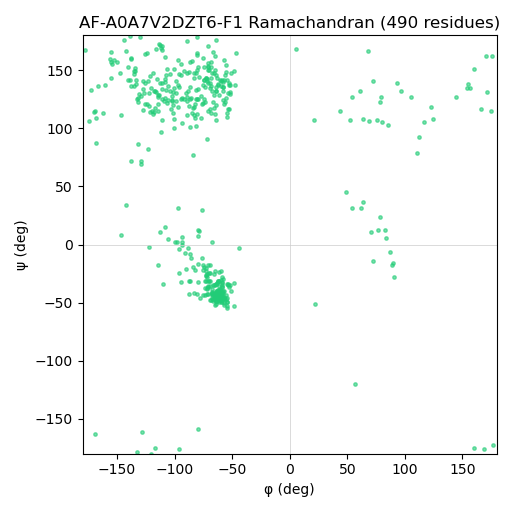 39.81 376 ASP A O 1
ATOM 2910 N N . PRO A 1 377 ? 39.457 9.130 -13.410 1.00 44.41 377 PRO A N 1
ATOM 2911 C CA . PRO A 1 377 ? 38.788 9.918 -14.428 1.00 44.41 377 PRO A CA 1
ATOM 2912 C C . PRO A 1 377 ? 38.851 11.408 -14.058 1.00 44.41 377 PRO A C 1
ATOM 2914 O O . PRO A 1 377 ? 38.318 11.831 -13.028 1.00 44.41 377 PRO A O 1
ATOM 2917 N N . ALA A 1 378 ? 39.424 12.226 -14.945 1.00 40.97 378 ALA A N 1
ATOM 2918 C CA . ALA A 1 378 ? 39.094 13.648 -15.014 1.00 40.97 378 ALA A CA 1
ATOM 2919 C C . ALA A 1 378 ? 37.556 13.819 -15.097 1.00 40.97 378 ALA A C 1
ATOM 2921 O O . ALA A 1 378 ? 36.867 12.945 -15.639 1.00 40.97 378 ALA A O 1
ATOM 2922 N N . PRO A 1 379 ? 36.979 14.901 -14.543 1.00 37.09 379 PRO A N 1
ATOM 2923 C CA . PRO A 1 379 ? 35.534 15.030 -14.390 1.00 37.09 379 PRO A CA 1
ATOM 2924 C C . PRO A 1 379 ? 34.828 15.082 -15.752 1.00 37.09 379 PRO A C 1
ATOM 2926 O O . PRO A 1 379 ? 34.868 16.092 -16.446 1.00 37.09 379 PRO A O 1
ATOM 2929 N N . ALA A 1 380 ? 34.144 13.996 -16.118 1.00 42.44 380 ALA A N 1
ATOM 2930 C CA . ALA A 1 380 ? 33.211 13.977 -17.239 1.00 42.44 380 ALA A CA 1
ATOM 2931 C C . ALA A 1 380 ? 31.862 14.604 -16.824 1.00 42.44 380 ALA A C 1
ATOM 2933 O O . ALA A 1 380 ? 31.428 14.409 -15.679 1.00 42.44 380 ALA A O 1
ATOM 2934 N N . PRO A 1 381 ? 31.168 15.328 -17.723 1.00 38.03 381 PRO A N 1
ATOM 2935 C CA . PRO A 1 381 ? 29.818 15.812 -17.459 1.00 38.03 381 PRO A CA 1
ATOM 2936 C C . PRO A 1 381 ? 28.862 14.626 -17.257 1.00 38.03 381 PRO A C 1
ATOM 2938 O O . PRO A 1 381 ? 28.954 13.597 -17.926 1.00 38.03 381 PRO A O 1
ATOM 2941 N N . ALA A 1 382 ? 27.977 14.755 -16.269 1.00 41.00 382 ALA A N 1
ATOM 2942 C CA . ALA A 1 382 ? 27.120 13.676 -15.796 1.00 41.00 382 ALA A CA 1
ATOM 2943 C C . ALA A 1 382 ? 26.135 13.194 -16.874 1.00 41.00 382 ALA A C 1
ATOM 2945 O O . ALA A 1 382 ? 25.408 13.995 -17.456 1.00 41.00 382 ALA A O 1
ATOM 2946 N N . GLN A 1 383 ? 26.037 11.875 -17.063 1.00 42.62 383 GLN A N 1
ATOM 2947 C CA . GLN A 1 383 ? 24.866 11.277 -17.701 1.00 42.62 383 GLN A CA 1
ATOM 2948 C C . GLN A 1 383 ? 23.714 11.226 -16.681 1.00 42.62 383 GLN A C 1
ATOM 2950 O O . GLN A 1 383 ? 23.909 10.727 -15.567 1.00 42.62 383 GLN A O 1
ATOM 2955 N N . PRO A 1 384 ? 22.517 11.738 -17.010 1.00 36.91 384 PRO A N 1
ATOM 2956 C CA . PRO A 1 384 ? 21.383 11.725 -16.097 1.00 36.91 384 PRO A CA 1
ATOM 2957 C C . PRO A 1 384 ? 20.865 10.294 -15.890 1.00 36.91 384 PRO A C 1
ATOM 2959 O O . PRO A 1 384 ? 20.371 9.641 -16.805 1.00 36.91 384 PRO A O 1
ATOM 2962 N N . SER A 1 385 ? 20.960 9.807 -14.652 1.00 40.41 385 SER A N 1
ATOM 2963 C CA . SER A 1 385 ? 20.443 8.499 -14.241 1.00 40.41 385 SER A CA 1
ATOM 2964 C C . SER A 1 385 ? 18.916 8.452 -14.294 1.00 40.41 385 SER A C 1
ATOM 2966 O O . SER A 1 385 ? 18.256 9.216 -13.584 1.00 40.41 385 SER A O 1
ATOM 2968 N N . LEU A 1 386 ? 18.376 7.503 -15.075 1.00 38.75 386 LEU A N 1
ATOM 2969 C CA . LEU A 1 386 ? 17.360 6.495 -14.692 1.00 38.75 386 LEU A CA 1
ATOM 2970 C C . LEU A 1 386 ? 16.430 6.723 -13.477 1.00 38.75 386 LEU A C 1
ATOM 2972 O O . LEU A 1 386 ? 15.220 6.562 -13.562 1.00 38.75 386 LEU A O 1
ATOM 2976 N N . LEU A 1 387 ? 16.989 7.052 -12.311 1.00 36.94 387 LEU A N 1
ATOM 2977 C CA . LEU A 1 387 ? 16.269 7.050 -11.029 1.00 36.94 387 LEU A CA 1
ATOM 2978 C C . LEU A 1 387 ? 16.750 8.145 -10.052 1.00 36.94 387 LEU A C 1
ATOM 2980 O O . LEU A 1 387 ? 16.340 8.157 -8.897 1.00 36.94 387 LEU A O 1
ATOM 2984 N N . GLY A 1 388 ? 17.614 9.072 -10.483 1.00 35.09 388 GLY A N 1
ATOM 2985 C CA . GLY A 1 388 ? 18.179 10.105 -9.606 1.00 35.09 388 GLY A CA 1
ATOM 2986 C C . GLY A 1 388 ? 17.524 11.477 -9.771 1.00 35.09 388 GLY A C 1
ATOM 2987 O O . GLY A 1 388 ? 17.553 12.043 -10.861 1.00 35.09 388 GLY A O 1
ATOM 2988 N N . GLY A 1 389 ? 16.994 12.042 -8.682 1.00 38.53 389 GLY A N 1
ATOM 2989 C CA . GLY A 1 389 ? 16.871 13.500 -8.533 1.00 38.53 389 GLY A CA 1
ATOM 2990 C C . GLY A 1 389 ? 18.251 14.152 -8.320 1.00 38.53 389 GLY A C 1
ATOM 2991 O O . GLY A 1 389 ? 19.236 13.434 -8.120 1.00 38.53 389 GLY A O 1
ATOM 2992 N N . PRO A 1 390 ? 18.366 15.495 -8.353 1.00 38.47 390 PRO A N 1
ATOM 2993 C CA . PRO A 1 390 ? 19.648 16.183 -8.218 1.00 38.47 390 PRO A CA 1
ATOM 2994 C C . PRO A 1 390 ? 20.134 16.080 -6.762 1.00 38.47 390 PRO A C 1
ATOM 2996 O O . PRO A 1 390 ? 19.782 16.886 -5.907 1.00 38.47 390 PRO A O 1
ATOM 2999 N N . GLY A 1 391 ? 20.908 15.035 -6.461 1.00 34.56 391 GLY A N 1
ATOM 3000 C CA . GLY A 1 391 ? 21.343 14.686 -5.110 1.00 34.56 391 GLY A CA 1
ATOM 3001 C C . GLY A 1 391 ? 22.790 14.195 -5.068 1.00 34.56 391 GLY A C 1
ATOM 3002 O O . GLY A 1 391 ? 23.263 13.530 -5.980 1.00 34.56 391 GLY A O 1
ATOM 3003 N N . ARG A 1 392 ? 23.498 14.591 -4.007 1.00 33.19 392 ARG A N 1
ATOM 3004 C CA . ARG A 1 392 ? 24.962 14.672 -3.856 1.00 33.19 392 ARG A CA 1
ATOM 3005 C C . ARG A 1 392 ? 25.774 13.395 -4.133 1.00 33.19 392 ARG A C 1
ATOM 3007 O O . ARG A 1 392 ? 25.392 12.277 -3.811 1.00 33.19 392 ARG A O 1
ATOM 3014 N N . ARG A 1 393 ? 26.987 13.666 -4.631 1.00 43.56 393 ARG A N 1
ATOM 3015 C CA . ARG A 1 393 ? 28.113 12.772 -4.945 1.00 43.56 393 ARG A CA 1
ATOM 3016 C C . ARG A 1 393 ? 28.464 11.762 -3.838 1.00 43.56 393 ARG A C 1
ATOM 3018 O O . ARG A 1 393 ? 28.699 12.146 -2.694 1.00 43.56 393 ARG A O 1
ATOM 3025 N N . ARG A 1 394 ? 28.733 10.522 -4.257 1.00 30.56 394 ARG A N 1
ATOM 3026 C CA . ARG A 1 394 ? 29.848 9.692 -3.765 1.00 30.56 394 ARG A CA 1
ATOM 3027 C C . ARG A 1 394 ? 30.563 9.089 -4.982 1.00 30.56 394 ARG A C 1
ATOM 3029 O O . ARG A 1 394 ? 29.883 8.479 -5.803 1.00 30.56 394 ARG A O 1
ATOM 3036 N N . PRO A 1 395 ? 31.886 9.261 -5.143 1.00 33.28 395 PRO A N 1
ATOM 3037 C CA . PRO A 1 395 ? 32.615 8.621 -6.228 1.00 33.28 395 PRO A CA 1
ATOM 3038 C C . PRO A 1 395 ? 32.827 7.142 -5.889 1.00 33.28 395 PRO A C 1
ATOM 3040 O O . PRO A 1 395 ? 33.440 6.812 -4.876 1.00 33.28 395 PRO A O 1
ATOM 3043 N N . THR A 1 396 ? 32.332 6.244 -6.736 1.00 34.34 396 THR A N 1
ATOM 3044 C CA . THR A 1 396 ? 32.732 4.832 -6.735 1.00 34.34 396 THR A CA 1
ATOM 3045 C C . THR A 1 396 ? 33.530 4.541 -7.997 1.00 34.34 396 THR A C 1
ATOM 3047 O O . THR A 1 396 ? 33.071 4.796 -9.112 1.00 34.34 396 THR A O 1
ATOM 3050 N N . ARG A 1 397 ? 34.743 4.007 -7.807 1.00 35.88 397 ARG A N 1
ATOM 3051 C CA . ARG A 1 397 ? 35.608 3.483 -8.869 1.00 35.88 397 ARG A CA 1
ATOM 3052 C C . ARG A 1 397 ? 34.824 2.455 -9.681 1.00 35.88 397 ARG A C 1
ATOM 3054 O O . ARG A 1 397 ? 34.396 1.448 -9.128 1.00 35.88 397 ARG A O 1
ATOM 3061 N N . THR A 1 398 ? 34.608 2.733 -10.963 1.00 35.88 398 THR A N 1
ATOM 3062 C CA . THR A 1 398 ? 33.872 1.833 -11.858 1.00 35.88 398 THR A CA 1
ATOM 3063 C C . THR A 1 398 ? 34.808 1.409 -12.992 1.00 35.88 398 THR A C 1
ATOM 3065 O O . THR A 1 398 ? 35.200 2.271 -13.780 1.00 35.88 398 THR A O 1
ATOM 3068 N N . PRO A 1 399 ? 35.215 0.131 -13.079 1.00 32.94 399 PRO A N 1
ATOM 3069 C CA . PRO A 1 399 ? 36.015 -0.365 -14.198 1.00 32.94 399 PRO A CA 1
ATOM 3070 C C . PRO A 1 399 ? 35.185 -0.375 -15.496 1.00 32.94 399 PRO A C 1
ATOM 3072 O O . PRO A 1 399 ? 33.984 -0.659 -15.464 1.00 32.94 399 PRO A O 1
ATOM 3075 N N . ARG A 1 400 ? 35.813 -0.059 -16.637 1.00 36.28 400 ARG A N 1
ATOM 3076 C CA . ARG A 1 400 ? 35.179 -0.029 -17.969 1.00 36.28 400 ARG A CA 1
ATOM 3077 C C . ARG A 1 400 ? 35.827 -1.088 -18.863 1.00 36.28 400 ARG A C 1
ATOM 3079 O O . ARG A 1 400 ? 37.047 -1.169 -18.947 1.00 36.28 400 ARG A O 1
ATOM 3086 N N . ALA A 1 401 ? 35.033 -1.906 -19.547 1.00 32.59 401 ALA A N 1
ATOM 3087 C CA . ALA A 1 401 ? 35.545 -2.794 -20.592 1.00 32.59 401 ALA A CA 1
ATOM 3088 C C . ALA A 1 401 ? 35.218 -2.203 -21.970 1.00 32.59 401 ALA A C 1
ATOM 3090 O O . ALA A 1 401 ? 34.050 -1.933 -22.260 1.00 32.59 401 ALA A O 1
ATOM 3091 N N . HIS A 1 402 ? 36.241 -2.015 -22.802 1.00 36.22 402 HIS A N 1
ATOM 3092 C CA . HIS A 1 402 ? 36.133 -1.549 -24.182 1.00 36.22 402 HIS A CA 1
ATOM 3093 C C . HIS A 1 402 ? 36.269 -2.740 -25.130 1.00 36.22 402 HIS A C 1
ATOM 3095 O O . HIS A 1 402 ? 37.206 -3.528 -25.023 1.00 36.22 402 HIS A O 1
ATOM 3101 N N . VAL A 1 403 ? 35.365 -2.877 -26.095 1.00 32.84 403 VAL A N 1
ATOM 3102 C CA . VAL A 1 403 ? 35.513 -3.875 -27.163 1.00 32.84 403 VAL A CA 1
ATOM 3103 C C . VAL A 1 403 ? 36.010 -3.152 -28.413 1.00 32.84 403 VAL A C 1
ATOM 3105 O O . VAL A 1 403 ? 35.354 -2.231 -28.895 1.00 32.84 403 VAL A O 1
ATOM 3108 N N . ARG A 1 404 ? 37.186 -3.538 -28.927 1.00 32.03 404 ARG A N 1
ATOM 3109 C CA . ARG A 1 404 ? 37.765 -2.990 -30.163 1.00 32.03 404 ARG A CA 1
ATOM 3110 C C . ARG A 1 404 ? 37.994 -4.137 -31.145 1.00 32.03 404 ARG A C 1
ATOM 3112 O O . ARG A 1 404 ? 38.735 -5.068 -30.845 1.00 32.03 404 ARG A O 1
ATOM 3119 N N . ALA A 1 405 ? 37.353 -4.079 -32.308 1.00 27.95 405 ALA A N 1
ATOM 3120 C CA . ALA A 1 405 ? 37.671 -4.962 -33.426 1.00 27.95 405 ALA A CA 1
ATOM 3121 C C . ALA A 1 405 ? 38.742 -4.283 -34.293 1.00 27.95 405 ALA A C 1
ATOM 3123 O O . ALA A 1 405 ? 38.613 -3.105 -34.621 1.00 27.95 405 ALA A O 1
ATOM 3124 N N . ALA A 1 406 ? 39.816 -4.998 -34.630 1.00 27.89 406 ALA A N 1
ATOM 3125 C CA . ALA A 1 4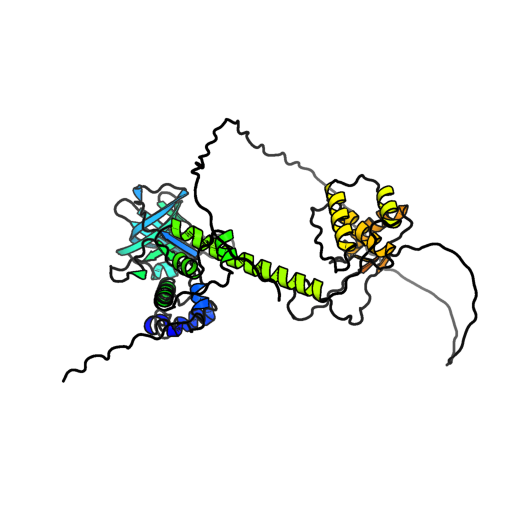06 ? 40.808 -4.516 -35.583 1.00 27.89 406 ALA A CA 1
ATOM 3126 C C . ALA A 1 406 ? 40.369 -4.916 -36.999 1.00 27.89 406 ALA A C 1
ATOM 3128 O O . ALA A 1 406 ? 40.246 -6.104 -37.293 1.00 27.89 406 ALA A O 1
ATOM 3129 N N . HIS A 1 407 ? 40.143 -3.940 -37.880 1.00 29.05 407 HIS A N 1
ATOM 3130 C CA . HIS A 1 407 ? 40.118 -4.196 -39.317 1.00 29.05 407 HIS A CA 1
ATOM 3131 C C . HIS A 1 407 ? 41.560 -4.241 -39.823 1.00 29.05 407 HIS A C 1
ATOM 3133 O O . HIS A 1 407 ? 42.269 -3.240 -39.800 1.00 29.05 407 HIS A O 1
ATOM 3139 N N . GLY A 1 408 ? 42.001 -5.428 -40.238 1.00 26.20 408 GLY A N 1
ATOM 3140 C CA . GLY A 1 408 ? 43.220 -5.591 -41.015 1.00 26.20 408 GLY A CA 1
ATOM 3141 C C . GLY A 1 408 ? 42.954 -5.198 -42.464 1.00 26.20 408 GLY A C 1
ATOM 3142 O O . GLY A 1 408 ? 42.265 -5.920 -43.177 1.00 26.20 408 GLY A O 1
ATOM 3143 N N . GLY A 1 409 ? 43.507 -4.063 -42.872 1.00 26.53 409 GLY A N 1
ATOM 3144 C CA . GLY A 1 409 ? 43.674 -3.644 -44.258 1.00 26.53 409 GLY A CA 1
ATOM 3145 C C . GLY A 1 409 ? 44.972 -2.850 -44.312 1.00 26.53 409 GLY A C 1
ATOM 3146 O O . GLY A 1 409 ? 45.087 -1.823 -43.648 1.00 26.53 409 GLY A O 1
ATOM 3147 N N . GLY A 1 410 ? 45.983 -3.403 -44.976 1.00 28.58 410 GLY A N 1
ATOM 3148 C CA . GLY A 1 410 ? 47.270 -2.747 -45.148 1.00 28.58 410 GLY A CA 1
ATOM 3149 C C . GLY A 1 410 ? 47.161 -1.604 -46.145 1.00 28.58 410 GLY A C 1
ATOM 3150 O O . GLY A 1 410 ? 46.452 -1.731 -47.132 1.00 28.58 410 GLY A O 1
ATOM 3151 N N . ASP A 1 411 ? 47.888 -0.522 -45.883 1.00 27.22 411 ASP A N 1
ATOM 3152 C CA . ASP A 1 411 ? 48.765 0.066 -46.887 1.00 27.22 411 ASP A CA 1
ATOM 3153 C C . ASP A 1 411 ? 49.817 0.963 -46.232 1.00 27.22 411 ASP A C 1
ATOM 3155 O O . ASP A 1 411 ? 49.572 1.681 -45.261 1.00 27.22 411 ASP A O 1
ATOM 3159 N N . ARG A 1 412 ? 51.041 0.827 -46.744 1.00 31.61 412 ARG A N 1
ATOM 3160 C CA . ARG A 1 412 ? 52.236 1.574 -46.356 1.00 31.61 412 ARG A CA 1
ATOM 3161 C C . ARG A 1 412 ? 52.297 2.881 -47.148 1.00 31.61 412 ARG A C 1
ATOM 3163 O O . ARG A 1 412 ? 52.380 2.831 -48.366 1.00 31.61 412 ARG A O 1
ATOM 3170 N N . ALA A 1 413 ? 52.405 4.007 -46.452 1.00 29.31 413 ALA A N 1
ATOM 3171 C CA . ALA A 1 413 ? 53.102 5.233 -46.868 1.00 29.31 413 ALA A CA 1
ATOM 3172 C C . ALA A 1 413 ? 53.157 6.115 -45.606 1.00 29.31 413 ALA A C 1
ATOM 3174 O O . ALA A 1 413 ? 52.127 6.363 -44.995 1.00 29.31 413 ALA A O 1
ATOM 3175 N N . GLY A 1 414 ? 54.301 6.435 -45.005 1.00 25.59 414 GLY A N 1
ATOM 3176 C CA . GLY A 1 414 ? 55.374 7.266 -45.541 1.00 25.59 414 GLY A CA 1
ATOM 3177 C C . GLY A 1 414 ? 55.477 8.500 -44.629 1.00 25.59 414 GLY A C 1
ATOM 3178 O O . GLY A 1 414 ? 54.590 9.344 -44.644 1.00 25.59 414 GLY A O 1
ATOM 3179 N N . SER A 1 415 ? 56.501 8.563 -43.772 1.00 25.58 415 SER A N 1
ATOM 3180 C CA . SER A 1 415 ? 56.835 9.751 -42.958 1.00 25.58 415 SER A CA 1
ATOM 3181 C C . SER A 1 415 ? 57.251 10.936 -43.857 1.00 25.58 415 SER A C 1
ATOM 3183 O O . SER A 1 415 ? 57.628 10.694 -45.006 1.00 25.58 415 SER A O 1
ATOM 3185 N N . PRO A 1 416 ? 57.241 12.197 -43.370 1.00 31.67 416 PRO A N 1
ATOM 3186 C CA . PRO A 1 416 ? 58.412 12.724 -42.645 1.00 31.67 416 PRO A CA 1
ATOM 3187 C C . PRO A 1 416 ? 58.089 13.675 -41.451 1.00 31.67 416 PRO A C 1
ATOM 3189 O O . PRO A 1 416 ? 56.917 13.940 -41.186 1.00 31.67 416 PRO A O 1
ATOM 3192 N N . PRO A 1 417 ? 59.117 14.123 -40.688 1.00 33.81 417 PRO A N 1
ATOM 3193 C CA . PRO A 1 417 ? 59.007 14.546 -39.284 1.00 33.81 417 PRO A CA 1
ATOM 3194 C C . PRO A 1 417 ? 59.265 16.050 -38.991 1.00 33.81 417 PRO A C 1
ATOM 3196 O O . PRO A 1 417 ? 59.806 16.758 -39.833 1.00 33.81 417 PRO A O 1
ATOM 3199 N N . ASP A 1 418 ? 58.997 16.421 -37.721 1.00 29.20 418 ASP A N 1
ATOM 3200 C CA . ASP A 1 418 ? 59.602 17.497 -36.882 1.00 29.20 418 ASP A CA 1
ATOM 3201 C C . ASP A 1 418 ? 59.336 18.985 -37.282 1.00 29.20 418 ASP A C 1
ATOM 3203 O O . ASP A 1 418 ? 58.879 19.212 -38.400 1.00 29.20 418 ASP A O 1
ATOM 3207 N N . PRO A 1 419 ? 59.602 20.037 -36.449 1.00 40.25 419 PRO A N 1
ATOM 3208 C CA . PRO A 1 419 ? 60.302 20.045 -35.155 1.00 40.25 419 PRO A CA 1
ATOM 3209 C C . PRO A 1 419 ? 59.799 20.980 -34.025 1.00 40.25 419 PRO A C 1
ATOM 3211 O O . PRO A 1 419 ? 59.119 21.981 -34.237 1.00 40.25 419 PRO A O 1
ATOM 3214 N N . GLY A 1 420 ? 60.307 20.719 -32.811 1.00 26.38 420 GLY A N 1
ATOM 3215 C CA . GLY A 1 420 ? 60.724 21.782 -31.880 1.00 26.38 420 GLY A CA 1
ATOM 3216 C C . GLY A 1 420 ? 60.093 21.768 -30.482 1.00 26.38 420 GLY A C 1
ATOM 3217 O O . GLY A 1 420 ? 58.966 22.208 -30.302 1.00 26.38 420 GLY A O 1
ATOM 3218 N N . ARG A 1 421 ? 60.859 21.410 -29.440 1.00 29.70 421 ARG A N 1
ATOM 3219 C CA . ARG A 1 421 ? 61.771 22.337 -28.732 1.00 29.70 421 ARG A CA 1
ATOM 3220 C C . ARG A 1 421 ? 62.358 21.725 -27.450 1.00 29.70 421 ARG A C 1
ATOM 3222 O O . ARG A 1 421 ? 61.638 21.222 -26.600 1.00 29.70 421 ARG A O 1
ATOM 3229 N N . ASP A 1 422 ? 63.681 21.879 -27.365 1.00 30.56 422 ASP A N 1
ATOM 3230 C CA . ASP A 1 422 ? 64.537 22.218 -26.217 1.00 30.56 422 ASP A CA 1
ATOM 3231 C C . ASP A 1 422 ? 64.433 21.408 -24.914 1.00 30.56 422 ASP A C 1
ATOM 3233 O O . ASP A 1 422 ? 63.463 21.469 -24.171 1.00 30.56 422 ASP A O 1
ATOM 3237 N N . ARG A 1 423 ? 65.427 20.563 -24.604 1.00 28.56 423 ARG A N 1
ATOM 3238 C CA . ARG A 1 423 ? 66.786 20.881 -24.088 1.00 28.56 423 ARG A CA 1
ATOM 3239 C C . ARG A 1 423 ? 66.801 21.546 -22.705 1.00 28.56 423 ARG A C 1
ATOM 3241 O O . ARG A 1 423 ? 66.578 22.743 -22.583 1.00 28.56 423 ARG A O 1
ATOM 3248 N N . ARG A 1 424 ? 67.243 20.759 -21.718 1.00 30.84 424 ARG A N 1
ATOM 3249 C CA . ARG A 1 424 ? 68.303 21.000 -20.702 1.00 30.84 424 ARG A CA 1
ATOM 3250 C C . ARG A 1 424 ? 68.430 19.657 -19.955 1.00 30.84 424 ARG A C 1
ATOM 3252 O O . ARG A 1 424 ? 67.443 19.187 -19.413 1.00 30.84 424 ARG A O 1
ATOM 3259 N N . GLY A 1 425 ? 69.477 18.852 -20.161 1.00 28.73 425 GLY A N 1
ATOM 3260 C CA . GLY A 1 425 ? 70.838 19.027 -19.629 1.00 28.73 425 GLY A CA 1
ATOM 3261 C C . GLY A 1 425 ? 70.848 18.568 -18.164 1.00 28.73 425 GLY A C 1
ATOM 3262 O O . GLY A 1 425 ? 70.058 19.081 -17.392 1.00 28.73 425 GLY A O 1
ATOM 3263 N N . GLY A 1 426 ? 71.641 17.624 -17.674 1.00 27.61 426 GLY A N 1
ATOM 3264 C CA . GLY A 1 426 ? 72.743 16.811 -18.175 1.00 27.61 426 GLY A CA 1
ATOM 3265 C C . GLY A 1 426 ? 73.346 16.088 -16.954 1.00 27.61 426 GLY A C 1
ATOM 3266 O O . GLY A 1 426 ? 73.117 16.515 -15.825 1.00 27.61 426 GLY A O 1
ATOM 3267 N N . GLY A 1 427 ? 74.115 15.019 -17.180 1.00 27.97 427 GLY A N 1
ATOM 3268 C CA . GLY A 1 427 ? 75.012 14.434 -16.171 1.00 27.97 427 GLY A CA 1
ATOM 3269 C C . GLY A 1 427 ? 74.622 13.045 -15.656 1.00 27.97 427 GLY A C 1
ATOM 3270 O O . GLY A 1 427 ? 73.890 12.919 -14.682 1.00 27.97 427 GLY A O 1
ATOM 3271 N N . GLY A 1 428 ? 75.168 11.999 -16.289 1.00 24.44 428 GLY A N 1
ATOM 3272 C CA . GLY A 1 428 ? 75.461 10.727 -15.606 1.00 24.44 428 GLY A CA 1
ATOM 3273 C C . GLY A 1 428 ? 76.778 10.827 -14.806 1.00 24.44 428 GLY A C 1
ATOM 3274 O O . GLY A 1 428 ? 77.241 11.950 -14.597 1.00 24.44 428 GLY A O 1
ATOM 3275 N N . PRO A 1 429 ? 77.468 9.717 -14.459 1.00 46.06 429 PRO A N 1
ATOM 3276 C CA . PRO A 1 429 ? 77.144 8.315 -14.753 1.00 46.06 429 PRO A CA 1
ATOM 3277 C C . PRO A 1 429 ? 77.392 7.326 -13.580 1.00 46.06 429 PRO A C 1
ATOM 3279 O O . PRO A 1 429 ? 77.922 7.680 -12.533 1.00 46.06 429 PRO A O 1
ATOM 3282 N N . GLY A 1 430 ? 77.096 6.042 -13.829 1.00 27.92 430 GLY A N 1
ATOM 3283 C CA . GLY A 1 430 ? 77.593 4.887 -13.061 1.00 27.92 430 GLY A CA 1
ATOM 3284 C C . GLY A 1 430 ? 76.612 4.402 -11.990 1.00 27.92 430 GLY A C 1
ATOM 3285 O O . GLY A 1 430 ? 76.067 5.190 -11.240 1.00 27.92 430 GLY A O 1
ATOM 3286 N N . GLY A 1 431 ? 76.286 3.124 -11.841 1.00 26.73 431 GLY A N 1
ATOM 3287 C CA . GLY A 1 431 ? 76.884 1.899 -12.343 1.00 26.73 431 GLY A CA 1
ATOM 3288 C C . GLY A 1 431 ? 76.731 0.840 -11.246 1.00 26.73 431 GLY A C 1
ATOM 3289 O O . GLY A 1 431 ? 77.164 1.079 -10.130 1.00 26.73 431 GLY A O 1
ATOM 3290 N N . ARG A 1 432 ? 76.164 -0.320 -11.609 1.00 27.72 432 ARG A N 1
ATOM 3291 C CA . ARG A 1 432 ? 76.224 -1.623 -10.907 1.00 27.72 432 ARG A CA 1
ATOM 3292 C C . ARG A 1 432 ? 75.495 -1.759 -9.548 1.00 27.72 432 ARG A C 1
ATOM 3294 O O . ARG A 1 432 ? 75.944 -1.275 -8.521 1.00 27.72 432 ARG A O 1
ATOM 3301 N N . ASP A 1 433 ? 74.365 -2.474 -9.606 1.00 28.86 433 ASP A N 1
ATOM 3302 C CA . ASP A 1 433 ? 73.995 -3.732 -8.899 1.00 28.86 433 ASP A CA 1
ATOM 3303 C C . ASP A 1 433 ? 74.966 -4.306 -7.829 1.00 28.86 433 ASP A C 1
ATOM 3305 O O . ASP A 1 433 ? 76.165 -4.038 -7.914 1.00 28.86 433 ASP A O 1
ATOM 3309 N N . PRO A 1 434 ? 74.590 -5.300 -6.982 1.00 53.41 434 PRO A N 1
ATOM 3310 C CA . PRO A 1 434 ? 73.278 -5.786 -6.496 1.00 53.41 434 PRO A CA 1
ATOM 3311 C C . PRO A 1 434 ? 73.276 -5.987 -4.949 1.00 53.41 434 PRO A C 1
ATOM 3313 O O . PRO A 1 434 ? 74.310 -5.821 -4.304 1.00 53.41 434 PRO A O 1
ATOM 3316 N N . ARG A 1 435 ? 72.163 -6.460 -4.350 1.00 28.05 435 ARG A N 1
ATOM 3317 C CA . ARG A 1 435 ? 72.095 -7.632 -3.420 1.00 28.05 435 ARG A CA 1
ATOM 3318 C C . ARG A 1 435 ? 70.913 -7.597 -2.438 1.00 28.05 435 ARG A C 1
ATOM 3320 O O . ARG A 1 435 ? 70.704 -6.604 -1.761 1.00 28.05 435 ARG A O 1
ATOM 3327 N N . ALA A 1 436 ? 70.321 -8.795 -2.300 1.00 28.72 436 ALA A N 1
ATOM 3328 C CA . ALA A 1 436 ? 69.737 -9.427 -1.102 1.00 28.72 436 ALA A CA 1
ATOM 3329 C C . ALA A 1 436 ? 68.558 -8.704 -0.416 1.00 28.72 436 ALA A C 1
ATOM 3331 O O . ALA A 1 436 ? 68.612 -7.529 -0.113 1.00 28.72 436 ALA A O 1
ATOM 3332 N N . GLY A 1 437 ? 67.445 -9.344 -0.074 1.00 27.30 437 GLY A N 1
ATOM 3333 C CA . GLY A 1 437 ? 67.212 -10.720 0.348 1.00 27.30 437 GLY A CA 1
ATOM 3334 C C . GLY A 1 437 ? 65.858 -10.770 1.091 1.00 27.30 437 GLY A C 1
ATOM 3335 O O . GLY A 1 437 ? 65.139 -9.776 1.104 1.00 27.30 437 GLY A O 1
ATOM 3336 N N . PRO A 1 438 ? 65.458 -11.915 1.662 1.00 41.56 438 PRO A N 1
ATOM 3337 C CA . PRO A 1 438 ? 64.124 -12.477 1.446 1.00 41.56 438 PRO A CA 1
ATOM 3338 C C . PRO A 1 438 ? 63.203 -12.433 2.679 1.00 41.56 438 PRO A C 1
ATOM 3340 O O . PRO A 1 438 ? 63.638 -12.183 3.797 1.00 41.56 438 PRO A O 1
ATOM 3343 N N . GLY A 1 439 ? 61.920 -12.763 2.496 1.00 29.48 439 GLY A N 1
ATOM 3344 C CA . GLY A 1 439 ? 60.984 -12.944 3.612 1.00 29.48 439 GLY A CA 1
ATOM 3345 C C . GLY A 1 439 ? 59.668 -13.578 3.181 1.00 29.48 439 GLY A C 1
ATOM 3346 O O . GLY A 1 439 ? 58.716 -12.883 2.839 1.00 29.48 439 GLY A O 1
ATOM 3347 N N . GLY A 1 440 ? 59.639 -14.911 3.161 1.00 27.73 440 GLY A N 1
ATOM 3348 C CA . GLY A 1 440 ? 58.523 -15.715 2.678 1.00 27.73 440 GLY A CA 1
ATOM 3349 C C . GLY A 1 440 ? 57.279 -15.700 3.570 1.00 27.73 440 GLY A C 1
ATOM 3350 O O . GLY A 1 440 ? 57.334 -15.560 4.791 1.00 27.73 440 GLY A O 1
ATOM 3351 N N . ARG A 1 441 ? 56.132 -15.931 2.929 1.00 27.91 441 ARG A N 1
ATOM 3352 C CA . ARG A 1 441 ? 54.902 -16.410 3.559 1.00 27.91 441 ARG A CA 1
ATOM 3353 C C . ARG A 1 441 ? 54.322 -17.529 2.719 1.00 27.91 441 ARG A C 1
ATOM 3355 O O . ARG A 1 441 ? 54.236 -17.416 1.501 1.00 27.91 441 ARG A O 1
ATOM 3362 N N . GLY A 1 442 ? 53.790 -18.519 3.419 1.00 26.58 442 GLY A N 1
ATOM 3363 C CA . GLY A 1 442 ? 52.749 -19.383 2.897 1.00 26.58 442 GLY A CA 1
ATOM 3364 C C . GLY A 1 442 ? 53.149 -20.840 2.925 1.00 26.58 442 GLY A C 1
ATOM 3365 O O . GLY A 1 442 ? 54.089 -21.232 2.256 1.00 26.58 442 GLY A O 1
ATOM 3366 N N . LEU A 1 443 ? 52.382 -21.621 3.679 1.00 28.86 443 LEU A N 1
ATOM 3367 C CA . LEU A 1 443 ? 51.807 -22.879 3.216 1.00 28.86 443 LEU A CA 1
ATOM 3368 C C . LEU A 1 443 ? 50.761 -23.322 4.248 1.00 28.86 443 LEU A C 1
ATOM 3370 O O . LEU A 1 443 ? 51.075 -23.738 5.358 1.00 28.86 443 LEU A O 1
ATOM 3374 N N . ARG A 1 444 ? 49.487 -23.226 3.865 1.00 27.19 444 ARG A N 1
ATOM 3375 C CA . ARG A 1 444 ? 48.434 -24.119 4.353 1.00 27.19 444 ARG A CA 1
ATOM 3376 C C . ARG A 1 444 ? 47.656 -24.603 3.138 1.00 27.19 444 ARG A C 1
ATOM 3378 O O . ARG A 1 444 ? 47.131 -23.805 2.366 1.00 27.19 444 ARG A O 1
ATOM 3385 N N . ARG A 1 445 ? 47.609 -25.921 2.985 1.00 28.61 445 ARG A N 1
ATOM 3386 C CA . ARG A 1 445 ? 46.704 -26.668 2.109 1.00 28.61 445 ARG A CA 1
ATOM 3387 C C . ARG A 1 445 ? 45.975 -27.727 2.959 1.00 28.61 445 ARG A C 1
ATOM 3389 O O . ARG A 1 445 ? 46.355 -27.920 4.113 1.00 28.61 445 ARG A O 1
ATOM 3396 N N . PRO A 1 446 ? 44.875 -28.305 2.448 1.00 43.66 446 PRO A N 1
ATOM 3397 C CA . PRO A 1 446 ? 43.650 -28.541 3.207 1.00 43.66 446 PRO A CA 1
ATOM 3398 C C . PRO A 1 446 ? 43.326 -30.037 3.339 1.00 43.66 446 PRO A C 1
ATOM 3400 O O . PRO A 1 446 ? 44.094 -30.866 2.864 1.00 43.66 446 PRO A O 1
ATOM 3403 N N . LEU A 1 447 ? 42.162 -30.350 3.926 1.00 26.86 447 LEU A N 1
ATOM 3404 C CA . LEU A 1 447 ? 41.136 -31.307 3.453 1.00 26.86 447 LEU A CA 1
ATOM 3405 C C . LEU A 1 447 ? 40.331 -31.857 4.642 1.00 26.86 447 LEU A C 1
ATOM 3407 O O . LEU A 1 447 ? 40.920 -32.278 5.631 1.00 26.86 447 LEU A O 1
ATOM 3411 N N . ALA A 1 448 ? 38.997 -31.910 4.511 1.00 26.23 448 ALA A N 1
ATOM 3412 C CA . ALA A 1 448 ? 38.235 -33.169 4.430 1.00 26.23 448 ALA A CA 1
ATOM 3413 C C . ALA A 1 448 ? 36.752 -33.033 4.853 1.00 26.23 448 ALA A C 1
ATOM 3415 O O . ALA A 1 448 ? 36.459 -32.565 5.947 1.00 26.23 448 ALA A O 1
ATOM 3416 N N . ARG A 1 449 ? 35.885 -33.636 4.013 1.00 27.53 449 ARG A N 1
ATOM 3417 C CA . ARG A 1 449 ? 34.557 -34.246 4.288 1.00 27.53 449 ARG A CA 1
ATOM 3418 C C . ARG A 1 449 ? 33.384 -33.286 4.582 1.00 27.53 449 ARG A C 1
ATOM 3420 O O . ARG A 1 449 ? 33.543 -32.295 5.269 1.00 27.53 449 ARG A O 1
ATOM 3427 N N . GLY A 1 450 ? 32.160 -33.526 4.112 1.00 27.42 450 GLY A N 1
ATOM 3428 C CA . GLY A 1 450 ? 31.592 -34.676 3.411 1.00 27.42 450 GLY A CA 1
ATOM 3429 C C . GLY A 1 450 ? 30.120 -34.428 3.042 1.00 27.42 450 GLY A C 1
ATOM 3430 O O . GLY A 1 450 ? 29.501 -33.473 3.506 1.00 27.42 450 GLY A O 1
ATOM 3431 N N . ASP A 1 451 ? 29.611 -35.307 2.182 1.00 26.94 451 ASP A N 1
ATOM 3432 C CA . ASP A 1 451 ? 28.244 -35.397 1.663 1.00 26.94 451 ASP A CA 1
ATOM 3433 C C . ASP A 1 451 ? 27.123 -35.327 2.711 1.00 26.94 451 ASP A C 1
ATOM 3435 O O . ASP A 1 451 ? 27.242 -35.914 3.789 1.00 26.94 451 ASP A O 1
ATOM 3439 N N . ARG A 1 452 ? 25.959 -34.788 2.304 1.00 29.34 452 ARG A N 1
ATOM 3440 C CA . ARG A 1 452 ? 24.669 -35.512 2.362 1.00 29.34 452 ARG A CA 1
ATOM 3441 C C . ARG A 1 452 ? 23.557 -34.823 1.557 1.00 29.34 452 ARG A C 1
ATOM 3443 O O . ARG A 1 452 ? 23.379 -33.612 1.584 1.00 29.34 452 ARG A O 1
ATOM 3450 N N . ARG A 1 453 ? 22.829 -35.680 0.839 1.00 26.55 453 ARG A N 1
ATOM 3451 C CA . ARG A 1 453 ? 21.731 -35.447 -0.109 1.00 26.55 453 ARG A CA 1
ATOM 3452 C C . ARG A 1 453 ? 20.436 -34.997 0.585 1.00 26.55 453 ARG A C 1
ATOM 3454 O O . ARG A 1 453 ? 20.144 -35.467 1.681 1.00 26.55 453 ARG A O 1
ATOM 3461 N N . ALA A 1 454 ? 19.617 -34.206 -0.111 1.00 27.83 454 ALA A N 1
ATOM 3462 C CA . ALA A 1 454 ? 18.206 -33.968 0.206 1.00 27.83 454 ALA A CA 1
ATOM 3463 C C . ALA A 1 454 ? 17.324 -34.474 -0.953 1.00 27.83 454 ALA A C 1
ATOM 3465 O O . ALA A 1 454 ? 17.620 -34.210 -2.117 1.00 27.83 454 ALA A O 1
ATOM 3466 N N . ALA A 1 455 ? 16.274 -35.230 -0.624 1.00 28.86 455 ALA A N 1
ATOM 3467 C CA . ALA A 1 455 ? 15.276 -35.775 -1.549 1.00 28.86 455 ALA A CA 1
ATOM 3468 C C . ALA A 1 455 ? 14.011 -34.878 -1.604 1.00 28.86 455 ALA A C 1
ATOM 3470 O O . ALA A 1 455 ? 13.784 -34.112 -0.664 1.00 28.86 455 ALA A O 1
ATOM 3471 N N . PRO A 1 456 ? 13.190 -34.951 -2.673 1.00 30.30 456 PRO A N 1
ATOM 3472 C CA . PRO A 1 456 ? 12.135 -33.977 -2.964 1.00 30.30 456 PRO A CA 1
ATOM 3473 C C . PRO A 1 456 ? 10.766 -34.356 -2.371 1.00 30.30 456 PRO A C 1
ATOM 3475 O O . PRO A 1 456 ? 10.410 -35.529 -2.269 1.00 30.30 456 PRO A O 1
ATOM 3478 N N . VAL A 1 457 ? 9.965 -33.340 -2.035 1.00 29.50 457 VAL A N 1
ATOM 3479 C CA . VAL A 1 457 ? 8.577 -33.479 -1.561 1.00 29.50 457 VAL A CA 1
ATOM 3480 C C . VAL A 1 457 ? 7.611 -33.479 -2.753 1.00 29.50 457 VAL A C 1
ATOM 3482 O O . VAL A 1 457 ? 7.640 -32.580 -3.593 1.00 29.50 457 VAL A O 1
ATOM 3485 N N . ARG A 1 458 ? 6.759 -34.510 -2.811 1.00 25.86 458 ARG A N 1
ATOM 3486 C CA . ARG A 1 458 ? 5.700 -34.749 -3.808 1.00 25.86 458 ARG A CA 1
ATOM 3487 C C . ARG A 1 458 ? 4.514 -33.783 -3.640 1.00 25.86 458 ARG A C 1
ATOM 3489 O O . ARG A 1 458 ? 4.098 -33.514 -2.516 1.00 25.86 458 ARG A O 1
ATOM 3496 N N . ARG A 1 459 ? 3.929 -33.335 -4.759 1.00 27.72 459 ARG A N 1
ATOM 3497 C CA . ARG A 1 459 ? 2.578 -32.737 -4.842 1.00 27.72 459 ARG A CA 1
ATOM 3498 C C . ARG A 1 459 ? 1.530 -33.840 -5.086 1.00 27.72 459 ARG A C 1
ATOM 3500 O O . ARG A 1 459 ? 1.868 -34.800 -5.779 1.00 27.72 459 ARG A O 1
ATOM 3507 N N . PRO A 1 460 ? 0.293 -33.720 -4.573 1.00 30.80 460 PRO A N 1
ATOM 3508 C CA . PRO A 1 460 ? -0.812 -34.604 -4.946 1.00 30.80 460 PRO A CA 1
ATOM 3509 C C . PRO A 1 460 ? -1.523 -34.120 -6.233 1.00 30.80 460 PRO A C 1
ATOM 3511 O O . PRO A 1 460 ? -1.411 -32.935 -6.563 1.00 30.80 460 PRO A O 1
ATOM 3514 N N . PRO A 1 461 ? -2.230 -35.009 -6.960 1.00 31.62 461 PRO A N 1
ATOM 3515 C CA . PRO A 1 461 ? -2.943 -34.679 -8.193 1.00 31.62 461 PRO A CA 1
ATOM 3516 C C . PRO A 1 461 ? -4.366 -34.170 -7.905 1.00 31.62 461 PRO A C 1
ATOM 3518 O O . PRO A 1 461 ? -4.941 -34.478 -6.862 1.00 31.62 461 PRO A O 1
ATOM 3521 N N . ALA A 1 462 ? -4.928 -33.411 -8.845 1.00 28.94 462 ALA A N 1
ATOM 3522 C CA . ALA A 1 462 ? -6.355 -33.122 -8.917 1.00 28.94 462 ALA A CA 1
ATOM 3523 C C . ALA A 1 462 ? -6.876 -33.662 -10.255 1.00 28.94 462 ALA A C 1
ATOM 3525 O O . ALA A 1 462 ? -6.441 -33.204 -11.313 1.00 28.94 462 ALA A O 1
ATOM 3526 N N . ASP A 1 463 ? -7.752 -34.661 -10.166 1.00 27.89 463 ASP A N 1
ATOM 3527 C CA . ASP A 1 463 ? -8.593 -35.159 -11.251 1.00 27.89 463 ASP A CA 1
ATOM 3528 C C . ASP A 1 463 ? -9.699 -34.144 -11.586 1.00 27.89 463 ASP A C 1
ATOM 3530 O O . ASP A 1 463 ? -10.084 -33.322 -10.750 1.00 27.89 463 ASP A O 1
ATOM 3534 N N . GLY A 1 464 ? -10.158 -34.180 -12.839 1.00 25.78 464 GLY A N 1
ATOM 3535 C CA . GLY A 1 464 ? -11.040 -33.187 -13.452 1.00 25.78 464 GLY A CA 1
ATOM 3536 C C . GLY A 1 464 ? -12.540 -33.495 -13.447 1.00 25.78 464 GLY A C 1
ATOM 3537 O O . GLY A 1 464 ? -12.980 -34.485 -12.877 1.00 25.78 464 GLY A O 1
ATOM 3538 N N . ALA A 1 465 ? -13.282 -32.590 -14.098 1.00 26.34 465 ALA A N 1
ATOM 3539 C CA . ALA A 1 465 ? -14.600 -32.700 -14.756 1.00 26.34 465 ALA A CA 1
ATOM 3540 C C . ALA A 1 465 ? -15.080 -31.247 -15.012 1.00 26.34 465 ALA A C 1
ATOM 3542 O O . ALA A 1 465 ? -15.004 -30.422 -14.105 1.00 26.34 465 ALA A O 1
ATOM 3543 N N . GLU A 1 466 ? -15.262 -30.808 -16.267 1.00 27.00 466 GLU A N 1
ATOM 3544 C CA . GLU A 1 466 ? -16.575 -30.661 -16.949 1.00 27.00 466 GLU A CA 1
ATOM 3545 C C . GLU A 1 466 ? -17.574 -29.796 -16.151 1.00 27.00 466 GLU A C 1
ATOM 3547 O O . GLU A 1 466 ? -17.834 -30.072 -14.992 1.00 27.00 466 GLU A O 1
ATOM 3552 N N . GLY A 1 467 ? -18.225 -28.738 -16.636 1.00 24.78 467 GLY A N 1
ATOM 3553 C CA . GLY A 1 467 ? -18.471 -28.127 -17.942 1.00 24.78 467 GLY A CA 1
ATOM 3554 C C . GLY A 1 467 ? -19.564 -27.047 -17.737 1.00 24.78 467 GLY A C 1
ATOM 3555 O O . GLY A 1 467 ? -20.025 -26.870 -16.612 1.00 24.78 467 GLY A O 1
ATOM 3556 N N . GLN A 1 468 ? -20.023 -26.403 -18.823 1.00 26.45 468 GLN A N 1
ATOM 3557 C CA . GLN A 1 468 ? -21.131 -25.412 -18.900 1.00 26.45 468 GLN A CA 1
ATOM 3558 C C . GLN A 1 468 ? -20.703 -23.990 -18.455 1.00 26.45 468 GLN A C 1
ATOM 3560 O O . GLN A 1 468 ? -20.447 -23.746 -17.287 1.00 26.45 468 GLN A O 1
ATOM 3565 N N . GLY A 1 469 ? -20.492 -22.984 -19.315 1.00 23.89 469 GLY A N 1
ATOM 3566 C CA . GLY A 1 469 ? -21.222 -22.606 -20.526 1.00 23.89 469 GLY A CA 1
ATOM 3567 C C . GLY A 1 469 ? -22.522 -21.926 -20.113 1.00 23.89 469 GLY A C 1
ATOM 3568 O O . GLY A 1 469 ? -23.368 -22.643 -19.617 1.00 23.89 469 GLY A O 1
ATOM 3569 N N . TRP A 1 470 ? -22.656 -20.600 -20.272 1.00 26.17 470 TRP A N 1
ATOM 3570 C CA . TRP A 1 470 ? -23.931 -19.867 -20.409 1.00 26.17 470 TRP A CA 1
ATOM 3571 C C . TRP A 1 470 ? -23.659 -18.401 -20.814 1.00 26.17 470 TRP A C 1
ATOM 3573 O O . TRP A 1 470 ? -23.055 -17.628 -20.072 1.00 26.17 470 TRP A O 1
ATOM 3583 N N . LEU A 1 471 ? -24.099 -18.054 -22.026 1.00 29.98 471 LEU A N 1
A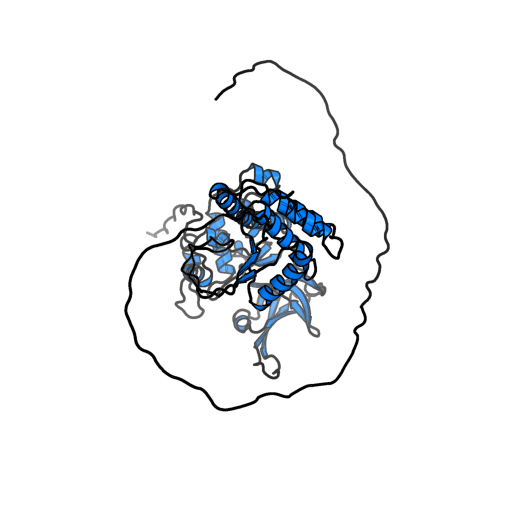TOM 3584 C CA . LEU A 1 471 ? -24.354 -16.699 -22.532 1.00 29.98 471 LEU A CA 1
ATOM 3585 C C . LEU A 1 471 ? -25.844 -16.380 -22.315 1.00 29.98 471 LEU A C 1
ATOM 3587 O O . LEU A 1 471 ? -26.668 -17.294 -22.345 1.00 29.98 471 LEU A O 1
ATOM 3591 N N . PRO A 1 472 ? -26.209 -15.096 -22.227 1.00 33.06 472 PRO A N 1
ATOM 3592 C CA . PRO A 1 472 ? -27.295 -14.578 -23.068 1.00 33.06 472 PRO A CA 1
ATOM 3593 C C . PRO A 1 472 ? -26.853 -13.244 -23.707 1.00 33.06 472 PRO A C 1
ATOM 3595 O O . PRO A 1 472 ? -26.160 -12.448 -23.086 1.00 33.06 472 PRO A O 1
ATOM 3598 N N . GLY A 1 473 ? -27.102 -12.940 -24.979 1.00 26.78 473 GLY A N 1
ATOM 3599 C CA . GLY A 1 473 ? -28.381 -13.006 -25.682 1.00 26.78 473 GLY A CA 1
ATOM 3600 C C . GLY A 1 473 ? -28.830 -11.567 -25.970 1.00 26.78 473 GLY A C 1
ATOM 3601 O O . GLY A 1 473 ? -29.629 -11.016 -25.221 1.00 26.78 473 GLY A O 1
ATOM 3602 N N . ARG A 1 474 ? -28.261 -10.933 -27.009 1.00 26.02 474 ARG A N 1
ATOM 3603 C CA . ARG A 1 474 ? -28.768 -9.667 -27.571 1.00 26.02 474 ARG A CA 1
ATOM 3604 C C . ARG A 1 474 ? -29.854 -10.005 -28.589 1.00 26.02 474 ARG A C 1
ATOM 3606 O O . ARG A 1 474 ? -29.606 -10.803 -29.487 1.00 26.02 474 ARG A O 1
ATOM 3613 N N . ALA A 1 475 ? -31.029 -9.409 -28.421 1.00 29.33 475 ALA A N 1
ATOM 3614 C CA . ALA A 1 475 ? -32.114 -9.454 -29.387 1.00 29.33 475 ALA A CA 1
ATOM 3615 C C . ALA A 1 475 ? -32.106 -8.171 -30.224 1.00 29.33 475 ALA A C 1
ATOM 3617 O O . ALA A 1 475 ? -32.051 -7.068 -29.677 1.00 29.33 475 ALA A O 1
ATOM 3618 N N . ASP A 1 476 ? -32.164 -8.361 -31.539 1.00 28.06 476 ASP A N 1
ATOM 3619 C CA . ASP A 1 476 ? -32.484 -7.354 -32.542 1.00 28.06 476 ASP A CA 1
ATOM 3620 C C . ASP A 1 476 ? -33.915 -6.840 -32.366 1.00 28.06 476 ASP A C 1
ATOM 3622 O O . ASP A 1 476 ? -34.861 -7.628 -32.276 1.00 28.06 476 ASP A O 1
ATOM 3626 N N . HIS A 1 477 ? -34.089 -5.523 -32.458 1.00 30.22 477 HIS A N 1
ATOM 3627 C CA . HIS A 1 477 ? -35.264 -4.957 -33.104 1.00 30.22 477 HIS A CA 1
ATOM 3628 C C . HIS A 1 477 ? -34.882 -3.754 -33.956 1.00 30.22 477 HIS A C 1
ATOM 3630 O O . HIS A 1 477 ? -33.996 -2.965 -33.641 1.00 30.22 477 HIS A O 1
ATOM 3636 N N . ASP A 1 478 ? -35.571 -3.714 -35.079 1.00 29.11 478 ASP A N 1
ATOM 3637 C CA . ASP A 1 478 ? -35.230 -3.107 -36.345 1.00 29.11 478 ASP A CA 1
ATOM 3638 C C . ASP A 1 478 ? -36.298 -2.030 -36.629 1.00 29.11 478 ASP A C 1
ATOM 3640 O O . ASP A 1 478 ? -37.473 -2.246 -36.322 1.00 29.11 478 ASP A O 1
ATOM 3644 N N . ARG A 1 479 ? -35.879 -0.946 -37.302 1.00 29.41 479 ARG A N 1
ATOM 3645 C CA . ARG A 1 479 ? -36.639 -0.088 -38.249 1.00 29.41 479 ARG A CA 1
ATOM 3646 C C . ARG A 1 479 ? -37.157 1.319 -37.875 1.00 29.41 479 ARG A C 1
ATOM 3648 O O . ARG A 1 479 ? -38.024 1.504 -37.030 1.00 29.41 479 ARG A O 1
ATOM 3655 N N . HIS A 1 480 ? -36.741 2.216 -38.788 1.00 29.75 480 HIS A N 1
ATOM 3656 C CA . HIS A 1 480 ? -37.329 3.466 -39.314 1.00 29.75 480 HIS A CA 1
ATOM 3657 C C . HIS A 1 480 ? -37.191 4.729 -38.435 1.00 29.75 480 HIS A C 1
ATOM 3659 O O . HIS A 1 480 ? -37.553 4.711 -37.272 1.00 29.75 480 HIS A O 1
ATOM 3665 N N . ALA A 1 481 ? -36.684 5.878 -38.907 1.00 28.20 481 ALA A N 1
ATOM 3666 C CA . ALA A 1 481 ? -36.609 6.439 -40.260 1.00 28.20 481 ALA A CA 1
ATOM 3667 C C . ALA A 1 481 ? -35.447 7.459 -40.417 1.00 28.20 481 ALA A C 1
ATOM 3669 O O . ALA A 1 481 ? -35.016 8.067 -39.443 1.00 28.20 481 ALA A O 1
ATOM 3670 N N . ASP A 1 482 ? -35.010 7.655 -41.661 1.00 29.30 482 ASP A N 1
ATOM 3671 C CA . ASP A 1 482 ? -34.084 8.683 -42.188 1.00 29.30 482 ASP A CA 1
ATOM 3672 C C . ASP A 1 482 ? -34.900 9.618 -43.132 1.00 29.30 482 ASP A C 1
ATOM 3674 O O . ASP A 1 482 ? -35.973 9.191 -43.573 1.00 29.30 482 ASP A O 1
ATOM 3678 N N . PRO A 1 483 ? -34.390 10.757 -43.655 1.00 48.06 483 PRO A N 1
ATOM 3679 C CA . PRO A 1 483 ? -33.851 11.978 -43.029 1.00 48.06 483 PRO A CA 1
ATOM 3680 C C . PRO A 1 483 ? -34.559 13.245 -43.631 1.00 48.06 483 PRO A C 1
ATOM 3682 O O . PRO A 1 483 ? -35.644 13.098 -44.201 1.00 48.06 483 PRO A O 1
ATOM 3685 N N . PRO A 1 484 ? -34.026 14.493 -43.536 1.00 38.19 484 PRO A N 1
ATOM 3686 C CA . PRO A 1 484 ? -33.089 14.940 -44.583 1.00 38.19 484 PRO A CA 1
ATOM 3687 C C . PRO A 1 484 ? -31.995 15.961 -44.170 1.00 38.19 484 PRO A C 1
ATOM 3689 O O . PRO A 1 484 ? -32.132 16.727 -43.223 1.00 38.19 484 PRO A O 1
ATOM 3692 N N . ASP A 1 485 ? -30.927 15.941 -44.976 1.00 28.14 485 ASP A N 1
ATOM 3693 C CA . ASP A 1 485 ? -30.051 17.031 -45.445 1.00 28.14 485 ASP A CA 1
ATOM 3694 C C . ASP A 1 485 ? -29.548 18.140 -44.500 1.00 28.14 485 ASP A C 1
ATOM 3696 O O . ASP A 1 485 ? -30.270 19.059 -44.131 1.00 28.14 485 ASP A O 1
ATOM 3700 N N . ALA A 1 486 ? -28.223 18.169 -44.289 1.00 27.05 486 ALA A N 1
ATOM 3701 C CA . ALA A 1 486 ? -27.321 19.090 -45.008 1.00 27.05 486 ALA A CA 1
ATOM 3702 C C . ALA A 1 486 ? -25.871 18.996 -44.472 1.00 27.05 486 ALA A C 1
ATOM 3704 O O . ALA A 1 486 ? -25.563 19.365 -43.340 1.00 27.05 486 ALA A O 1
ATOM 3705 N N . ARG A 1 487 ? -24.949 18.529 -45.322 1.00 28.42 487 ARG A N 1
ATOM 3706 C CA . ARG A 1 487 ? -23.507 18.870 -45.288 1.00 28.42 487 ARG A CA 1
ATOM 3707 C C . ARG A 1 487 ? -23.286 20.127 -46.163 1.00 28.42 487 ARG A C 1
ATOM 3709 O O . ARG A 1 487 ? -24.210 20.455 -46.904 1.00 28.42 487 ARG A O 1
ATOM 3716 N N . PRO A 1 488 ? -22.085 20.746 -46.249 1.00 40.91 488 PRO A N 1
ATOM 3717 C CA . PRO A 1 488 ? -20.810 20.508 -45.546 1.00 40.91 488 PRO A CA 1
ATOM 3718 C C . PRO A 1 488 ? -20.220 21.808 -44.935 1.00 40.91 488 PRO A C 1
ATOM 3720 O O . PRO A 1 488 ? -20.771 22.878 -45.124 1.00 40.91 488 PRO A O 1
ATOM 3723 N N . HIS A 1 489 ? -19.076 21.744 -44.240 1.00 28.22 489 HIS A N 1
ATOM 3724 C CA . HIS A 1 489 ? -17.865 22.486 -44.638 1.00 28.22 489 HIS A CA 1
ATOM 3725 C C . HIS A 1 489 ? -16.647 22.105 -43.778 1.00 28.22 489 HIS A C 1
ATOM 3727 O O . HIS A 1 489 ? -16.696 21.993 -42.558 1.00 28.22 489 HIS A O 1
ATOM 3733 N N . LEU A 1 490 ? -15.564 21.867 -44.510 1.00 29.03 490 LEU A N 1
ATOM 3734 C CA . LEU A 1 490 ? -14.192 21.567 -44.122 1.00 29.03 490 LEU A CA 1
ATOM 3735 C C . LEU A 1 490 ? -13.417 22.850 -43.751 1.00 29.03 490 LEU A C 1
ATOM 3737 O O . LEU A 1 490 ? -13.756 23.923 -44.242 1.00 29.03 490 LEU A O 1
ATOM 3741 N N . LEU A 1 491 ? -12.291 22.650 -43.047 1.00 29.09 491 LEU A N 1
ATOM 3742 C CA . LEU A 1 491 ? -11.100 23.516 -42.896 1.00 29.09 491 LEU A CA 1
ATOM 3743 C C . LEU A 1 491 ? -11.121 24.615 -41.813 1.00 29.09 491 LEU A C 1
ATOM 3745 O O . LEU A 1 491 ? -11.548 25.741 -42.058 1.00 29.09 491 LEU A O 1
ATOM 3749 N N . ARG A 1 492 ? -10.435 24.347 -40.694 1.00 32.62 492 ARG A N 1
ATOM 3750 C CA . ARG A 1 492 ? -9.079 24.878 -40.449 1.00 32.62 492 ARG A CA 1
ATOM 3751 C C . ARG A 1 492 ? -8.339 24.095 -39.374 1.00 32.62 492 ARG A C 1
ATOM 3753 O O . ARG A 1 492 ? -9.014 23.646 -38.425 1.00 32.62 492 ARG A O 1
#

pLDDT: mean 73.66, std 26.45, range [23.89, 97.81]

Foldseek 3Di:
DDDDPDDDPDQAFFDQAAFLCSLDVVLQQPAFDDPDDHGGNSVCCCPVVVRTGLNSLLVQFFPDKQAQLFADAPLRDDAQDKHKHKFFFADKDWDWDDDDVPDDTAIKIWTWTHPPNDIAIEIDTNCVCVSVVDDGGWIKIKIAGWDDDDHHIYHDPIDIDTDDDDPDPLSPQSMAGQGDDDRRGHSVSSSVSNVSNLVRHPQDAAPDDPVVCVVVVADGQNQLSVCSSHNNDPVSPVRSVVNVVCVVVVVVVVVVVVVVCCQQVVDFADAFQLPDDLLVQLCVQDPDDQDPLLVVLLVVLNVQNRDRGDDDDDDDDDVPNPVLSSLLSSQVRQVRRVHKDKDWDLDPVVLVVSQVVSQVSCVSVQWHKAKAQDDDDDDDDDDDDPDDDPDDDDDDRIIIIITDHDDDDDDDDDDDDDDDDDDDDDDDDDDDDDDDDDDDDDDDDDDDDDDDDDDDDDDDDDDDDDDDDDDDDDDDDDDDDDDDDDDDDDDD

Solvent-accessible surface area (backbone atoms only — not comparable to full-atom values): 30896 Å² total; per-residue (Å²): 136,84,85,75,82,77,81,78,70,86,74,78,73,48,51,58,79,37,46,43,54,75,56,39,59,73,66,25,51,38,58,23,62,98,83,74,87,33,63,31,30,37,56,47,33,34,74,75,68,64,32,50,23,40,44,46,48,66,67,56,59,48,78,45,70,44,51,60,80,60,64,47,58,60,68,72,67,52,77,75,38,76,49,21,34,61,26,33,26,72,42,74,48,79,46,68,44,77,80,45,96,94,48,81,60,41,46,34,25,35,41,31,28,33,62,88,65,37,64,38,36,44,72,34,74,71,34,71,63,53,63,75,72,54,53,64,74,41,39,34,41,37,27,24,33,28,40,71,58,92,93,42,38,28,43,45,88,57,47,77,44,78,60,70,75,93,87,44,72,89,82,61,44,52,37,36,57,39,36,84,58,54,91,62,40,51,39,67,58,52,52,54,49,46,53,44,37,64,75,42,35,67,89,50,81,60,92,64,57,69,69,59,37,59,76,69,72,45,58,59,52,42,59,21,53,46,21,55,54,57,27,89,43,76,78,52,29,54,54,17,51,51,35,55,51,46,54,54,51,51,53,52,50,49,52,52,49,53,50,50,50,52,52,54,73,73,40,89,29,68,57,33,53,56,87,42,73,58,40,55,41,42,68,75,55,49,97,62,83,78,49,75,66,51,51,51,52,40,49,55,50,37,58,40,39,44,33,66,33,70,71,88,81,84,92,82,76,62,91,86,70,51,66,66,59,45,54,50,44,55,34,33,23,36,38,71,53,76,42,82,30,76,56,77,38,93,42,70,70,55,40,51,50,51,50,54,55,49,33,65,59,27,49,84,62,70,29,53,63,44,79,45,71,70,75,78,81,74,89,70,84,81,78,87,57,98,85,62,72,102,69,84,90,77,94,71,91,60,45,40,32,42,56,54,73,77,82,91,74,90,82,92,80,82,88,89,81,88,87,88,82,82,92,80,88,85,82,85,82,88,80,81,87,87,82,86,84,88,84,90,83,88,87,87,84,88,87,84,88,80,91,85,88,85,84,86,86,82,81,85,89,82,86,87,78,90,80,83,88,86,86,85,85,86,80,89,84,84,86,87,86,86,89,87,88,84,84,88,87,84,90,133

Secondary structure (DSSP, 8-state):
---PPP--PPPPPP-TTSBGGGT-HHHHT-B--SSS-PPBHHHHHHHHS---BHHHHHTS--SEEEE-SSBPPGGG--TT-EEEEEEEEEEEEEEEPPPBTTB---EEEEEEEE-SS-EEEEEEET-TTHHHH--TT-EEEEEEEEEEETTEEEEEEEEEEEE--SS-GGGS-SEEEE---BTTB-HHHHHHHHHHHHHHS-PPPPSS-HHHHHHTTPPPHHHHHHHHHS-SSHHHHHHHHHHHHHHHHHHHHHHHHHHHHHHHHHS------SSSHHHHHHHHH-SSPPPHHHHHHHHHHHHHHTSSS---------TTS-HHHHHHHHHHHHHHTT--EEEE-SSHHHHHHHHHHHHHHHGGGT-EEEEE--S----PPPPPPTT--S---------EEEEE--------------------------------------------------PPPPPPP------------PPP----------------

Nearest PDB structures (foldseek):
  1gm5-assembly1_A  TM=5.966E-01  e=3.243E-18  Thermotoga maritima
  2k50-assembly1_A  TM=6.889E-01  e=1.551E-05  Methanothermobacter thermautotrophicus str. Delta H
  3dm3-assembly2_C  TM=7.247E-01  e=1.465E-03  Methanocaldococcus jannaschii
  7uy5-assembly1_J  TM=6.899E-01  e=7.461E-03  Tetrahymena thermophila
  7uy7-assembly1_B  TM=4.882E-01  e=4.256E-03  Tetrahymena thermophila

Sequence (492 aa):
MRNLPGRVGPARPLSLSSPVREIDPRVASRRTGLEEKGPPAWQVLAEGLGIRTVRDLLHHYPRAYIDRSQVTPIRSLRIGQRATVIGRVTEVKVRESLPRRGRRPMPIVTVRLSDRTGYLELTFFNQPWAARTYRAGMELAASGVVGRYGRMLQLRNQEVEILRGEADAVHTTRITPVHPATEGVTTRTLRELVHRALARIPEIPDPLPPEVVEAEGLLPLDLALRRIHFPGSPEELAPALERLKFDELFTLELGVAFRKHRVEAAAVGVAHDPDGPLTRRLLQALPFDLTGAQRRAMAEVSEAMARPRPMNVLLQGDVGAGKTVVALHACLVAIQSGHQAAVMAPTEVLAGQHFRSMTALLGPVGARPFLEVAADPAPAPAQPSLLGGPGRRRPTRTPRAHVRAAHGGGDRAGSPPDPGRDRRGGGGPGGRDPRAGPGGRGLRRPLARGDRRAAPVRRPPADGAEGQGWLPGRADHDRHADPPDARPHLLR

Radius of gyration: 36.99 Å; Cα contacts (8 Å, |Δi|>4): 622; chains: 1; bounding box: 115×77×80 Å

=== Feature glossary ===
The record interleaves many kinds of information about one protein. Here is each kind framed as the question it answers.

Q: What does the local fold look like, residue by residue?
A: The Foldseek 3Di string encodes local tertiary geometry as a 20-letter alphabet — one character per residue — derived from the relative positions of nearby Cα atoms. Unlike the amino-acid sequence, 3Di is a direct function of the 3D structure, so two proteins with the same fold have similar 3Di strings even at low sequence identity.

Q: Which residues are in helices, strands, or loops?
A: The SS8 string is DSSP's per-residue secondary-structure call. α-helix (H) means an i→i+4 H-bond ladder; β-strand (E) means the residue participates in a β-sheet; 3₁₀ (G) and π (I) are tighter and wider helices; T/S are turns/bends; '-' is loop.

Q: How big and how compact is the whole molecule?
A: Radius of gyration (Rg) is the root-mean-square distance of Cα atoms from their centroid — a single number for overall size and compactness. A globular domain of N residues has Rg ≈ 2.2·N^0.38 Å; an extended or disordered chain has a much larger Rg. The Cα contact count is the number of residue pairs whose Cα atoms are within 8 Å and are more than four positions apart in sequence — a standard proxy for tertiary packing density. The bounding box is the smallest axis-aligned box enclosing all Cα atoms.

Q: Where is each backbone atom in 3D?
A: Structure coordinates are given as an mmCIF _atom_site loop: one row per atom with element, residue name, chain id, sequence number, and x/y/z position in Å. Only the four main-chain atoms per residue are included here; side chains are omitted to keep the record compact.

Q: What is the amino-acid chain?
A: Primary structure: the covalent order of the twenty standard amino acids along the backbone. Two proteins with the same sequence will (almost always) fold to the same structure; two with 30% identity often share a fold but not the details.

Q: What if only a Cα trace is available?
A: Three-state secondary structure (P-SEA) collapses the eight DSSP classes into helix (a), strand (b), and coil (c). P-SEA assigns these from Cα geometry alone — distances and angles — without requiring backbone oxygens, so it works on any Cα trace.

Q: What family and function is it annotated with?
A: Database cross-references. InterPro integrates a dozen domain/family signature databases into unified entries with residue-range hits. GO terms attach function/process/location labels with evidence codes. CATH codes position 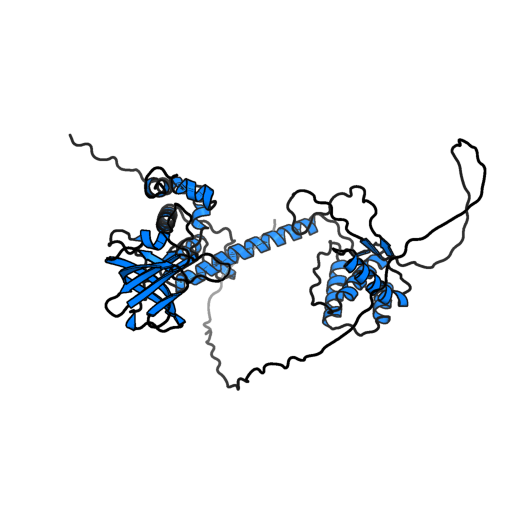the fold in a four-level structural taxonomy. Organism is the NCBI-taxonomy species name.

Q: How confident is the AlphaFold model at each residue?
A: pLDDT is the predicted lDDT-Cα score: AlphaFold's confidence that the local environment of each residue (all inter-atomic distances within 15 Å) is correctly placed. It is a per-residue number between 0 and 100, with higher meaning more reliable.

Q: How mobile is each atom in the crystal?
A: B-factor (Debye–Waller factor) reflects atomic displacement in the crystal lattice. It is an experimental observable (units Å²), not a prediction; low values mean the atom is pinned down, high values mean it moves or is heterogeneous across the crystal.

Q: Which residues are buried vs exposed?
A: SASA measures how much of the protein is reachable by solvent. It is computed by rolling a water-sized probe over the atomic surface and summing the exposed area (Å²). Per-residue SASA distinguishes core (buried, low SASA) from surface (exposed, high SASA) residues; total SASA is a whole-molecule size measure.

Q: What do the diagnostic plots show?
A: Plot images: a contact map (which residues are close in 3D, as an N×N binary image), a Ramachandran scatter (backbone torsion angles, revealing secondary-structure composition at a glance), and — for AlphaFold structures — a PAE heatmap (pairwise prediction confidence).

Q: What known structures does this most resemble?
A: The Foldseek neighbor list gives the closest experimentally determined structures in the PDB, ranked by structural alignment. TM-score near 1 means near-identical fold; near 0.3 means only rough topology match. This is how one finds what a novel AlphaFold prediction most resembles in the solved-structure universe.

Q: Are the domains correctly placed relative to each other?
A: Predicted aligned error is AlphaFold's pairwise confidence. Unlike pLDDT (per-residue), PAE is per-residue-pair and captures whether two parts of the structure are correctly placed relative to each other. Units are ångströms of expected positional error.

Q: What do the rendered images show?
A: Structure images are PyMOL renders from six orthogonal camera directions. Cartoon representation draws helices as coils and strands as arrows; sticks shows the backbone as bonds; surface shows the solvent-excluded envelope. Rainbow coloring maps sequence position to hue (blue→red, N→C); chain coloring assigns a distinct color per polypeptide.

Q: What are the backbone torsion angles?
A: φ (phi) and ψ (psi) are the two rotatable backbone dihedrals per residue: φ is the C(i-1)–N–Cα–C torsion, ψ is the N–Cα–C–N(i+1) torsion, both in degrees on (−180°, 180°]. α-helical residues cluster near (−60°, −45°); β-strand residues near (−120°, +130°). A Ramachandran plot is simply a scatter of (φ, ψ) for every residue.